Protein AF-A0A1W6UN78-F1 (afdb_monomer)

Mean predicted aligned error: 18.69 Å

Structure (mmCIF, N/CA/C/O backbone):
data_AF-A0A1W6UN78-F1
#
_entry.id   AF-A0A1W6UN78-F1
#
loop_
_atom_site.group_PDB
_atom_site.id
_atom_site.type_symbol
_atom_site.label_atom_id
_atom_site.label_alt_id
_atom_site.label_comp_id
_atom_site.label_asym_id
_atom_site.label_entity_id
_atom_site.label_seq_id
_atom_site.pdbx_PDB_ins_code
_atom_site.Cartn_x
_atom_site.Cartn_y
_atom_site.Cartn_z
_atom_site.occupancy
_atom_site.B_iso_or_equiv
_atom_site.auth_seq_id
_atom_site.auth_comp_id
_atom_site.auth_asym_id
_atom_site.auth_atom_id
_atom_site.pdbx_PDB_model_num
ATOM 1 N N . MET A 1 1 ? -36.616 10.614 -23.963 1.00 73.75 1 MET A N 1
ATOM 2 C CA . MET A 1 1 ? -36.160 10.835 -25.364 1.00 73.75 1 MET A CA 1
ATOM 3 C C . MET A 1 1 ? -35.174 9.747 -25.733 1.00 73.75 1 MET A C 1
ATOM 5 O O . MET A 1 1 ? -34.276 9.473 -24.944 1.00 73.75 1 MET A O 1
ATOM 9 N N . ILE A 1 2 ? -35.309 9.161 -26.917 1.00 83.38 2 ILE A N 1
ATOM 10 C CA . ILE A 1 2 ? -34.447 8.073 -27.398 1.00 83.38 2 ILE A CA 1
ATOM 11 C C . ILE A 1 2 ? -33.915 8.387 -28.797 1.00 83.38 2 ILE A C 1
ATOM 13 O O . ILE A 1 2 ? -34.601 9.017 -29.603 1.00 83.38 2 ILE A O 1
ATOM 17 N N . TYR A 1 3 ? -32.686 7.961 -29.081 1.00 88.06 3 TYR A N 1
ATOM 18 C CA . TYR A 1 3 ? -32.053 8.091 -30.389 1.00 88.06 3 TYR A CA 1
ATOM 19 C C . TYR A 1 3 ? -32.129 6.758 -31.134 1.00 88.06 3 TYR A C 1
ATOM 21 O O . TYR A 1 3 ? -31.564 5.759 -30.699 1.00 88.06 3 TYR A O 1
ATOM 29 N N . VAL A 1 4 ? -32.826 6.745 -32.265 1.00 86.25 4 VAL A N 1
ATOM 30 C CA . VAL A 1 4 ? -33.014 5.567 -33.116 1.00 86.25 4 VAL A CA 1
ATOM 31 C C . VAL A 1 4 ? -32.108 5.681 -34.333 1.00 86.25 4 VAL A C 1
ATOM 33 O O . VAL A 1 4 ? -32.071 6.732 -34.980 1.00 86.25 4 VAL A O 1
ATOM 36 N N . ARG A 1 5 ? -31.403 4.600 -34.677 1.00 88.38 5 ARG A N 1
ATOM 37 C CA . ARG A 1 5 ? -30.484 4.528 -35.817 1.00 88.38 5 ARG A CA 1
ATOM 38 C C . ARG A 1 5 ? -30.663 3.216 -36.575 1.00 88.38 5 ARG A C 1
ATOM 40 O O . ARG A 1 5 ? -30.548 2.154 -35.980 1.00 88.38 5 ARG A O 1
ATOM 47 N N . ILE A 1 6 ? -30.864 3.294 -37.890 1.00 88.12 6 ILE A N 1
ATOM 48 C CA . ILE A 1 6 ? -30.686 2.139 -38.780 1.00 88.12 6 ILE A CA 1
ATOM 49 C C . ILE A 1 6 ? -29.198 2.017 -39.105 1.00 88.12 6 ILE A C 1
ATOM 51 O O . ILE A 1 6 ? -28.568 2.996 -39.526 1.00 88.12 6 ILE A O 1
ATOM 55 N N . VAL A 1 7 ? -28.649 0.823 -38.907 1.00 86.00 7 VAL A N 1
ATOM 56 C CA . VAL A 1 7 ? -27.235 0.520 -39.121 1.00 86.00 7 VAL A CA 1
ATOM 57 C C . VAL A 1 7 ? -26.958 0.321 -40.603 1.00 86.00 7 VAL A C 1
ATOM 59 O O . VAL A 1 7 ? -27.603 -0.478 -41.277 1.00 86.00 7 VAL A O 1
ATOM 62 N N . ASN A 1 8 ? -25.967 1.037 -41.128 1.00 81.50 8 ASN A N 1
ATOM 63 C CA . ASN A 1 8 ? -25.590 0.922 -42.534 1.00 81.50 8 ASN A CA 1
ATOM 64 C C . ASN A 1 8 ? -24.458 -0.099 -42.732 1.00 81.50 8 ASN A C 1
ATOM 66 O O . ASN A 1 8 ? -23.578 -0.258 -41.894 1.00 81.50 8 ASN A O 1
ATOM 70 N N . ALA A 1 9 ? -24.392 -0.748 -43.897 1.00 72.56 9 ALA A N 1
ATOM 71 C CA . ALA A 1 9 ? -23.350 -1.748 -44.174 1.00 72.56 9 ALA A CA 1
ATOM 72 C C . ALA A 1 9 ? -21.904 -1.207 -44.039 1.00 72.56 9 ALA A C 1
ATOM 74 O O . ALA A 1 9 ? -20.990 -1.930 -43.643 1.00 72.56 9 ALA A O 1
ATOM 75 N N . ASN A 1 10 ? -21.687 0.077 -44.338 1.00 71.62 10 ASN A N 1
ATOM 76 C CA . ASN A 1 10 ? -20.381 0.735 -44.230 1.00 71.62 10 ASN A CA 1
ATOM 77 C C . ASN A 1 10 ? -19.957 1.058 -42.786 1.00 71.62 10 ASN A C 1
ATOM 79 O O . ASN A 1 10 ? -18.774 1.300 -42.563 1.00 71.62 10 ASN A O 1
ATOM 83 N N . GLU A 1 11 ? -20.897 1.074 -41.839 1.00 73.75 11 GLU A N 1
ATOM 84 C CA . GLU A 1 11 ? -20.669 1.316 -40.407 1.00 73.75 11 GLU A CA 1
ATOM 85 C C . GLU A 1 11 ? -20.060 0.081 -39.718 1.00 73.75 11 GLU A C 1
ATOM 87 O O . GLU A 1 11 ? -19.229 0.202 -38.829 1.00 73.75 11 GLU A O 1
ATOM 92 N N . ILE A 1 12 ? -20.350 -1.121 -40.213 1.00 69.19 12 ILE A N 1
ATOM 93 C CA . ILE A 1 12 ? -19.853 -2.395 -39.657 1.00 69.19 12 ILE A CA 1
ATOM 94 C C . ILE A 1 12 ? -18.743 -3.038 -40.507 1.00 69.19 12 ILE A C 1
ATOM 96 O O . ILE A 1 12 ? -18.545 -4.253 -40.518 1.00 69.19 12 ILE A O 1
ATOM 100 N N . GLY A 1 13 ? -18.014 -2.219 -41.270 1.00 57.69 13 GLY A N 1
ATOM 101 C CA . GLY A 1 13 ? -16.824 -2.658 -42.001 1.00 57.69 13 GLY A CA 1
ATOM 102 C C . GLY A 1 13 ? -17.086 -3.527 -43.242 1.00 57.69 13 GLY A C 1
ATOM 103 O O . GLY A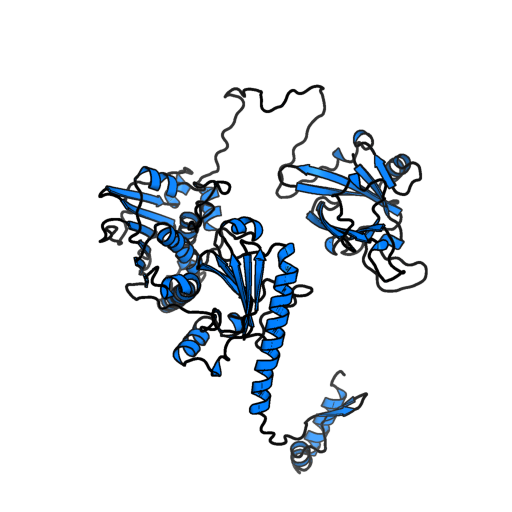 1 13 ? -16.136 -4.101 -43.778 1.00 57.69 13 GLY A O 1
ATOM 104 N N . ILE A 1 14 ? -18.328 -3.609 -43.744 1.00 54.69 14 ILE A N 1
ATOM 105 C CA . ILE A 1 14 ? -18.670 -4.345 -44.973 1.00 54.69 14 ILE A CA 1
ATOM 106 C C . ILE A 1 14 ? -18.517 -3.406 -46.183 1.00 54.69 14 ILE A C 1
ATOM 108 O O . ILE A 1 14 ? -19.369 -2.563 -46.468 1.00 54.69 14 ILE A O 1
ATOM 112 N N . ARG A 1 15 ? -17.409 -3.537 -46.928 1.00 46.06 15 ARG A N 1
ATOM 113 C CA . ARG A 1 15 ? -17.217 -2.836 -48.214 1.00 46.06 15 ARG A CA 1
ATOM 114 C C . ARG A 1 15 ? -17.942 -3.581 -49.341 1.00 46.06 15 ARG A C 1
ATOM 116 O O . ARG A 1 15 ? -17.790 -4.792 -49.479 1.00 46.06 15 ARG A O 1
ATOM 123 N N . LYS A 1 16 ? -18.671 -2.860 -50.205 1.00 39.44 16 LYS A N 1
ATOM 124 C CA . LYS A 1 16 ? -19.180 -3.419 -51.472 1.00 39.44 16 LYS A CA 1
ATOM 125 C C . LYS A 1 16 ? -17.987 -3.868 -52.335 1.00 39.44 16 LYS A C 1
ATOM 127 O O . LYS A 1 16 ? -17.225 -3.016 -52.780 1.00 39.44 16 LYS A O 1
ATOM 132 N N . GLY A 1 17 ? -17.842 -5.177 -52.572 1.00 44.66 17 GLY A N 1
ATOM 133 C CA . GLY A 1 17 ? -16.962 -5.707 -53.625 1.00 44.66 17 GLY A CA 1
ATOM 134 C C . GLY A 1 17 ? -15.699 -6.488 -53.226 1.00 44.66 17 GLY A C 1
ATOM 135 O O . GLY A 1 17 ? -14.752 -6.480 -54.003 1.00 44.66 17 GLY A O 1
ATOM 136 N N . GLY A 1 18 ? -15.647 -7.198 -52.092 1.00 36.44 18 GLY A N 1
ATOM 137 C CA . GLY A 1 18 ? -14.637 -8.260 -51.915 1.00 36.44 18 GLY A CA 1
ATOM 138 C C . GLY A 1 18 ? -14.162 -8.523 -50.486 1.00 36.44 18 GLY A C 1
ATOM 139 O O . GLY A 1 18 ? -14.175 -7.637 -49.633 1.00 36.44 18 GLY A O 1
ATOM 140 N N . LYS A 1 19 ? -13.719 -9.770 -50.254 1.00 41.59 19 LYS A N 1
ATOM 141 C CA . LYS A 1 19 ? -13.179 -10.298 -48.988 1.00 41.59 19 LYS A CA 1
ATOM 142 C C . LYS A 1 19 ? -11.913 -9.528 -48.579 1.00 41.59 19 LYS A C 1
ATOM 144 O O . LYS A 1 19 ? -10.836 -9.784 -49.104 1.00 41.59 19 LYS A O 1
ATOM 149 N N . SER A 1 20 ? -12.030 -8.585 -47.648 1.00 36.22 20 SER A N 1
ATOM 150 C CA . SER A 1 20 ? -10.902 -7.824 -47.101 1.00 36.22 20 SER A CA 1
ATOM 151 C C . SER A 1 20 ? -11.185 -7.417 -45.651 1.00 36.22 20 SER A C 1
ATOM 153 O O . SER A 1 20 ? -12.326 -7.121 -45.303 1.00 36.22 20 SER A O 1
ATOM 155 N N . LYS A 1 21 ? -10.140 -7.467 -44.813 1.00 38.53 21 LYS A N 1
ATOM 156 C CA . LYS A 1 21 ? -10.107 -7.243 -43.354 1.00 38.53 21 LYS A CA 1
ATOM 157 C C . LYS A 1 21 ? -11.053 -6.115 -42.895 1.00 38.53 21 LYS A C 1
ATOM 159 O O . LYS A 1 21 ? -10.931 -4.991 -43.380 1.00 38.53 21 LYS A O 1
ATOM 164 N N . ARG A 1 22 ? -11.938 -6.409 -41.926 1.00 43.06 22 ARG A N 1
ATOM 165 C CA . ARG A 1 22 ? -12.840 -5.430 -41.286 1.00 43.06 22 ARG A CA 1
ATOM 166 C C . ARG A 1 22 ? -12.017 -4.255 -40.734 1.00 43.06 22 ARG A C 1
ATOM 168 O O . ARG A 1 22 ? -11.241 -4.426 -39.795 1.00 43.06 22 ARG A O 1
ATOM 175 N N . ALA A 1 23 ? -12.162 -3.073 -41.332 1.00 46.34 23 ALA A N 1
ATOM 176 C CA . ALA A 1 23 ? -11.845 -1.820 -40.649 1.00 46.34 23 ALA A CA 1
ATOM 177 C C . ALA A 1 23 ? -12.881 -1.632 -39.524 1.00 46.34 23 ALA A C 1
ATOM 179 O O . ALA A 1 23 ? -14.023 -2.042 -39.712 1.00 46.34 23 ALA A O 1
ATOM 180 N N . GLY A 1 24 ? -12.469 -1.097 -38.368 1.00 56.12 24 GLY A N 1
ATOM 181 C CA . GLY A 1 24 ? -13.247 -1.138 -37.119 1.00 56.12 24 GLY A CA 1
ATOM 182 C C . GLY A 1 24 ? -14.715 -0.723 -37.265 1.00 56.12 24 GLY A C 1
ATOM 183 O O . GLY A 1 24 ? -15.010 0.247 -37.960 1.00 56.12 24 GLY A O 1
ATOM 184 N N . SER A 1 25 ? -15.611 -1.471 -36.619 1.00 68.88 25 SER A N 1
ATOM 185 C CA . SER A 1 25 ? -17.058 -1.233 -36.603 1.00 68.88 25 SER A CA 1
ATOM 186 C C . SER A 1 25 ? -17.394 0.021 -35.780 1.00 68.88 25 SER A C 1
ATOM 188 O O . SER A 1 25 ? -16.920 0.173 -34.654 1.00 68.88 25 SER A O 1
ATOM 190 N N . PHE A 1 26 ? -18.212 0.924 -36.320 1.00 79.94 26 PHE A N 1
ATOM 191 C CA . PHE A 1 26 ? -18.674 2.148 -35.658 1.00 79.94 26 PHE A CA 1
ATOM 192 C C . PHE A 1 26 ? -20.116 2.476 -36.045 1.00 79.94 26 PHE A C 1
ATOM 194 O O . PHE A 1 26 ? -20.528 2.181 -37.156 1.00 79.94 26 PHE A O 1
ATOM 201 N N . LEU A 1 27 ? -20.872 3.172 -35.195 1.00 83.25 27 LEU A N 1
ATOM 202 C CA . LEU A 1 27 ? -22.156 3.773 -35.586 1.00 83.25 27 LEU A CA 1
ATOM 203 C C . LEU A 1 27 ? -21.983 5.266 -35.847 1.00 83.25 27 LEU A C 1
ATOM 205 O O . LEU A 1 27 ? -21.357 5.967 -35.053 1.00 83.25 27 LEU A O 1
ATOM 209 N N . MET A 1 28 ? -22.548 5.786 -36.940 1.00 86.00 28 MET A N 1
ATOM 210 C CA . MET A 1 28 ? -22.541 7.233 -37.152 1.00 86.00 28 MET A CA 1
ATOM 211 C C . MET A 1 28 ? -23.570 7.929 -36.264 1.00 86.00 28 MET A C 1
ATOM 213 O O . MET A 1 28 ? -24.738 7.534 -36.173 1.00 86.00 28 MET A O 1
ATOM 217 N N . VAL A 1 29 ? -23.147 9.047 -35.687 1.00 88.19 29 VAL A N 1
ATOM 218 C CA . VAL A 1 29 ? -24.011 9.962 -34.948 1.00 88.19 29 VAL A CA 1
ATOM 219 C C . VAL A 1 29 ? -24.387 11.117 -35.863 1.00 88.19 29 VAL A C 1
ATOM 221 O O . VAL A 1 29 ? -23.537 11.793 -36.447 1.00 88.19 29 VAL A O 1
ATOM 224 N N . SER A 1 30 ? -25.688 11.352 -36.009 1.00 84.25 30 SER A N 1
ATOM 225 C CA . SER A 1 30 ? -26.176 12.474 -36.801 1.00 84.25 30 SER A CA 1
ATOM 226 C C . SER A 1 30 ? -25.893 13.811 -36.124 1.00 84.25 30 SER A C 1
ATOM 228 O O . SER A 1 30 ? -26.128 13.972 -34.928 1.00 84.25 30 SER A O 1
ATOM 230 N N . LYS A 1 31 ? -25.519 14.822 -36.920 1.00 83.31 31 LYS A N 1
ATOM 231 C CA . LYS A 1 31 ? -25.356 16.208 -36.449 1.00 83.31 31 LYS A CA 1
ATOM 232 C C . LYS A 1 31 ? -26.628 16.786 -35.816 1.00 83.31 31 LYS A C 1
ATOM 234 O O . LYS A 1 31 ? -26.550 17.660 -34.964 1.00 83.31 31 LYS A O 1
ATOM 239 N N . LYS A 1 32 ? -27.806 16.286 -36.208 1.00 80.81 32 LYS A N 1
ATOM 240 C CA . LYS A 1 32 ? -29.099 16.695 -35.630 1.00 80.81 32 LYS A CA 1
ATOM 241 C C . LYS A 1 32 ? -29.359 16.095 -34.245 1.00 80.81 32 LYS A C 1
ATOM 243 O O . LYS A 1 32 ? -30.336 16.461 -33.606 1.00 80.81 32 LYS A O 1
ATOM 248 N N . CYS A 1 33 ? -28.512 15.167 -33.810 1.00 77.81 33 CYS A N 1
ATOM 249 C CA . CYS A 1 33 ? -28.680 14.400 -32.583 1.00 77.81 33 CYS A CA 1
ATOM 250 C C . CYS A 1 33 ? -27.502 14.584 -31.617 1.00 77.81 33 CYS A C 1
ATOM 252 O O . CYS A 1 33 ? -27.407 13.848 -30.645 1.00 77.81 33 CYS A O 1
ATOM 254 N N . LEU A 1 34 ? -26.605 15.549 -31.859 1.00 81.94 34 LEU A N 1
ATOM 255 C CA . LEU A 1 34 ? -25.412 15.747 -31.023 1.00 81.94 34 LEU A CA 1
ATOM 256 C C . LEU A 1 34 ? -25.763 16.117 -29.583 1.00 81.94 34 LEU A C 1
ATOM 258 O O . LEU A 1 34 ? -25.079 15.664 -28.677 1.00 81.94 34 LEU A O 1
ATOM 262 N N . SER A 1 35 ? -26.860 16.853 -29.369 1.00 79.94 35 SER A N 1
ATOM 263 C CA . SER A 1 35 ? -27.365 17.202 -28.032 1.00 79.94 35 SER A CA 1
ATOM 264 C C . SER A 1 35 ? -27.744 15.984 -27.183 1.00 79.94 35 SER A C 1
ATOM 266 O O . SER A 1 35 ? -27.855 16.087 -25.962 1.00 79.94 35 SER A O 1
ATOM 268 N N . PHE A 1 36 ? -27.944 14.824 -27.813 1.00 82.56 36 PHE A N 1
ATOM 269 C CA . PHE A 1 36 ? -28.209 13.573 -27.116 1.00 82.56 36 PHE A CA 1
ATOM 270 C C . PHE A 1 36 ? -26.956 13.014 -26.428 1.00 82.56 36 PHE A C 1
ATOM 272 O O . PHE A 1 36 ? -27.075 12.317 -25.424 1.00 82.56 36 PHE A O 1
ATOM 279 N N . LEU A 1 37 ? -25.763 13.326 -26.935 1.00 84.56 37 LEU A N 1
ATOM 280 C CA . LEU A 1 37 ? -24.483 12.852 -26.411 1.00 84.56 37 LEU A CA 1
ATOM 281 C C . LEU A 1 37 ? -23.737 13.977 -25.671 1.00 84.56 37 LEU A C 1
ATOM 283 O O . LEU A 1 37 ? -24.132 15.140 -25.763 1.00 84.56 37 LEU A O 1
ATOM 287 N N . PRO A 1 38 ? -22.684 13.652 -24.898 1.00 84.56 38 PRO A N 1
ATOM 288 C CA . PRO A 1 38 ? -21.824 14.665 -24.291 1.00 84.56 38 PRO A CA 1
ATOM 289 C C . PRO A 1 38 ? -21.240 15.632 -25.329 1.00 84.56 38 PRO A C 1
ATOM 291 O O . PRO A 1 38 ? -20.985 15.256 -26.472 1.00 84.56 38 PRO A O 1
ATOM 294 N N . GLU A 1 39 ? -21.024 16.881 -24.928 1.00 85.62 39 GLU A N 1
ATOM 295 C CA . GLU A 1 39 ? -20.481 17.912 -25.811 1.00 85.62 39 GLU A CA 1
ATOM 296 C C . GLU A 1 39 ? -19.009 17.631 -26.150 1.00 85.62 39 GLU A C 1
ATOM 298 O O . GLU A 1 39 ? -18.216 17.311 -25.270 1.00 85.62 39 GLU A O 1
ATOM 303 N N . GLN A 1 40 ? -18.659 17.732 -27.435 1.00 83.75 40 GLN A N 1
ATOM 304 C CA . GLN A 1 40 ? -17.316 17.461 -27.958 1.00 83.75 40 GLN A CA 1
ATOM 305 C C . GLN A 1 40 ? -16.475 18.734 -28.017 1.00 83.75 40 GLN A C 1
ATOM 307 O O . GLN A 1 40 ? -17.014 19.812 -28.262 1.00 83.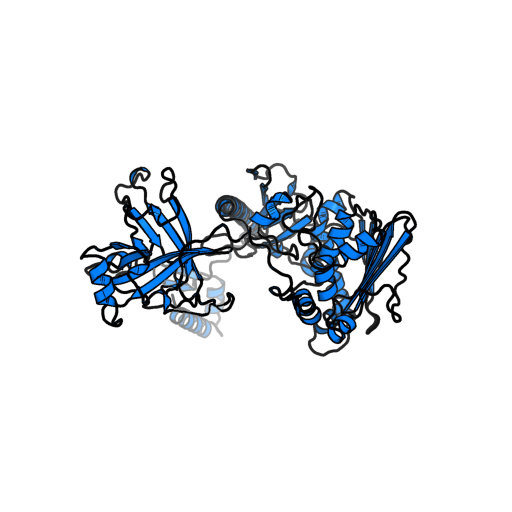75 40 GLN A O 1
ATOM 312 N N . ASN A 1 41 ? -15.152 18.613 -27.881 1.00 81.75 41 ASN A N 1
ATOM 313 C CA . ASN A 1 41 ? -14.265 19.769 -27.993 1.00 81.75 41 ASN A CA 1
ATOM 314 C C . ASN A 1 41 ? -13.924 20.053 -29.475 1.00 81.75 41 ASN A C 1
ATOM 316 O O . ASN A 1 41 ? -13.242 19.235 -30.099 1.00 81.75 41 ASN A O 1
ATOM 320 N N . PRO A 1 42 ? -14.347 21.198 -30.049 1.00 80.94 42 PRO A N 1
ATOM 321 C CA . PRO A 1 42 ? -14.123 21.518 -31.459 1.00 80.94 42 PRO A CA 1
ATOM 322 C C . PRO A 1 42 ? -12.675 21.818 -31.831 1.00 80.94 42 PRO A C 1
ATOM 324 O O . PRO A 1 42 ? -12.359 21.772 -33.018 1.00 80.94 42 PRO A O 1
ATOM 327 N N . GLU A 1 43 ? -11.814 22.113 -30.858 1.00 81.94 43 GLU A N 1
ATOM 328 C CA . GLU A 1 43 ? -10.416 22.500 -31.072 1.00 81.94 43 GLU A CA 1
ATOM 329 C C . GLU A 1 43 ? -9.465 21.297 -31.140 1.00 81.94 43 GLU A C 1
ATOM 331 O O . GLU A 1 43 ? -8.295 21.447 -31.489 1.00 81.94 43 GLU A O 1
ATOM 336 N N . ILE A 1 44 ? -9.958 20.094 -30.829 1.00 77.38 44 ILE A N 1
ATOM 337 C CA . ILE A 1 44 ? -9.156 18.870 -30.805 1.00 77.38 44 ILE A CA 1
ATOM 338 C C . ILE A 1 44 ? -9.459 18.039 -32.063 1.00 77.38 44 ILE A C 1
ATOM 340 O O . ILE A 1 44 ? -10.615 17.648 -32.267 1.00 77.38 44 ILE A O 1
ATOM 344 N N . PRO A 1 45 ? -8.457 17.722 -32.908 1.00 74.44 45 PRO A N 1
ATOM 345 C CA . PRO A 1 45 ? -8.646 16.763 -33.990 1.00 74.44 45 PRO A CA 1
ATOM 346 C C . PRO A 1 45 ? -8.978 15.392 -33.391 1.00 74.44 45 PRO A C 1
ATOM 348 O O . PRO A 1 45 ? -8.282 14.914 -32.500 1.00 74.44 45 PRO A O 1
ATOM 351 N N . ASP A 1 46 ? -10.055 14.770 -33.874 1.00 82.88 46 ASP A N 1
ATOM 352 C CA . ASP A 1 46 ? -10.566 13.489 -33.362 1.00 82.88 46 ASP A CA 1
ATOM 353 C C . ASP A 1 46 ? -10.924 13.520 -31.861 1.00 82.88 46 ASP A C 1
ATOM 355 O O . ASP A 1 46 ? -10.627 12.581 -31.119 1.00 82.88 46 ASP A O 1
ATOM 359 N N . SER A 1 47 ? -11.573 14.603 -31.403 1.00 82.50 47 SER A N 1
ATOM 360 C CA . SER A 1 47 ? -12.058 14.730 -30.020 1.00 82.50 47 SER A CA 1
ATOM 361 C C . SER A 1 47 ? -12.844 13.483 -29.611 1.00 82.50 47 SER A C 1
ATOM 363 O O . SER A 1 47 ? -13.788 13.090 -30.297 1.00 82.50 47 SER A O 1
ATOM 365 N N . THR A 1 48 ? -12.396 12.819 -28.545 1.00 85.19 48 THR A N 1
ATOM 366 C CA . THR A 1 48 ? -12.891 11.506 -28.124 1.00 85.19 48 THR A CA 1
ATOM 367 C C . THR A 1 48 ? -13.373 11.570 -26.680 1.00 85.19 48 THR A C 1
ATOM 369 O O . THR A 1 48 ? -12.642 12.027 -25.802 1.00 85.19 48 THR A O 1
ATOM 372 N N . ILE A 1 49 ? -14.592 11.093 -26.437 1.00 82.75 49 ILE A N 1
ATOM 373 C CA . ILE A 1 49 ? -15.223 10.999 -25.119 1.00 82.75 49 ILE A CA 1
ATOM 374 C C . ILE A 1 49 ? -15.667 9.555 -24.914 1.00 82.75 49 ILE A C 1
ATOM 376 O O . ILE A 1 49 ? -16.448 9.033 -25.709 1.00 82.75 49 ILE A O 1
ATOM 380 N N . GLU A 1 50 ? -15.211 8.916 -23.841 1.00 84.06 50 GLU A N 1
ATOM 381 C CA . GLU A 1 50 ? -15.718 7.600 -23.454 1.00 84.06 50 GLU A CA 1
ATOM 382 C C . GLU A 1 50 ? -17.118 7.737 -22.854 1.00 84.06 50 GLU A C 1
ATOM 384 O O . GLU A 1 50 ? -17.344 8.477 -21.894 1.00 84.06 50 GLU A O 1
ATOM 389 N N . VAL A 1 51 ? -18.071 7.005 -23.423 1.00 82.94 51 VAL A N 1
ATOM 390 C CA . VAL A 1 51 ? -19.445 6.932 -22.932 1.00 82.94 51 VAL A CA 1
ATOM 391 C C . VAL A 1 51 ? -19.687 5.516 -22.424 1.00 82.94 51 VAL A C 1
ATOM 393 O O . VAL A 1 51 ? -19.435 4.538 -23.128 1.00 82.94 51 VAL A O 1
ATOM 396 N N . GLN A 1 52 ? -20.172 5.386 -21.189 1.00 81.62 52 GLN A N 1
ATOM 397 C CA . GLN A 1 52 ? -20.598 4.088 -20.668 1.00 81.62 52 GLN A CA 1
ATOM 398 C C . GLN A 1 52 ? -21.837 3.616 -21.420 1.00 81.62 52 GLN A C 1
ATOM 400 O O . GLN A 1 52 ? -22.726 4.417 -21.714 1.00 81.62 52 GLN A O 1
ATOM 405 N N . TYR A 1 53 ? -21.926 2.322 -21.708 1.00 81.12 53 TYR A N 1
ATOM 406 C CA . TYR A 1 53 ? -23.147 1.740 -22.238 1.00 81.12 53 TYR A CA 1
ATOM 407 C C . TYR A 1 53 ? -23.521 0.429 -21.554 1.00 81.12 53 TYR A C 1
ATOM 409 O O . TYR A 1 53 ? -22.661 -0.319 -21.094 1.00 81.12 53 TYR A O 1
ATOM 417 N N . ILE A 1 54 ? -24.820 0.152 -21.523 1.00 78.25 54 ILE A N 1
ATOM 418 C CA . ILE A 1 54 ? -25.390 -1.152 -21.196 1.00 78.25 54 ILE A CA 1
ATOM 419 C C . ILE A 1 54 ? -25.698 -1.841 -22.525 1.00 78.25 54 ILE A C 1
ATOM 421 O O . ILE A 1 54 ? -26.387 -1.277 -23.383 1.00 78.25 54 ILE A O 1
ATOM 425 N N . SER A 1 55 ? -25.137 -3.033 -22.705 1.00 72.38 55 SER A N 1
ATOM 426 C CA . SER A 1 55 ? -25.322 -3.881 -23.889 1.00 72.38 55 SER A CA 1
ATOM 427 C C . SER A 1 55 ? -26.804 -4.189 -24.168 1.00 72.38 55 SER A C 1
ATOM 429 O O . SER A 1 55 ? -27.614 -4.176 -23.239 1.00 72.38 55 SER A O 1
ATOM 431 N N . PRO A 1 56 ? -27.188 -4.503 -25.423 1.00 71.31 56 PRO A N 1
ATOM 432 C CA . PRO A 1 56 ? -28.590 -4.758 -25.760 1.00 71.31 56 PRO A CA 1
ATOM 433 C C . PRO A 1 56 ? -29.248 -5.934 -25.024 1.00 71.31 56 PRO A C 1
ATOM 435 O O . PRO A 1 56 ? -30.459 -5.917 -24.833 1.00 71.31 56 PRO A O 1
ATOM 438 N N . ASN A 1 57 ? -28.480 -6.937 -24.582 1.00 64.75 57 ASN A N 1
ATOM 439 C CA . ASN A 1 57 ? -28.985 -8.023 -23.728 1.00 64.75 57 ASN A CA 1
ATOM 440 C C . ASN A 1 57 ? -29.044 -7.654 -22.235 1.00 64.75 57 ASN A C 1
ATOM 442 O O . ASN A 1 57 ? -29.472 -8.474 -21.428 1.00 64.75 57 ASN A O 1
ATOM 446 N N . GLY A 1 58 ? -28.585 -6.460 -21.849 1.00 61.69 58 GLY A N 1
ATOM 447 C CA . GLY A 1 58 ? -28.577 -5.988 -20.466 1.00 61.69 58 GLY A CA 1
ATOM 448 C C . GLY A 1 58 ? -27.601 -6.717 -19.539 1.00 61.69 58 GLY A C 1
ATOM 449 O O . GLY A 1 58 ? -27.652 -6.496 -18.332 1.00 61.69 58 GLY A O 1
ATOM 450 N N . GLN A 1 59 ? -26.732 -7.589 -20.061 1.00 55.78 59 GLN A N 1
ATOM 451 C CA . GLN A 1 59 ? -25.860 -8.440 -19.237 1.00 55.78 59 GLN A CA 1
ATOM 452 C C . GLN A 1 59 ? -24.479 -7.831 -18.994 1.00 55.78 59 GLN A C 1
ATOM 454 O O . GLN A 1 59 ? -23.824 -8.162 -18.008 1.00 55.78 59 GLN A O 1
ATOM 459 N N . GLU A 1 60 ? -24.046 -6.930 -19.873 1.00 64.31 60 GLU A N 1
ATOM 460 C CA . GLU A 1 60 ? -22.711 -6.340 -19.837 1.00 64.31 60 GLU A CA 1
ATOM 461 C C . GLU A 1 60 ? -22.774 -4.814 -19.844 1.00 64.31 60 GLU A C 1
ATOM 463 O O . GLU A 1 60 ? -23.548 -4.213 -20.599 1.00 64.31 60 GLU A O 1
ATOM 468 N N . MET A 1 61 ? -21.914 -4.196 -19.035 1.00 69.00 61 MET A N 1
ATOM 469 C CA . MET A 1 61 ? -21.568 -2.783 -19.150 1.00 69.00 61 MET A CA 1
ATOM 470 C C . MET A 1 61 ? -20.235 -2.654 -19.882 1.00 69.00 61 MET A C 1
ATOM 472 O O . MET A 1 61 ? -19.290 -3.389 -19.594 1.00 69.00 61 MET A O 1
ATOM 476 N N . GLY A 1 62 ? -20.154 -1.709 -20.811 1.00 71.19 62 GLY A N 1
ATOM 477 C CA . GLY A 1 62 ? -18.955 -1.447 -21.597 1.00 71.19 62 GLY A CA 1
ATOM 478 C C . GLY A 1 62 ? -18.711 0.041 -21.814 1.00 71.19 62 GLY A C 1
ATOM 479 O O . GLY A 1 62 ? -19.485 0.893 -21.376 1.00 71.19 62 GLY A O 1
ATOM 480 N N . LEU A 1 63 ? -17.619 0.347 -22.512 1.00 76.06 63 LEU A N 1
ATOM 481 C CA . LEU A 1 63 ? -17.269 1.697 -22.947 1.00 76.06 63 LEU A CA 1
ATOM 482 C C . LEU A 1 63 ? -17.325 1.774 -24.474 1.00 76.06 63 LEU A C 1
ATOM 484 O O . LEU A 1 63 ? -16.873 0.858 -25.173 1.00 76.06 63 LEU A O 1
ATOM 488 N N . VAL A 1 64 ? -17.906 2.862 -24.976 1.00 79.88 64 VAL A N 1
ATOM 489 C CA . VAL A 1 64 ? -17.914 3.228 -26.393 1.00 79.88 64 VAL A CA 1
ATOM 490 C C . VAL A 1 64 ? -17.201 4.565 -26.560 1.00 79.88 64 VAL A C 1
ATOM 492 O O . VAL A 1 64 ? -17.486 5.517 -25.830 1.00 79.88 64 VAL A O 1
ATOM 495 N N . ASP A 1 65 ? -16.296 4.650 -27.532 1.00 84.56 65 ASP A N 1
ATOM 496 C CA . ASP A 1 65 ? -15.609 5.903 -27.835 1.00 84.56 65 ASP A CA 1
ATOM 497 C C . ASP A 1 65 ? -16.510 6.749 -28.732 1.00 84.56 65 ASP A C 1
ATOM 499 O O . ASP A 1 65 ? -16.748 6.418 -29.898 1.00 84.56 65 ASP A O 1
ATOM 503 N N . TYR A 1 66 ? -17.021 7.855 -28.199 1.00 90.06 66 TYR A N 1
ATOM 504 C CA . TYR A 1 66 ? -17.680 8.882 -28.987 1.00 90.06 66 TYR A CA 1
ATOM 505 C C . TYR A 1 66 ? -16.621 9.823 -29.558 1.00 90.06 66 TYR A C 1
ATOM 507 O O . TYR A 1 66 ? -16.025 10.607 -28.826 1.00 90.06 66 TYR A O 1
ATOM 515 N N . VAL A 1 67 ? -16.387 9.747 -30.865 1.00 87.56 67 VAL A N 1
ATOM 516 C CA . VAL A 1 67 ? -15.315 10.466 -31.560 1.00 87.56 67 VAL A CA 1
ATOM 517 C C . VAL A 1 67 ? -15.898 11.453 -32.562 1.00 87.56 67 VAL A C 1
ATOM 519 O O . VAL A 1 67 ? -16.732 11.087 -33.396 1.00 87.56 67 VAL A O 1
ATOM 522 N N . TRP A 1 68 ? -15.421 12.694 -32.538 1.00 90.94 68 TRP A N 1
ATOM 523 C CA . TRP A 1 68 ? -15.652 13.667 -33.597 1.00 90.94 68 TRP A CA 1
ATOM 524 C C . TRP A 1 68 ? -14.420 13.811 -34.487 1.00 90.94 68 TRP A C 1
ATOM 526 O O . TRP A 1 68 ? -13.453 14.485 -34.140 1.00 90.94 68 TRP A O 1
ATOM 536 N N . HIS A 1 69 ? -14.495 13.251 -35.692 1.00 86.12 69 HIS A N 1
ATOM 537 C CA . HIS A 1 69 ? -13.491 13.483 -36.721 1.00 86.12 69 HIS A CA 1
ATOM 538 C C . HIS A 1 69 ? -13.666 14.880 -37.310 1.00 86.12 69 HIS A C 1
ATOM 540 O O . HIS A 1 69 ? -14.467 15.085 -38.221 1.00 86.12 69 HIS A O 1
ATOM 546 N N . ASN A 1 70 ? -12.951 15.871 -36.779 1.00 82.50 70 ASN A N 1
ATOM 547 C CA . ASN A 1 70 ? -13.037 17.243 -37.267 1.00 82.50 70 ASN A CA 1
ATOM 548 C C . ASN A 1 70 ? -12.101 17.464 -38.463 1.00 82.50 70 ASN A C 1
ATOM 550 O O . ASN A 1 70 ? -10.934 17.815 -38.303 1.00 82.50 70 ASN A O 1
ATOM 554 N N . LYS A 1 71 ? -12.634 17.311 -39.684 1.00 80.94 71 LYS A N 1
ATOM 555 C CA . LYS A 1 71 ? -11.877 17.524 -40.934 1.00 80.94 71 LYS A CA 1
ATOM 556 C C . LYS A 1 71 ? -11.108 18.852 -40.974 1.00 80.94 71 LYS A C 1
ATOM 558 O O . LYS A 1 71 ? -10.055 18.900 -41.594 1.00 80.94 71 LYS A O 1
ATOM 563 N N . ALA A 1 72 ? -11.630 19.919 -40.368 1.00 76.81 72 ALA A N 1
ATOM 564 C CA . ALA A 1 72 ? -11.014 21.244 -40.452 1.00 76.81 72 ALA A CA 1
ATOM 565 C C . ALA A 1 72 ? -9.645 21.329 -39.752 1.00 76.81 72 ALA A C 1
ATOM 567 O O . ALA A 1 72 ? -8.878 22.237 -40.054 1.00 76.81 72 ALA A O 1
ATOM 568 N N . LEU A 1 73 ? -9.344 20.388 -38.852 1.00 76.50 73 LEU A N 1
ATOM 569 C CA . LEU A 1 73 ? -8.105 20.342 -38.072 1.00 76.50 73 LEU A CA 1
ATOM 570 C C . LEU A 1 73 ? -7.115 19.275 -38.562 1.00 76.50 73 LEU A C 1
ATOM 572 O O . LEU A 1 73 ? -6.064 19.095 -37.955 1.00 76.50 73 LEU A O 1
ATOM 576 N N . HIS A 1 74 ? -7.439 18.564 -39.646 1.00 74.94 74 HIS A N 1
ATOM 577 C CA . HIS A 1 74 ? -6.571 17.543 -40.234 1.00 74.94 74 HIS A CA 1
ATOM 578 C C . HIS A 1 74 ? -5.913 18.056 -41.517 1.00 74.94 74 HIS A C 1
ATOM 580 O O . HIS A 1 74 ? -6.592 18.567 -42.407 1.00 74.94 74 HIS A O 1
ATOM 586 N N . GLU A 1 75 ? -4.595 17.869 -41.639 1.00 64.44 75 GLU A N 1
ATOM 587 C CA . GLU A 1 75 ? -3.838 18.207 -42.858 1.00 64.44 75 GLU A CA 1
ATOM 588 C C . GLU A 1 75 ? -4.201 17.283 -44.040 1.00 64.44 75 GLU A C 1
ATOM 590 O O . GLU A 1 75 ? -4.133 17.685 -45.205 1.00 64.44 75 GLU A O 1
ATOM 595 N N . ASP A 1 76 ? -4.640 16.052 -43.752 1.00 64.88 76 ASP A N 1
ATOM 596 C CA . ASP A 1 76 ? -5.073 15.076 -44.753 1.00 64.88 76 ASP A CA 1
ATOM 597 C C . ASP A 1 76 ? -6.515 15.344 -45.236 1.00 64.88 76 ASP A C 1
ATOM 599 O O . ASP A 1 76 ? -7.486 15.343 -44.474 1.00 64.88 76 ASP A O 1
ATOM 603 N N . LYS A 1 77 ? -6.684 15.509 -46.556 1.00 55.44 77 LYS A N 1
ATOM 604 C CA . LYS A 1 77 ? -7.984 15.747 -47.209 1.00 55.44 77 LYS A CA 1
ATOM 605 C C . LYS A 1 77 ? -8.928 14.537 -47.169 1.00 55.44 77 LYS A C 1
ATOM 607 O O . LYS A 1 77 ? -10.110 14.706 -47.510 1.00 55.44 77 LYS A O 1
ATOM 612 N N . SER A 1 78 ? -8.432 13.356 -46.790 1.00 62.50 78 SER A N 1
ATOM 613 C CA . SER A 1 78 ? -9.189 12.101 -46.731 1.00 62.50 78 SER A CA 1
ATOM 614 C C . SER A 1 78 ? -10.148 12.010 -45.529 1.00 62.50 78 SER A C 1
ATOM 616 O O . SER A 1 78 ? -11.183 11.339 -45.626 1.00 62.50 78 SER A O 1
ATOM 618 N N . THR A 1 79 ? -9.876 12.743 -44.441 1.00 62.56 79 THR A N 1
ATOM 619 C CA . THR A 1 79 ? -10.708 12.754 -43.228 1.00 62.56 79 THR A CA 1
ATOM 620 C C . THR A 1 79 ? -12.039 13.465 -43.483 1.00 62.56 79 THR A C 1
ATOM 622 O O . THR A 1 79 ? -12.107 14.492 -44.164 1.00 62.56 79 THR A O 1
ATOM 625 N N . ARG A 1 80 ? -13.143 12.910 -42.975 1.00 73.62 80 ARG A N 1
ATOM 626 C CA . ARG A 1 80 ? -14.500 13.469 -43.122 1.00 73.62 80 ARG A CA 1
ATOM 627 C C . ARG A 1 80 ? -14.929 14.147 -41.826 1.00 73.62 80 ARG A C 1
ATOM 629 O O . ARG A 1 80 ? -14.520 13.718 -40.760 1.00 73.62 80 ARG A O 1
ATOM 636 N N . ASN A 1 81 ? -15.760 15.189 -41.931 1.00 84.69 81 ASN A N 1
ATOM 637 C CA . ASN A 1 81 ? -16.312 15.882 -40.764 1.00 84.69 81 ASN A CA 1
ATOM 638 C C . ASN A 1 81 ? -17.551 15.150 -40.226 1.00 84.69 81 ASN A C 1
ATOM 640 O O . ASN A 1 81 ? -18.673 15.451 -40.652 1.00 84.69 81 ASN A O 1
ATOM 644 N N . GLU A 1 82 ? -17.348 14.188 -39.331 1.00 89.19 82 GLU A N 1
ATOM 645 C CA . GLU A 1 82 ? -18.404 13.294 -38.853 1.00 89.19 82 GLU A CA 1
ATOM 646 C C . GLU A 1 82 ? -18.188 12.806 -37.419 1.00 89.19 82 GLU A C 1
ATOM 648 O O . GLU A 1 82 ? -17.066 12.740 -36.923 1.00 89.19 82 GLU A O 1
ATOM 653 N N . HIS A 1 83 ? -19.292 12.448 -36.768 1.00 90.12 83 HIS A N 1
ATOM 654 C CA . HIS A 1 83 ? -19.311 11.934 -35.406 1.00 90.12 83 HIS A CA 1
ATOM 655 C C . HIS A 1 83 ? -19.588 10.431 -35.426 1.00 90.12 83 HIS A C 1
ATOM 657 O O . HIS A 1 83 ? -20.475 9.970 -36.152 1.00 90.12 83 HIS A O 1
ATOM 663 N N . ARG A 1 84 ? -18.833 9.662 -34.644 1.00 89.38 84 ARG A N 1
ATOM 664 C CA . ARG A 1 84 ? -18.876 8.198 -34.638 1.00 89.38 84 ARG A CA 1
ATOM 665 C C . ARG A 1 84 ? -18.845 7.656 -33.215 1.00 89.38 84 ARG A C 1
ATOM 667 O O . ARG A 1 84 ? -18.217 8.241 -32.344 1.00 89.38 84 ARG A O 1
ATOM 674 N N . LEU A 1 85 ? -19.514 6.532 -33.004 1.00 86.75 85 LEU A N 1
ATOM 675 C CA . LEU A 1 85 ? -19.443 5.717 -31.796 1.00 86.75 85 LEU A CA 1
ATOM 676 C C . LEU A 1 85 ? -18.689 4.434 -32.137 1.00 86.75 85 LEU A C 1
ATOM 678 O O . LEU A 1 85 ? -19.205 3.616 -32.900 1.00 86.75 85 LEU A O 1
ATOM 682 N N . TYR A 1 86 ? -17.475 4.271 -31.617 1.00 82.62 86 TYR A N 1
ATOM 683 C CA . TYR A 1 86 ? -16.670 3.068 -31.817 1.00 82.62 86 TYR A CA 1
ATOM 684 C C . TYR A 1 86 ? -16.885 2.103 -30.665 1.00 82.62 86 TYR A C 1
ATOM 686 O O . TYR A 1 86 ? -16.495 2.363 -29.526 1.00 82.62 86 TYR A O 1
ATOM 694 N N . PHE A 1 87 ? -17.503 0.969 -30.971 1.00 70.19 87 PHE A N 1
ATOM 695 C CA . PHE A 1 87 ? -17.700 -0.080 -29.987 1.00 70.19 87 PHE A CA 1
ATOM 696 C C . PHE A 1 87 ? -16.415 -0.896 -29.877 1.00 70.19 87 PHE A C 1
ATOM 698 O O . PHE A 1 87 ? -15.893 -1.414 -30.867 1.00 70.19 87 PHE A O 1
ATOM 705 N N . THR A 1 88 ? -15.876 -0.985 -28.664 1.00 56.47 88 THR A N 1
ATOM 706 C CA . THR A 1 88 ? -14.774 -1.899 -28.366 1.00 56.47 88 THR A CA 1
ATOM 707 C C . THR A 1 88 ? -15.248 -3.350 -28.547 1.00 56.47 88 THR A C 1
ATOM 709 O O . THR A 1 88 ? -16.444 -3.638 -28.519 1.00 56.47 88 THR A O 1
ATOM 712 N N . ARG A 1 89 ? -14.311 -4.275 -28.800 1.00 49.97 89 ARG A N 1
ATOM 713 C CA . ARG A 1 89 ? -14.545 -5.643 -29.324 1.00 49.97 89 ARG A CA 1
ATOM 714 C C . ARG A 1 89 ? -15.511 -6.555 -28.530 1.00 49.97 89 ARG A C 1
ATOM 716 O O . ARG A 1 89 ? -15.701 -7.689 -28.950 1.00 49.97 89 ARG A O 1
ATOM 723 N N . SER A 1 90 ? -16.113 -6.117 -27.422 1.00 47.69 90 SER A N 1
ATOM 724 C CA . SER A 1 90 ? -17.081 -6.909 -26.643 1.00 47.69 90 SER A CA 1
ATOM 725 C C . SER A 1 90 ? -18.451 -7.058 -27.320 1.00 47.69 90 SER A C 1
ATOM 727 O O . SER A 1 90 ? -19.062 -8.108 -27.197 1.00 47.69 90 SER A O 1
ATOM 729 N N . LEU A 1 91 ? -18.895 -6.087 -28.128 1.00 50.06 91 LEU A N 1
ATOM 730 C CA . LEU A 1 91 ? -20.069 -6.253 -29.013 1.00 50.06 91 LEU A CA 1
ATOM 731 C C . LEU A 1 91 ? -19.750 -7.041 -30.301 1.00 50.06 91 LEU A C 1
ATOM 733 O O . LEU A 1 91 ? -20.639 -7.304 -31.108 1.00 50.06 91 LEU A O 1
ATOM 737 N N . ASP A 1 92 ? -18.474 -7.375 -30.511 1.00 45.62 92 ASP A N 1
ATOM 738 C CA . ASP A 1 92 ? -17.905 -7.874 -31.769 1.00 45.62 92 ASP A CA 1
ATOM 739 C C . ASP A 1 92 ? -17.469 -9.353 -31.665 1.00 45.62 92 ASP A C 1
ATOM 741 O O . ASP A 1 92 ? -16.806 -9.866 -32.569 1.00 45.62 92 ASP A O 1
ATOM 745 N N . SER A 1 93 ? -17.840 -10.060 -30.585 1.00 44.59 93 SER A N 1
ATOM 746 C CA . SER A 1 93 ? -17.752 -11.524 -30.501 1.00 44.59 93 SER A CA 1
ATOM 747 C C . SER A 1 93 ? -18.824 -12.144 -31.404 1.00 44.59 93 SER A C 1
ATOM 749 O O . SER A 1 93 ? -19.915 -12.504 -30.986 1.00 44.59 93 SER A O 1
ATOM 751 N N . ASP A 1 94 ? -18.508 -12.177 -32.696 1.00 43.25 94 ASP A N 1
ATOM 752 C CA . ASP A 1 94 ? -19.221 -12.860 -33.771 1.00 43.25 94 ASP A CA 1
ATOM 753 C C . ASP A 1 94 ? -20.761 -12.713 -33.762 1.00 43.25 94 ASP A C 1
ATOM 755 O O . ASP A 1 94 ? -21.503 -13.602 -33.351 1.00 43.25 94 ASP A O 1
ATOM 759 N N . SER A 1 95 ? -21.226 -11.649 -34.439 1.00 51.91 95 SER A N 1
ATOM 760 C CA . SER A 1 95 ? -22.564 -11.505 -35.069 1.00 51.91 95 SER A CA 1
ATOM 761 C C . SER A 1 95 ? -23.648 -10.737 -34.298 1.00 51.91 95 SER A C 1
ATOM 763 O O . SER A 1 95 ? -24.834 -11.031 -34.459 1.00 51.91 95 SER A O 1
ATOM 765 N N . TYR A 1 96 ? -23.301 -9.716 -33.505 1.00 63.75 96 TYR A N 1
ATOM 766 C CA . TYR A 1 96 ? -24.338 -8.972 -32.781 1.00 63.75 96 TYR A CA 1
ATOM 767 C C . TYR A 1 96 ? -25.140 -7.996 -33.657 1.00 63.75 96 TYR A C 1
ATOM 769 O O . TYR A 1 96 ? -26.353 -7.992 -33.534 1.00 63.75 96 TYR A O 1
ATOM 777 N N . ILE A 1 97 ? -24.551 -7.238 -34.595 1.00 72.06 97 ILE A N 1
ATOM 778 C CA . ILE A 1 97 ? -25.261 -6.216 -35.408 1.00 72.06 97 ILE A CA 1
ATOM 779 C C . ILE A 1 97 ? -25.017 -6.429 -36.913 1.00 72.06 97 ILE A C 1
ATOM 781 O O . ILE A 1 97 ? -23.877 -6.580 -37.348 1.00 72.06 97 ILE A O 1
ATOM 785 N N . GLU A 1 98 ? -26.087 -6.423 -37.707 1.00 77.25 98 GLU A N 1
ATOM 786 C CA . GLU A 1 98 ? -26.112 -6.629 -39.160 1.00 77.25 98 GLU A CA 1
ATOM 787 C C . GLU A 1 98 ? -26.578 -5.355 -39.897 1.00 77.25 98 GLU A C 1
ATOM 789 O O . GLU A 1 98 ? -27.166 -4.461 -39.278 1.00 77.25 98 GLU A O 1
ATOM 794 N N . PRO A 1 99 ? -2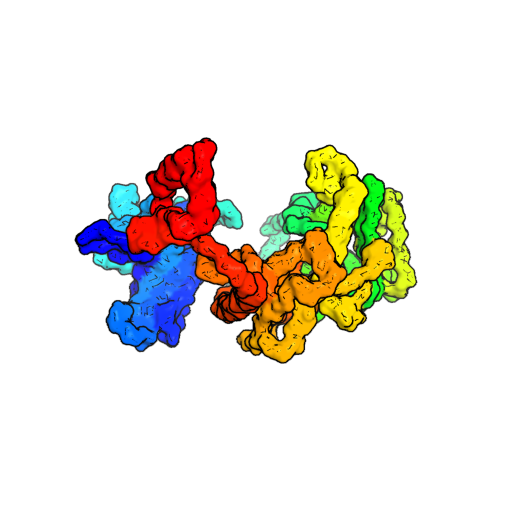6.305 -5.213 -41.214 1.00 82.62 99 PRO A N 1
ATOM 795 C CA . PRO A 1 99 ? -26.871 -4.114 -41.990 1.00 82.62 99 PRO A CA 1
ATOM 796 C C . PRO A 1 99 ? -28.398 -4.113 -41.901 1.00 82.62 99 PRO A C 1
ATOM 798 O O . PRO A 1 99 ? -29.022 -5.167 -41.937 1.00 82.62 99 PRO A O 1
ATOM 801 N N . ASP A 1 100 ? -28.981 -2.920 -41.861 1.00 85.69 100 ASP A N 1
ATOM 802 C CA . ASP A 1 100 ? -30.414 -2.662 -41.712 1.00 85.69 100 ASP A CA 1
ATOM 803 C C . ASP A 1 100 ? -31.008 -2.968 -40.327 1.00 85.69 100 ASP A C 1
ATOM 805 O O . ASP A 1 100 ? -32.188 -2.680 -40.115 1.00 85.69 100 ASP A O 1
ATOM 809 N N . ASP A 1 101 ? -30.236 -3.467 -39.361 1.00 87.31 101 ASP A N 1
ATOM 810 C CA . ASP A 1 101 ? -30.707 -3.549 -37.977 1.00 87.31 101 ASP A CA 1
ATOM 811 C C . ASP A 1 101 ? -31.008 -2.153 -37.414 1.00 87.31 101 ASP A C 1
ATOM 813 O O . ASP A 1 101 ? -30.403 -1.150 -37.810 1.00 87.31 101 ASP A O 1
ATOM 817 N N . ILE A 1 102 ? -31.937 -2.082 -36.462 1.00 86.50 102 ILE A N 1
ATOM 818 C CA . ILE A 1 102 ? -32.234 -0.852 -35.729 1.00 86.50 102 ILE A CA 1
ATOM 819 C C . ILE A 1 102 ? -31.562 -0.912 -34.360 1.00 86.50 102 ILE A C 1
ATOM 821 O O . ILE A 1 102 ? -31.835 -1.801 -33.558 1.00 86.50 102 ILE A O 1
ATOM 825 N N . VAL A 1 103 ? -30.723 0.082 -34.076 1.00 87.00 103 VAL A N 1
ATOM 826 C CA . VAL A 1 103 ? -30.168 0.336 -32.747 1.00 87.00 103 VAL A CA 1
ATOM 827 C C . VAL A 1 103 ? -30.902 1.519 -32.131 1.00 87.00 103 VAL A C 1
ATOM 829 O O . VAL A 1 103 ? -30.910 2.620 -32.689 1.00 87.00 103 VAL A O 1
ATOM 832 N N . ILE A 1 104 ? -31.496 1.300 -30.963 1.00 86.69 104 ILE A N 1
ATOM 833 C CA . ILE A 1 104 ? -32.060 2.360 -30.129 1.00 86.69 104 ILE A CA 1
ATOM 834 C C . ILE A 1 104 ? -31.096 2.635 -28.983 1.00 86.69 104 ILE A C 1
ATOM 836 O O . ILE A 1 104 ? -30.618 1.726 -28.314 1.00 86.69 104 ILE A O 1
ATOM 840 N N . MET A 1 105 ? -30.821 3.909 -28.752 1.00 88.44 105 MET A N 1
ATOM 841 C CA . MET A 1 105 ? -30.021 4.410 -27.647 1.00 88.44 105 MET A CA 1
ATOM 842 C C . MET A 1 105 ? -30.920 5.240 -26.739 1.00 88.44 105 MET A C 1
ATOM 844 O O . MET A 1 105 ? -31.506 6.231 -27.177 1.00 88.44 105 MET A O 1
ATOM 848 N N . LYS A 1 106 ? -31.003 4.866 -25.464 1.00 86.12 106 LYS A N 1
ATOM 849 C CA . LYS A 1 106 ? -31.618 5.671 -24.403 1.00 86.12 106 LYS A CA 1
ATOM 850 C C . LYS A 1 106 ? -30.509 6.237 -23.528 1.00 86.12 106 LYS A C 1
ATOM 852 O O . LYS A 1 106 ? -29.662 5.488 -23.055 1.00 86.12 106 LYS A O 1
ATOM 857 N N . ARG A 1 107 ? -30.495 7.550 -23.309 1.00 84.06 107 ARG A N 1
ATOM 858 C CA . ARG A 1 107 ? -29.560 8.160 -22.363 1.00 84.06 107 ARG A CA 1
ATOM 859 C C . ARG A 1 107 ? -30.112 7.960 -20.959 1.00 84.06 107 ARG A C 1
ATOM 861 O O . ARG A 1 107 ? -31.263 8.303 -20.711 1.00 84.06 107 ARG A O 1
ATOM 868 N N . VAL A 1 108 ? -29.298 7.410 -20.069 1.00 79.00 108 VAL A N 1
ATOM 869 C CA . VAL A 1 108 ? -29.663 7.157 -18.674 1.00 79.00 108 VAL A CA 1
ATOM 870 C C . VAL A 1 108 ? -28.727 7.968 -17.791 1.00 79.00 108 VAL A C 1
ATOM 872 O O . VAL A 1 108 ? -27.508 7.899 -17.955 1.00 79.00 108 VAL A O 1
ATOM 875 N N . ILE A 1 109 ? -29.313 8.767 -16.899 1.00 70.50 109 ILE A N 1
ATOM 876 C CA . ILE A 1 109 ? -28.603 9.580 -15.911 1.00 70.50 109 ILE A CA 1
ATOM 877 C C . ILE A 1 109 ? -29.204 9.245 -14.547 1.00 70.50 109 ILE A C 1
ATOM 879 O O . ILE A 1 109 ? -30.269 9.734 -14.186 1.00 70.50 109 ILE A O 1
ATOM 883 N N . GLU A 1 110 ? -28.512 8.391 -13.808 1.00 69.31 110 GLU A N 1
ATOM 884 C CA . GLU A 1 110 ? -28.840 7.958 -12.452 1.00 69.31 110 GLU A CA 1
ATOM 885 C C . GLU A 1 110 ? -27.658 8.262 -11.524 1.00 69.31 110 GLU A C 1
ATOM 887 O O . GLU A 1 110 ? -26.561 8.591 -11.978 1.00 69.31 110 GLU A O 1
ATOM 892 N N . SER A 1 111 ? -27.849 8.131 -10.208 1.00 51.50 111 SER A N 1
ATOM 893 C CA . SER A 1 111 ? -26.870 8.546 -9.189 1.00 51.50 111 SER A CA 1
ATOM 894 C C . SER A 1 111 ? -25.456 7.972 -9.389 1.00 51.50 111 SER A C 1
ATOM 896 O O . SER A 1 111 ? -24.491 8.597 -8.955 1.00 51.50 111 SER A O 1
ATOM 898 N N . ASN A 1 112 ? -25.335 6.817 -10.060 1.00 55.25 112 ASN A N 1
ATOM 899 C CA . ASN A 1 112 ? -24.073 6.115 -10.320 1.00 55.25 112 ASN A CA 1
ATOM 900 C C . ASN A 1 112 ? -23.842 5.750 -11.804 1.00 55.25 112 ASN A C 1
ATOM 902 O O . ASN A 1 112 ? -22.871 5.056 -12.098 1.00 55.25 112 ASN A O 1
ATOM 906 N N . PHE A 1 113 ? -24.702 6.186 -12.734 1.00 62.78 113 PHE A N 1
ATOM 907 C CA . PHE A 1 113 ? -24.582 5.854 -14.160 1.00 62.78 113 PHE A CA 1
ATOM 908 C C . PHE A 1 113 ? -24.961 7.049 -15.035 1.00 62.78 113 PHE A C 1
ATOM 910 O O . PHE A 1 113 ? -26.054 7.593 -14.916 1.00 62.78 113 PHE A O 1
ATOM 917 N N . ASN A 1 114 ? -24.065 7.449 -15.935 1.00 77.81 114 ASN A N 1
ATOM 918 C CA . ASN A 1 114 ? -24.328 8.473 -16.945 1.00 77.81 114 ASN A CA 1
ATOM 919 C C . ASN A 1 114 ? -23.837 7.944 -18.290 1.00 77.81 114 ASN A C 1
ATOM 921 O O . ASN A 1 114 ? -22.653 8.038 -18.616 1.00 77.81 114 ASN A O 1
ATOM 925 N N . GLY A 1 115 ? -24.745 7.327 -19.036 1.00 83.75 115 GLY A N 1
ATOM 926 C CA . GLY A 1 115 ? -24.387 6.542 -20.208 1.00 83.75 115 GLY A CA 1
ATOM 927 C C . GLY A 1 115 ? -25.573 6.218 -21.106 1.00 83.75 115 GLY A C 1
ATOM 928 O O . GLY A 1 115 ? -26.629 6.852 -21.042 1.00 83.75 115 GLY A O 1
ATOM 929 N N . LEU A 1 116 ? -25.389 5.230 -21.975 1.00 85.38 116 LEU A N 1
ATOM 930 C CA . LEU A 1 116 ? -26.371 4.790 -22.959 1.00 85.38 116 LEU A CA 1
ATOM 931 C C . LEU A 1 116 ? -26.877 3.389 -22.627 1.00 85.38 116 LEU A C 1
ATOM 933 O O . LEU A 1 116 ? -26.099 2.458 -22.483 1.00 85.38 116 LEU A O 1
ATOM 937 N N . LYS A 1 117 ? -28.187 3.191 -22.596 1.00 82.56 117 LYS A N 1
ATOM 938 C CA . LYS A 1 117 ? -28.779 1.859 -22.696 1.00 82.56 117 LYS A CA 1
ATOM 939 C C . LYS A 1 117 ? -29.068 1.577 -24.164 1.00 82.56 117 LYS A C 1
ATOM 941 O O . LYS A 1 117 ? -29.748 2.372 -24.818 1.00 82.56 117 LYS A O 1
ATOM 946 N N . LEU A 1 118 ? -28.503 0.493 -24.684 1.00 83.00 118 LEU A N 1
ATOM 947 C CA . LEU A 1 118 ? -28.695 0.084 -26.070 1.00 83.00 118 LEU A CA 1
ATOM 948 C C . LEU A 1 118 ? -29.838 -0.922 -26.165 1.00 83.00 118 LEU A C 1
ATOM 950 O O . LEU A 1 118 ? -30.013 -1.749 -25.280 1.00 83.00 118 LEU A O 1
ATOM 954 N N . PHE A 1 119 ? -30.566 -0.882 -27.270 1.00 82.62 119 PHE A N 1
ATOM 955 C CA . PHE A 1 119 ? -31.507 -1.915 -27.679 1.00 82.62 119 PHE A CA 1
ATOM 956 C C . PHE A 1 119 ? -31.258 -2.213 -29.148 1.00 82.62 119 PHE A C 1
ATOM 958 O O . PHE A 1 119 ? -30.970 -1.301 -29.927 1.00 82.62 119 PHE A O 1
ATOM 965 N N . LEU A 1 120 ? -31.356 -3.480 -29.523 1.00 84.50 120 LEU A N 1
ATOM 966 C CA . LEU A 1 120 ? -31.105 -3.931 -30.880 1.00 84.50 120 LEU A CA 1
ATOM 967 C C . LEU A 1 120 ? -32.329 -4.675 -31.397 1.00 84.50 120 LEU A C 1
ATOM 969 O O . LEU A 1 120 ? -32.791 -5.603 -30.744 1.00 84.50 120 LEU A O 1
ATOM 973 N N . PHE A 1 121 ? -32.787 -4.288 -32.583 1.00 83.62 121 PHE A N 1
ATOM 974 C CA . PHE A 1 121 ? -33.892 -4.922 -33.286 1.00 83.62 121 PHE A CA 1
ATOM 975 C C . PHE A 1 121 ? -33.423 -5.388 -34.664 1.00 83.62 121 PHE A C 1
ATOM 977 O O . PHE A 1 121 ? -33.045 -4.587 -35.524 1.00 83.62 121 PHE A O 1
ATOM 984 N N . LYS A 1 122 ? -33.459 -6.700 -34.860 1.00 84.31 122 LYS A N 1
ATOM 985 C CA . LYS A 1 122 ? -33.115 -7.426 -36.074 1.00 84.31 122 LYS A CA 1
ATOM 986 C C . LYS A 1 122 ? -34.261 -7.368 -37.075 1.00 84.31 122 LYS A C 1
ATOM 988 O O . LYS A 1 122 ? -35.368 -7.825 -36.785 1.00 84.31 122 LYS A O 1
ATOM 993 N N . LYS A 1 123 ? -33.971 -6.903 -38.292 1.00 83.25 123 LYS A N 1
ATOM 994 C CA . LYS A 1 123 ? -34.962 -6.709 -39.371 1.00 83.25 123 LYS A CA 1
ATOM 995 C C . LYS A 1 123 ? -35.839 -7.926 -39.670 1.00 83.25 123 LYS A C 1
ATOM 997 O O . LYS A 1 123 ? -37.022 -7.772 -39.959 1.00 83.25 123 LYS A O 1
ATOM 1002 N N . GLU A 1 124 ? -35.262 -9.122 -39.610 1.00 78.44 124 GLU A N 1
ATOM 1003 C CA . GLU A 1 124 ? -35.946 -10.370 -39.969 1.00 78.44 124 GLU A CA 1
ATOM 1004 C C . GLU A 1 124 ? -36.345 -11.233 -38.761 1.00 78.44 124 GLU A C 1
ATOM 1006 O O . GLU A 1 124 ? -36.986 -12.265 -38.948 1.00 78.44 124 GLU A O 1
ATOM 1011 N N . LYS A 1 125 ? -35.982 -10.843 -37.527 1.00 77.69 125 LYS A N 1
ATOM 1012 C CA . LYS A 1 125 ? -36.232 -11.662 -36.322 1.00 77.69 125 LYS A CA 1
ATOM 1013 C C . LYS A 1 125 ? -37.196 -11.017 -35.331 1.00 77.69 125 LYS A C 1
ATOM 1015 O O . LYS A 1 125 ? -37.946 -11.747 -34.687 1.00 77.69 125 LYS A O 1
ATOM 1020 N N . ASP A 1 126 ? -37.214 -9.689 -35.239 1.00 77.94 126 ASP A N 1
ATOM 1021 C CA . ASP A 1 126 ? -38.028 -8.983 -34.250 1.00 77.94 126 ASP A CA 1
ATOM 1022 C C . ASP A 1 126 ? -39.344 -8.494 -34.858 1.00 77.94 126 ASP A C 1
ATOM 1024 O O . ASP A 1 126 ? -39.373 -7.798 -35.878 1.00 77.94 126 ASP A O 1
ATOM 1028 N N . LYS A 1 127 ? -40.462 -8.854 -34.219 1.00 79.06 127 LYS A N 1
ATOM 1029 C CA . LYS A 1 127 ? -41.819 -8.545 -34.703 1.00 79.06 127 LYS A CA 1
ATOM 1030 C C . LYS A 1 127 ? -42.104 -7.042 -34.669 1.00 79.06 127 LYS A C 1
ATOM 1032 O O . LYS A 1 127 ? -42.895 -6.533 -35.462 1.00 79.06 127 LYS A O 1
ATOM 1037 N N . GLU A 1 128 ? -41.427 -6.333 -33.776 1.00 80.50 128 GLU A N 1
ATOM 1038 C CA . GLU A 1 128 ? -41.572 -4.911 -33.488 1.00 80.50 128 GLU A CA 1
ATOM 1039 C C . GLU A 1 128 ? -40.769 -4.033 -34.461 1.00 80.50 128 GLU A C 1
ATOM 1041 O O . GLU A 1 128 ? -41.021 -2.829 -34.553 1.00 80.50 128 GLU A O 1
ATOM 1046 N N . TYR A 1 129 ? -39.847 -4.618 -35.240 1.00 85.62 129 TYR A N 1
ATOM 1047 C CA . TYR A 1 129 ? -38.944 -3.883 -36.130 1.00 85.62 129 TYR A CA 1
ATOM 1048 C C . TYR A 1 129 ? -39.686 -2.903 -37.050 1.00 85.62 129 TYR A C 1
ATOM 1050 O O . TYR A 1 129 ? -39.347 -1.721 -37.118 1.00 85.62 129 TYR A O 1
ATOM 1058 N N . TYR A 1 130 ? -40.737 -3.362 -37.739 1.00 81.38 130 TYR A N 1
ATOM 1059 C CA . TYR A 1 130 ? -41.474 -2.528 -38.695 1.00 81.38 130 TYR A CA 1
ATOM 1060 C C . TYR A 1 130 ? -42.269 -1.403 -38.027 1.00 81.38 130 TYR A C 1
ATOM 1062 O O . TYR A 1 130 ? -42.480 -0.357 -38.646 1.00 81.38 130 TYR A O 1
ATOM 1070 N N . SER A 1 131 ? -42.694 -1.588 -36.777 1.00 80.25 131 SER A N 1
ATOM 1071 C CA . SER A 1 131 ? -43.356 -0.541 -35.996 1.00 80.25 131 SER A CA 1
ATOM 1072 C C . SER A 1 131 ? -42.369 0.582 -35.681 1.00 80.25 131 SER A C 1
ATOM 1074 O O . SER A 1 131 ? -42.655 1.743 -35.967 1.00 80.25 131 SER A O 1
ATOM 1076 N N . ILE A 1 132 ? -41.163 0.235 -35.224 1.00 79.62 132 ILE A N 1
ATOM 1077 C CA . ILE A 1 132 ? -40.080 1.195 -34.963 1.00 79.62 132 ILE A CA 1
ATOM 1078 C C . ILE A 1 132 ? -39.631 1.879 -36.263 1.00 79.62 132 ILE A C 1
ATOM 1080 O O . ILE A 1 132 ? -39.449 3.097 -36.310 1.00 79.62 132 ILE A O 1
ATOM 1084 N N . PHE A 1 133 ? -39.505 1.117 -37.351 1.00 82.44 133 PHE A N 1
ATOM 1085 C CA . PHE A 1 133 ? -39.130 1.637 -38.667 1.00 82.44 133 PHE A CA 1
ATOM 1086 C C . PHE A 1 133 ? -40.130 2.682 -39.197 1.00 82.44 133 PHE A C 1
ATOM 1088 O O . PHE A 1 133 ? -39.739 3.653 -39.849 1.00 82.44 133 PHE A O 1
ATOM 1095 N N . LYS A 1 134 ? -41.428 2.538 -38.895 1.00 80.00 134 LYS A N 1
ATOM 1096 C CA . LYS A 1 134 ? -42.440 3.549 -39.245 1.00 80.00 134 LYS A CA 1
ATOM 1097 C C . LYS A 1 134 ? -42.263 4.848 -38.453 1.00 80.00 134 LYS A C 1
ATOM 1099 O O . LYS A 1 134 ? -42.439 5.918 -39.033 1.00 80.00 134 LYS A O 1
ATOM 1104 N N . LEU A 1 135 ? -41.852 4.780 -37.182 1.00 76.25 135 LEU A N 1
ATOM 1105 C CA . LEU A 1 135 ? -41.649 5.964 -36.329 1.00 76.25 135 LEU A CA 1
ATOM 1106 C C . LEU A 1 135 ? -40.549 6.891 -36.863 1.00 76.25 135 LEU A C 1
ATOM 1108 O O . LEU A 1 135 ? -40.659 8.112 -36.774 1.00 76.25 135 LEU A O 1
ATOM 1112 N N . ILE A 1 136 ? -39.516 6.335 -37.499 1.00 77.06 136 ILE A N 1
ATOM 1113 C CA . ILE A 1 136 ? -38.440 7.117 -38.133 1.00 77.06 136 ILE A CA 1
ATOM 1114 C C . ILE A 1 136 ? -38.806 7.649 -39.531 1.00 77.06 136 ILE A C 1
ATOM 1116 O O . ILE A 1 136 ? -38.000 8.349 -40.147 1.00 77.06 136 ILE A O 1
ATOM 1120 N N . SER A 1 137 ? -40.029 7.390 -40.021 1.00 74.88 137 SER A N 1
ATOM 1121 C CA . SER A 1 137 ? -40.612 7.990 -41.236 1.00 74.88 137 SER A CA 1
ATOM 1122 C C . SER A 1 137 ? -39.703 7.912 -42.476 1.00 74.88 137 SER A C 1
ATOM 1124 O O . SER A 1 137 ? -39.543 8.889 -43.209 1.00 74.88 137 SER A O 1
ATOM 1126 N N . GLY A 1 138 ? -39.045 6.767 -42.688 1.00 67.69 138 GLY A N 1
ATOM 1127 C CA . GLY A 1 138 ? -38.142 6.542 -43.826 1.00 67.69 138 GLY A CA 1
ATOM 1128 C C . GLY A 1 138 ? -36.765 7.215 -43.721 1.00 67.69 138 GLY A C 1
ATOM 1129 O O . GLY A 1 138 ? -35.995 7.190 -44.681 1.00 67.69 138 GLY A O 1
ATOM 1130 N N . LYS A 1 139 ? -36.422 7.817 -42.575 1.00 80.12 139 LYS A N 1
ATOM 1131 C CA . LYS A 1 139 ? -35.078 8.350 -42.300 1.00 80.12 139 LYS A CA 1
ATOM 1132 C C . LYS A 1 139 ? -34.181 7.261 -41.718 1.00 80.12 139 LYS A C 1
ATOM 1134 O O . LYS A 1 139 ? -34.647 6.367 -41.029 1.00 80.12 139 LYS A O 1
ATOM 1139 N N . SER A 1 140 ? -32.867 7.398 -41.903 1.00 80.75 140 SER A N 1
ATOM 1140 C CA . SER A 1 140 ? -31.874 6.491 -41.300 1.00 80.75 140 SER A CA 1
ATOM 1141 C C . SER A 1 140 ? -31.697 6.670 -39.789 1.00 80.75 140 SER A C 1
ATOM 1143 O O . SER A 1 140 ? -30.989 5.891 -39.161 1.00 80.75 140 SER A O 1
ATOM 1145 N N . HIS A 1 141 ? -32.268 7.726 -39.206 1.00 85.69 141 HIS A N 1
ATOM 1146 C CA . HIS A 1 141 ? -32.179 8.035 -37.783 1.00 85.69 141 HIS A CA 1
ATOM 1147 C C . HIS A 1 141 ? -33.243 9.054 -37.354 1.00 85.69 141 HIS A C 1
ATOM 1149 O O . HIS A 1 141 ? -33.688 9.863 -38.173 1.00 85.69 141 HIS A O 1
ATOM 1155 N N . SER A 1 142 ? -33.593 9.065 -36.067 1.00 83.06 142 SER A N 1
ATOM 1156 C CA . SER A 1 142 ? -34.441 10.096 -35.455 1.00 83.06 142 SER A CA 1
ATOM 1157 C C . SER A 1 142 ? -34.227 10.170 -33.942 1.00 83.06 142 SER A C 1
ATOM 1159 O O . SER A 1 142 ? -33.781 9.198 -33.337 1.00 83.06 142 SER A O 1
ATOM 1161 N N . ILE A 1 143 ? -34.578 11.302 -33.328 1.00 81.62 143 ILE A N 1
ATOM 1162 C CA . ILE A 1 143 ? -34.864 11.366 -31.889 1.00 81.62 143 ILE A CA 1
ATOM 1163 C C . ILE A 1 143 ? -36.380 11.379 -31.747 1.00 81.62 143 ILE A C 1
ATOM 1165 O O . ILE A 1 143 ? -37.047 12.136 -32.453 1.00 81.62 143 ILE A O 1
ATOM 1169 N N . ILE A 1 144 ? -36.909 10.531 -30.877 1.00 79.50 144 ILE A N 1
ATOM 1170 C CA . ILE A 1 144 ? -38.346 10.427 -30.610 1.00 79.50 144 ILE A CA 1
ATOM 1171 C C . ILE A 1 144 ? -38.604 10.422 -29.103 1.00 79.50 144 ILE A C 1
ATOM 1173 O O . ILE A 1 144 ? -37.722 10.081 -28.302 1.00 79.50 144 ILE A O 1
ATOM 1177 N N . GLU A 1 145 ? -39.807 10.845 -28.724 1.00 73.00 145 GLU A N 1
ATOM 1178 C CA . GLU A 1 145 ? -40.283 10.750 -27.348 1.00 73.00 145 GLU A CA 1
ATOM 1179 C C . GLU A 1 145 ? -40.482 9.288 -26.951 1.00 73.00 145 GLU A C 1
ATOM 1181 O O . GLU A 1 145 ? -40.746 8.417 -27.778 1.00 73.00 145 GLU A O 1
ATOM 1186 N N . GLU A 1 146 ? -40.269 9.019 -25.670 1.00 64.94 146 GLU A N 1
ATOM 1187 C CA . GLU A 1 146 ? -40.206 7.663 -25.126 1.00 64.94 146 GLU A CA 1
ATOM 1188 C C . GLU A 1 146 ? -41.574 6.977 -25.081 1.00 64.94 146 GLU A C 1
ATOM 1190 O O . GLU A 1 146 ? -41.675 5.789 -25.360 1.00 64.94 146 GLU A O 1
ATOM 1195 N N . THR A 1 147 ? -42.631 7.768 -24.898 1.00 60.09 147 THR A N 1
ATOM 1196 C CA . THR A 1 147 ? -44.047 7.371 -24.945 1.00 60.09 147 THR A CA 1
ATOM 1197 C C . THR A 1 147 ? -44.504 6.819 -26.302 1.00 60.09 147 THR A C 1
ATOM 1199 O O . THR A 1 147 ? -45.645 6.397 -26.440 1.00 60.09 147 THR A O 1
ATOM 1202 N N . GLY A 1 148 ? -43.646 6.839 -27.330 1.00 54.81 148 GLY A N 1
ATOM 1203 C CA . GLY A 1 148 ? -43.919 6.239 -28.637 1.00 54.81 148 GLY A CA 1
ATOM 1204 C C . GLY A 1 148 ? -43.501 4.770 -28.768 1.00 54.81 148 GLY A C 1
ATOM 1205 O O . GLY A 1 148 ? -43.691 4.203 -29.847 1.00 54.81 148 GLY A O 1
ATOM 1206 N N . ILE A 1 149 ? -42.883 4.170 -27.736 1.00 60.75 149 ILE A N 1
ATOM 1207 C CA . ILE A 1 149 ? -42.321 2.810 -27.772 1.00 60.75 149 ILE A CA 1
ATOM 1208 C C . ILE A 1 149 ? -42.617 2.027 -26.475 1.00 60.75 149 ILE A C 1
ATOM 1210 O O . ILE A 1 149 ? -41.731 1.796 -25.654 1.00 60.75 149 ILE A O 1
ATOM 1214 N N . ASP A 1 150 ? -43.848 1.526 -26.341 1.00 54.22 150 ASP A N 1
ATOM 1215 C CA . ASP A 1 150 ? -44.344 0.809 -25.144 1.00 54.22 150 ASP A CA 1
ATOM 1216 C C . ASP A 1 150 ? -43.563 -0.475 -24.776 1.00 54.22 150 ASP A C 1
ATOM 1218 O O . ASP A 1 150 ? -43.676 -1.010 -23.676 1.00 54.22 150 ASP A O 1
ATOM 1222 N N . TYR A 1 151 ? -42.766 -1.019 -25.697 1.00 59.81 151 TYR A N 1
ATOM 1223 C CA . TYR A 1 151 ? -42.008 -2.260 -25.500 1.00 59.81 151 TYR A CA 1
ATOM 1224 C C . TYR A 1 151 ? -40.610 -2.044 -24.905 1.00 59.81 151 TYR A C 1
ATOM 1226 O O . TYR A 1 151 ? -40.012 -3.012 -24.446 1.00 59.81 151 TYR A O 1
ATOM 1234 N N . ILE A 1 152 ? -40.084 -0.812 -24.850 1.00 57.84 152 ILE A N 1
ATOM 1235 C CA . ILE A 1 152 ? -38.775 -0.534 -24.224 1.00 57.84 152 ILE A CA 1
ATOM 1236 C C . ILE A 1 152 ? -38.823 -0.702 -22.695 1.00 57.84 152 ILE A C 1
ATOM 1238 O O . ILE A 1 152 ? -37.828 -1.133 -22.105 1.00 57.84 152 ILE A O 1
ATOM 1242 N N . ASP A 1 153 ? -39.977 -0.451 -22.073 1.00 48.97 153 ASP A N 1
ATOM 1243 C CA . ASP A 1 153 ? -40.155 -0.562 -20.619 1.00 48.97 153 ASP A CA 1
ATOM 1244 C C . ASP A 1 153 ? -40.448 -1.999 -20.147 1.00 48.97 153 ASP A C 1
ATOM 1246 O O . ASP A 1 153 ? -40.136 -2.355 -19.010 1.00 48.97 153 ASP A O 1
ATOM 1250 N N . ASN A 1 154 ? -40.933 -2.873 -21.040 1.00 42.91 154 ASN A N 1
ATOM 1251 C CA . ASN A 1 154 ? -41.199 -4.290 -20.745 1.00 42.91 154 ASN A CA 1
ATOM 1252 C C . ASN A 1 154 ? -39.954 -5.199 -20.824 1.00 42.91 154 ASN A C 1
ATOM 1254 O O . ASN A 1 154 ? -39.989 -6.334 -20.348 1.00 42.91 154 ASN A O 1
ATOM 1258 N N . TYR A 1 155 ? -38.828 -4.719 -21.368 1.00 43.91 155 TYR A N 1
ATOM 1259 C CA . TYR A 1 155 ? -37.534 -5.413 -21.294 1.00 43.91 155 TYR A CA 1
ATOM 1260 C C . TYR A 1 155 ? -36.823 -5.085 -19.973 1.00 43.91 155 TYR A C 1
ATOM 1262 O O . TYR A 1 155 ? -35.786 -4.409 -19.924 1.00 43.91 155 TYR A O 1
ATOM 1270 N N . GLN A 1 156 ? -37.398 -5.569 -18.872 1.00 37.91 156 GLN A N 1
ATOM 1271 C CA . GLN A 1 156 ? -36.716 -5.594 -17.586 1.00 37.91 156 GLN A CA 1
ATOM 1272 C C . GLN A 1 156 ? -35.686 -6.722 -17.550 1.00 37.91 156 GLN A C 1
ATOM 1274 O O . GLN A 1 156 ? -36.030 -7.901 -17.591 1.00 37.91 156 GLN A O 1
ATOM 1279 N N . PHE A 1 157 ? -34.415 -6.357 -17.405 1.00 37.06 157 PHE A N 1
ATOM 1280 C CA . PHE A 1 157 ? -33.359 -7.293 -17.042 1.00 37.06 157 PHE A CA 1
ATOM 1281 C C . PHE A 1 157 ? -32.726 -6.863 -15.726 1.00 37.06 157 PHE A C 1
ATOM 1283 O O . PHE A 1 157 ? -32.324 -5.712 -15.563 1.00 37.06 157 PHE A O 1
ATOM 1290 N N . SER A 1 158 ? -32.609 -7.827 -14.813 1.00 31.92 158 SER A N 1
ATOM 1291 C CA . SER A 1 158 ? -31.805 -7.712 -13.606 1.00 31.92 158 SER A CA 1
ATOM 1292 C C . SER A 1 158 ? -30.325 -7.717 -13.985 1.00 31.92 158 SER A C 1
ATOM 1294 O O . SER A 1 158 ? -29.768 -8.761 -14.338 1.00 31.92 158 SER A O 1
ATOM 1296 N N . VAL A 1 159 ? -29.666 -6.570 -13.871 1.00 34.06 159 VAL A N 1
ATOM 1297 C CA . VAL A 1 159 ? -28.204 -6.534 -13.790 1.00 34.06 159 VAL A CA 1
ATOM 1298 C C . VAL A 1 159 ? -27.835 -7.131 -12.431 1.00 34.06 159 VAL A C 1
ATOM 1300 O O . VAL A 1 159 ? -28.314 -6.653 -11.402 1.00 34.06 159 VAL A O 1
ATOM 1303 N N . LYS A 1 160 ? -26.998 -8.177 -12.378 1.00 34.47 160 LYS A N 1
ATOM 1304 C CA . LYS A 1 160 ? -26.406 -8.625 -11.102 1.00 34.47 160 LYS A CA 1
ATOM 1305 C C . LYS A 1 160 ? -25.630 -7.441 -10.506 1.00 34.47 160 LYS A C 1
ATOM 1307 O O . LYS A 1 160 ? -24.520 -7.164 -10.944 1.00 34.47 160 LYS A O 1
ATOM 1312 N N . GLY A 1 161 ? -26.229 -6.739 -9.543 1.00 36.19 161 GLY A N 1
ATOM 1313 C CA . GLY A 1 161 ? -25.614 -5.597 -8.857 1.00 36.19 161 GLY A CA 1
ATOM 1314 C C . GLY A 1 161 ? -26.429 -4.300 -8.809 1.00 36.19 161 GLY A C 1
ATOM 1315 O O . GLY A 1 161 ? -25.986 -3.376 -8.135 1.00 36.19 161 GLY A O 1
ATOM 1316 N N . LEU A 1 162 ? -27.606 -4.213 -9.440 1.00 30.23 162 LEU A N 1
ATOM 1317 C CA . LEU A 1 162 ? -28.546 -3.102 -9.219 1.00 30.23 162 LEU A CA 1
ATOM 1318 C C . LEU A 1 162 ? -29.963 -3.657 -8.973 1.00 30.23 162 LEU A C 1
ATOM 1320 O O . LEU A 1 162 ? -30.368 -4.578 -9.685 1.00 30.23 162 LEU A O 1
ATOM 1324 N N . PRO A 1 163 ? -30.712 -3.171 -7.961 1.00 27.42 163 PRO A N 1
ATOM 1325 C CA . PRO A 1 163 ? -32.053 -3.675 -7.683 1.00 27.42 163 PRO A CA 1
ATOM 1326 C C . PRO A 1 163 ? -33.030 -3.278 -8.797 1.00 27.42 163 PRO A C 1
ATOM 1328 O O . PRO A 1 163 ? -33.072 -2.120 -9.206 1.00 27.42 163 PRO A O 1
ATOM 1331 N N . ASN A 1 164 ? -33.844 -4.235 -9.250 1.00 30.06 164 ASN A N 1
ATOM 1332 C CA . ASN A 1 164 ? -35.004 -3.967 -10.100 1.00 30.06 164 ASN A CA 1
ATOM 1333 C C . ASN A 1 164 ? -36.029 -3.142 -9.314 1.00 30.06 164 ASN A C 1
ATOM 1335 O O . ASN A 1 164 ? -36.436 -3.562 -8.231 1.00 30.06 164 ASN A O 1
ATOM 1339 N N . VAL A 1 165 ? -36.509 -2.034 -9.877 1.00 29.50 165 VAL A N 1
ATOM 1340 C CA . VAL A 1 165 ? -37.701 -1.343 -9.372 1.00 29.50 165 VAL A CA 1
ATOM 1341 C C . VAL A 1 165 ? -38.623 -1.033 -10.551 1.00 29.50 165 VAL A C 1
ATOM 1343 O O . VAL A 1 165 ? -38.245 -0.315 -11.472 1.00 29.50 165 VAL A O 1
ATOM 1346 N N . TYR A 1 166 ? -39.822 -1.621 -10.517 1.00 29.02 166 TYR A N 1
ATOM 1347 C CA . TYR A 1 166 ? -40.979 -1.219 -11.320 1.00 29.02 166 TYR A CA 1
ATOM 1348 C C . TYR A 1 166 ? -41.536 0.103 -10.783 1.00 29.02 166 TYR A C 1
ATOM 1350 O O . TYR A 1 166 ? -41.629 0.267 -9.567 1.00 29.02 166 TYR A O 1
ATOM 1358 N N . ILE A 1 167 ? -41.998 0.984 -11.669 1.00 29.02 167 ILE A N 1
ATOM 1359 C CA . ILE A 1 167 ? -42.969 2.023 -11.317 1.00 29.02 167 ILE A CA 1
ATOM 1360 C C . ILE A 1 167 ? -44.149 1.885 -12.276 1.00 29.02 167 ILE A C 1
ATOM 1362 O O . ILE A 1 167 ? -43.969 1.881 -13.490 1.00 29.02 167 ILE A O 1
ATOM 1366 N N . ASP A 1 168 ? -45.327 1.711 -11.683 1.00 27.09 168 ASP A N 1
ATOM 1367 C CA . ASP A 1 168 ? -46.631 1.794 -12.328 1.00 27.09 168 ASP A CA 1
ATOM 1368 C C . ASP A 1 168 ? -47.012 3.279 -12.416 1.00 27.09 168 ASP A C 1
ATOM 1370 O O . ASP A 1 168 ? -46.948 4.011 -11.422 1.00 27.09 168 ASP A O 1
ATOM 1374 N N . ASP A 1 169 ? -47.332 3.733 -13.623 1.00 32.50 169 ASP A N 1
ATOM 1375 C CA . ASP A 1 169 ? -47.550 5.135 -13.957 1.00 32.50 169 ASP A CA 1
ATOM 1376 C C . ASP A 1 169 ? -49.025 5.478 -13.747 1.00 32.50 169 ASP A C 1
ATOM 1378 O O . ASP A 1 169 ? -49.886 5.098 -14.536 1.00 32.50 169 ASP A O 1
ATOM 1382 N N . ASN A 1 170 ? -49.324 6.218 -12.679 1.00 32.81 170 ASN A N 1
ATOM 1383 C CA . ASN A 1 170 ? -50.479 7.110 -12.629 1.00 32.81 170 ASN A CA 1
ATOM 1384 C C . ASN A 1 170 ? -50.346 8.088 -11.458 1.00 32.81 170 ASN A C 1
ATOM 1386 O O . ASN A 1 170 ? -50.724 7.802 -10.325 1.00 32.81 170 ASN A O 1
ATOM 1390 N N . SER A 1 171 ? -49.860 9.293 -11.738 1.00 32.47 171 SER A N 1
ATOM 1391 C CA . SER A 1 171 ? -50.645 10.524 -11.579 1.00 32.47 171 SER A CA 1
ATOM 1392 C C . SER A 1 171 ? -49.751 11.759 -11.493 1.00 32.47 171 SER A C 1
ATOM 1394 O O . SER A 1 171 ? -48.670 11.799 -10.916 1.00 32.47 171 SER A O 1
ATOM 1396 N N . THR A 1 172 ? -50.264 12.789 -12.141 1.00 38.78 172 THR A N 1
ATOM 1397 C CA . THR A 1 172 ? -49.758 14.143 -12.282 1.00 38.78 172 THR A CA 1
ATOM 1398 C C . THR A 1 172 ? -49.476 14.874 -10.966 1.00 38.78 172 THR A C 1
ATOM 1400 O O . THR A 1 172 ? -50.259 14.822 -10.020 1.00 38.78 172 THR A O 1
ATOM 1403 N N . SER A 1 173 ? -48.450 15.728 -11.042 1.00 43.66 173 SER A N 1
ATOM 1404 C CA . SER A 1 173 ? -48.036 16.790 -10.112 1.00 43.66 173 SER A CA 1
ATOM 1405 C C . SER A 1 173 ? -47.214 16.333 -8.902 1.00 43.66 173 SER A C 1
ATOM 1407 O O . SER A 1 173 ? -47.725 15.715 -7.976 1.00 43.66 173 SER A O 1
ATOM 1409 N N . SER A 1 174 ? -45.932 16.704 -8.858 1.00 36.44 174 SER A N 1
ATOM 1410 C CA . SER A 1 174 ? -45.138 16.571 -7.637 1.00 36.44 174 SER A CA 1
ATOM 1411 C C . SER A 1 174 ? -44.340 17.836 -7.340 1.00 36.44 174 SER A C 1
ATOM 1413 O O . SER A 1 174 ? -43.521 18.327 -8.114 1.00 36.44 174 SER A O 1
ATOM 1415 N N . LYS A 1 175 ? -44.641 18.374 -6.157 1.00 35.56 175 LYS A N 1
ATOM 1416 C CA . LYS A 1 175 ? -43.749 19.203 -5.349 1.00 35.56 175 LYS A CA 1
ATOM 1417 C C . LYS A 1 175 ? -42.440 18.430 -5.114 1.00 35.56 175 LYS A C 1
ATOM 1419 O O . LYS A 1 175 ? -42.461 17.201 -5.086 1.00 35.56 175 LYS A O 1
ATOM 1424 N N . ASN A 1 176 ? -41.325 19.140 -4.925 1.00 36.84 176 ASN A N 1
ATOM 1425 C CA . ASN A 1 176 ? -40.023 18.540 -4.611 1.00 36.84 176 ASN A CA 1
ATOM 1426 C C . ASN A 1 176 ? -40.148 17.493 -3.486 1.00 36.84 176 ASN A C 1
ATOM 1428 O O . ASN A 1 176 ? -40.564 17.807 -2.374 1.00 36.84 176 ASN A O 1
ATOM 1432 N N . ILE A 1 177 ? -39.762 16.249 -3.784 1.00 44.28 177 ILE A N 1
ATOM 1433 C CA . ILE A 1 177 ? -39.897 15.064 -2.912 1.00 44.28 177 ILE A CA 1
ATOM 1434 C C . ILE A 1 177 ? -39.112 15.204 -1.590 1.00 44.28 177 ILE A C 1
ATOM 1436 O O . ILE A 1 177 ? -39.385 14.501 -0.623 1.00 44.28 177 ILE A O 1
ATOM 1440 N N . HIS A 1 178 ? -38.165 16.141 -1.510 1.00 48.41 178 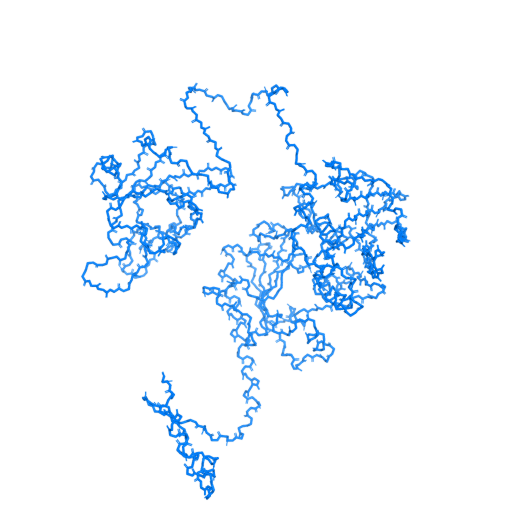HIS A N 1
ATOM 1441 C CA . HIS A 1 178 ? -37.349 16.367 -0.315 1.00 48.41 178 HIS A CA 1
ATOM 1442 C C . HIS A 1 178 ? -38.051 17.139 0.817 1.00 48.41 178 HIS A C 1
ATOM 1444 O O . HIS A 1 178 ? -37.513 17.167 1.921 1.00 48.41 178 HIS A O 1
ATOM 1450 N N . ASP A 1 179 ? -39.240 17.708 0.581 1.00 45.81 179 ASP A N 1
ATOM 1451 C CA . ASP A 1 179 ? -39.948 18.560 1.554 1.00 45.81 179 ASP A CA 1
ATOM 1452 C C . ASP A 1 179 ? -41.131 17.868 2.262 1.00 45.81 179 ASP A C 1
ATOM 1454 O O . ASP A 1 179 ? -41.888 18.521 2.980 1.00 45.81 179 ASP A O 1
ATOM 1458 N N . ILE A 1 180 ? -41.322 16.556 2.078 1.00 50.31 180 ILE A N 1
ATOM 1459 C CA . ILE A 1 180 ? -42.377 15.797 2.769 1.00 50.31 180 ILE A CA 1
ATOM 1460 C C . ILE A 1 180 ? -41.791 15.206 4.063 1.00 50.31 180 ILE A C 1
ATOM 1462 O O . ILE A 1 180 ? -40.899 14.355 3.989 1.00 50.31 180 ILE A O 1
ATOM 1466 N N . PRO A 1 181 ? -42.259 15.616 5.259 1.00 46.16 181 PRO A N 1
ATOM 1467 C CA . PRO A 1 181 ? -41.871 14.970 6.505 1.00 46.16 181 PRO A CA 1
ATOM 1468 C C . PRO A 1 181 ? -42.378 13.525 6.485 1.00 46.16 181 PRO A C 1
ATOM 1470 O O . PRO A 1 181 ? -43.579 13.288 6.447 1.00 46.16 181 PRO A O 1
ATOM 1473 N N . LEU A 1 182 ? -41.460 12.562 6.470 1.00 52.06 182 LEU A N 1
ATOM 1474 C CA . LEU A 1 182 ? -41.802 11.145 6.590 1.00 52.06 182 LEU A CA 1
ATOM 1475 C C . LEU A 1 182 ? -42.160 10.832 8.047 1.00 52.06 182 LEU A C 1
ATOM 1477 O O . LEU A 1 182 ? -41.320 11.052 8.932 1.00 52.06 182 LEU A O 1
ATOM 1481 N N . GLU A 1 183 ? -43.354 10.285 8.276 1.00 53.28 183 GLU A N 1
ATOM 1482 C CA . GLU A 1 183 ? -43.785 9.804 9.589 1.00 53.28 183 GLU A CA 1
ATOM 1483 C C . GLU A 1 183 ? -42.899 8.620 10.042 1.00 53.28 183 GLU A C 1
ATOM 1485 O O . GLU A 1 183 ? -42.391 7.863 9.207 1.00 53.28 183 GLU A O 1
ATOM 1490 N N . PRO A 1 184 ? -42.657 8.419 11.354 1.00 55.44 184 PRO A N 1
ATOM 1491 C CA . PRO A 1 184 ? -41.789 7.346 11.855 1.00 55.44 184 PRO A CA 1
ATOM 1492 C C . PRO A 1 184 ? -42.227 5.929 11.453 1.00 55.44 184 PRO A C 1
ATOM 1494 O O . PRO A 1 184 ? -41.391 5.029 11.435 1.00 55.44 184 PRO A O 1
ATOM 1497 N N . SER A 1 185 ? -43.511 5.730 11.136 1.00 60.72 185 SER A N 1
ATOM 1498 C CA . SER A 1 185 ? -44.075 4.456 10.668 1.00 60.72 185 SER A CA 1
ATOM 1499 C C . SER A 1 185 ? -43.726 4.109 9.219 1.00 60.72 185 SER A C 1
ATOM 1501 O O . SER A 1 185 ? -43.931 2.968 8.819 1.00 60.72 185 SER A O 1
ATOM 1503 N N . ASP A 1 186 ? -43.187 5.058 8.449 1.00 61.97 186 ASP A N 1
ATOM 1504 C CA . ASP A 1 186 ? -42.888 4.893 7.019 1.00 61.97 186 ASP A CA 1
ATOM 1505 C C . ASP A 1 186 ? -41.413 4.530 6.768 1.00 61.97 186 ASP A C 1
ATOM 1507 O O . ASP A 1 186 ? -40.897 4.684 5.658 1.00 61.97 186 ASP A O 1
ATOM 1511 N N . LYS A 1 187 ? -40.686 4.115 7.815 1.00 58.12 187 LYS A N 1
ATOM 1512 C CA . LYS A 1 187 ? -39.241 3.869 7.758 1.00 58.12 187 LYS A CA 1
ATOM 1513 C C . LYS A 1 187 ? -38.857 2.573 8.451 1.00 58.12 187 LYS A C 1
ATOM 1515 O O . LYS A 1 187 ? -38.937 2.463 9.670 1.00 58.12 187 LYS A O 1
ATOM 1520 N N . ASP A 1 188 ? -38.271 1.672 7.676 1.00 74.56 188 ASP A N 1
ATOM 1521 C CA . ASP A 1 188 ? -37.483 0.570 8.211 1.00 74.56 188 ASP A CA 1
ATOM 1522 C C . ASP A 1 188 ? -36.017 0.998 8.376 1.00 74.56 188 ASP A C 1
ATOM 1524 O O . ASP A 1 188 ? -35.383 1.511 7.449 1.00 74.56 188 ASP A O 1
ATOM 1528 N N . ILE A 1 189 ? -35.442 0.768 9.562 1.00 75.50 189 ILE A N 1
ATOM 1529 C CA . ILE A 1 189 ? -33.999 0.926 9.787 1.00 75.50 189 ILE A CA 1
ATOM 1530 C C . ILE A 1 189 ? -33.311 -0.382 9.391 1.00 75.50 189 ILE A C 1
ATOM 1532 O O . ILE A 1 189 ? -33.194 -1.311 10.188 1.00 75.50 189 ILE A O 1
ATOM 1536 N N . ILE A 1 190 ? -32.820 -0.444 8.155 1.00 79.25 190 ILE A N 1
ATOM 1537 C CA . ILE A 1 190 ? -32.085 -1.602 7.630 1.00 79.25 190 ILE A CA 1
ATOM 1538 C C . ILE A 1 190 ? -30.592 -1.442 7.951 1.00 79.25 190 ILE A C 1
ATOM 1540 O O . ILE A 1 190 ? -29.769 -1.135 7.087 1.00 79.25 190 ILE A O 1
ATOM 1544 N N . ALA A 1 191 ? -30.233 -1.592 9.228 1.00 81.81 191 ALA A N 1
ATOM 1545 C CA . ALA A 1 191 ? -28.829 -1.599 9.631 1.00 81.81 191 ALA A CA 1
ATOM 1546 C C . ALA A 1 191 ? -28.110 -2.836 9.052 1.00 81.81 191 ALA A C 1
ATOM 1548 O O . ALA A 1 191 ? -28.686 -3.928 9.040 1.00 81.81 191 ALA A O 1
ATOM 1549 N N . PRO A 1 192 ? -26.853 -2.711 8.584 1.00 83.75 192 PRO A N 1
ATOM 1550 C CA . PRO A 1 192 ? -26.115 -3.863 8.085 1.00 83.75 192 PRO A CA 1
ATOM 1551 C C . PRO A 1 192 ? -25.877 -4.875 9.211 1.00 83.75 192 PRO A C 1
ATOM 1553 O O . PRO A 1 192 ? -25.501 -4.492 10.325 1.00 83.75 192 PRO A O 1
ATOM 1556 N N . SER A 1 193 ? -26.034 -6.165 8.896 1.00 88.94 193 SER A N 1
ATOM 1557 C CA . SER A 1 193 ? -25.625 -7.264 9.779 1.00 88.94 193 SER A CA 1
ATOM 1558 C C . SER A 1 193 ? -24.152 -7.100 10.147 1.00 88.94 193 SER A C 1
ATOM 1560 O O . SER A 1 193 ? -23.294 -7.019 9.262 1.00 88.94 193 SER A O 1
ATOM 1562 N N . ALA A 1 194 ? -23.866 -7.063 11.451 1.00 89.19 194 ALA A N 1
ATOM 1563 C CA . ALA A 1 194 ? -22.507 -6.911 11.951 1.00 89.19 194 ALA A CA 1
ATOM 1564 C C . ALA A 1 194 ? -21.632 -8.094 11.529 1.00 89.19 194 ALA A C 1
ATOM 1566 O O . ALA A 1 194 ? -20.550 -7.884 10.984 1.00 89.19 194 ALA A O 1
ATOM 1567 N N . ALA A 1 195 ? -22.147 -9.319 11.677 1.00 88.19 195 ALA A N 1
ATOM 1568 C CA . ALA A 1 195 ? -21.452 -10.540 11.280 1.00 88.19 195 ALA A CA 1
ATOM 1569 C C . ALA A 1 195 ? -21.080 -10.525 9.785 1.00 88.19 195 ALA A C 1
ATOM 1571 O O . ALA A 1 195 ? -19.909 -10.638 9.422 1.00 88.19 195 ALA A O 1
ATOM 1572 N N . SER A 1 196 ? -22.065 -10.280 8.912 1.00 87.75 196 SER A N 1
ATOM 1573 C CA . SER A 1 196 ? -21.856 -10.293 7.456 1.00 87.75 196 SER A CA 1
ATOM 1574 C C . SER A 1 196 ? -20.897 -9.193 6.999 1.00 87.75 196 SER A C 1
ATOM 1576 O O . SER A 1 196 ? -20.036 -9.406 6.146 1.00 87.75 196 SER A O 1
ATOM 1578 N N . MET A 1 197 ? -21.032 -7.992 7.564 1.00 88.75 197 MET A N 1
ATOM 1579 C CA . MET A 1 197 ? -20.189 -6.861 7.192 1.00 88.75 197 MET A CA 1
ATOM 1580 C C . MET A 1 197 ? -18.744 -7.045 7.672 1.00 88.75 197 MET A C 1
ATOM 1582 O O . MET A 1 197 ? -17.818 -6.699 6.942 1.00 88.75 197 MET A O 1
ATOM 1586 N N . ILE A 1 198 ? -18.527 -7.616 8.859 1.00 88.75 198 ILE A N 1
ATOM 1587 C CA . ILE A 1 198 ? -17.179 -7.928 9.344 1.00 88.75 198 ILE A CA 1
ATOM 1588 C C . ILE A 1 198 ? -16.504 -8.987 8.469 1.00 88.75 198 ILE A C 1
ATOM 1590 O O . ILE A 1 198 ? -15.346 -8.790 8.107 1.00 88.75 198 ILE A O 1
ATOM 1594 N N . GLU A 1 199 ? -17.198 -10.051 8.058 1.00 86.94 199 GLU A N 1
ATOM 1595 C CA . GLU A 1 199 ? -16.620 -11.051 7.142 1.00 86.94 199 GLU A CA 1
ATOM 1596 C C . GLU A 1 199 ? -16.226 -10.456 5.780 1.00 86.94 199 GLU A C 1
ATOM 1598 O O . GLU A 1 199 ? -15.172 -10.790 5.224 1.00 86.94 199 GLU A O 1
ATOM 1603 N N . ASN A 1 200 ? -17.006 -9.493 5.280 1.00 85.94 200 ASN A N 1
ATOM 1604 C CA . ASN A 1 200 ? -16.632 -8.724 4.093 1.00 85.94 200 ASN A CA 1
ATOM 1605 C C . ASN A 1 200 ? -15.369 -7.880 4.335 1.00 85.94 200 ASN A C 1
ATOM 1607 O O . ASN A 1 200 ? -14.462 -7.883 3.502 1.00 85.94 200 ASN A O 1
ATOM 1611 N N . LEU A 1 201 ? -15.262 -7.199 5.483 1.00 86.56 201 LEU A N 1
ATOM 1612 C CA . LEU A 1 201 ? -14.073 -6.413 5.842 1.00 86.56 201 LEU A CA 1
ATOM 1613 C C . LEU A 1 201 ? -12.822 -7.290 6.022 1.00 86.56 201 LEU A C 1
ATOM 1615 O O . LEU A 1 201 ? -11.737 -6.890 5.599 1.00 86.56 201 LEU A O 1
ATOM 1619 N N . ARG A 1 202 ? -12.970 -8.495 6.591 1.00 87.25 202 ARG A N 1
ATOM 1620 C CA . ARG A 1 202 ? -11.901 -9.509 6.725 1.00 87.25 202 ARG A CA 1
ATOM 1621 C C . ARG A 1 202 ? -11.357 -9.973 5.373 1.00 87.25 202 ARG A C 1
ATOM 1623 O O . ARG A 1 202 ? -10.210 -10.404 5.282 1.00 87.25 202 ARG A O 1
ATOM 1630 N N . SER A 1 203 ? -12.176 -9.903 4.326 1.00 83.44 203 SER A N 1
ATOM 1631 C CA . SER A 1 203 ? -11.905 -10.504 3.015 1.00 83.44 203 SER A CA 1
ATOM 1632 C C . SER A 1 203 ? -11.441 -9.497 1.956 1.00 83.44 203 SER A C 1
ATOM 1634 O O . SER A 1 203 ? -11.418 -9.814 0.771 1.00 83.44 203 SER A O 1
ATOM 1636 N N . LEU A 1 204 ? -10.997 -8.302 2.369 1.00 79.44 204 LEU A N 1
ATOM 1637 C CA . LEU A 1 204 ? -10.482 -7.253 1.472 1.00 79.44 204 LEU A CA 1
ATOM 1638 C C . LEU A 1 204 ? -9.122 -7.584 0.814 1.00 79.44 204 LEU A C 1
ATOM 1640 O O . LEU A 1 204 ? -8.642 -6.835 -0.039 1.00 79.44 204 LEU A O 1
ATOM 1644 N N . GLY A 1 205 ? -8.512 -8.718 1.171 1.00 81.44 205 GLY A N 1
ATOM 1645 C CA . GLY A 1 205 ? -7.320 -9.248 0.504 1.00 81.44 205 GLY A CA 1
ATOM 1646 C C . GLY A 1 205 ? -6.044 -8.470 0.818 1.00 81.44 205 GLY A C 1
ATOM 1647 O O . GLY A 1 205 ? -5.289 -8.148 -0.099 1.00 81.44 205 GLY A O 1
ATOM 1648 N N . TYR A 1 206 ? -5.833 -8.124 2.087 1.00 86.75 206 TYR A N 1
ATOM 1649 C CA . TYR A 1 206 ? -4.539 -7.647 2.573 1.00 86.75 206 TYR A CA 1
ATOM 1650 C C . TYR A 1 206 ? -3.537 -8.805 2.631 1.00 86.75 206 TYR A C 1
ATOM 1652 O O . TYR A 1 206 ? -3.866 -9.893 3.108 1.00 86.75 206 TYR A O 1
ATOM 1660 N N . SER A 1 207 ? -2.304 -8.557 2.202 1.00 90.31 207 SER A N 1
ATOM 1661 C CA . SER A 1 207 ? -1.149 -9.313 2.693 1.00 90.31 207 SER A CA 1
ATOM 1662 C C . SER A 1 207 ? -0.762 -8.851 4.105 1.00 90.31 207 SER A C 1
ATOM 1664 O O . SER A 1 207 ? -1.151 -7.766 4.552 1.00 90.31 207 SER A O 1
ATOM 1666 N N . THR A 1 208 ? 0.024 -9.656 4.825 1.00 91.62 208 THR A N 1
ATOM 1667 C CA . THR A 1 208 ? 0.446 -9.326 6.195 1.00 91.62 208 THR A CA 1
ATOM 1668 C C . THR A 1 208 ? 1.233 -8.023 6.262 1.00 91.62 208 THR A C 1
ATOM 1670 O O . THR A 1 208 ? 1.003 -7.190 7.138 1.00 91.62 208 THR A O 1
ATOM 1673 N N . GLU A 1 209 ? 2.156 -7.827 5.327 1.00 93.56 209 GLU A N 1
ATOM 1674 C CA . GLU A 1 209 ? 2.979 -6.632 5.231 1.00 93.56 209 GLU A CA 1
ATOM 1675 C C . GLU A 1 209 ? 2.168 -5.365 4.923 1.00 93.56 209 GLU A C 1
ATOM 1677 O O . GLU A 1 209 ? 2.439 -4.324 5.523 1.00 93.56 209 GLU A O 1
ATOM 1682 N N . GLU A 1 210 ? 1.143 -5.457 4.070 1.00 92.94 210 GLU A N 1
ATOM 1683 C CA . GLU A 1 210 ? 0.234 -4.344 3.766 1.00 92.94 210 GLU A CA 1
ATOM 1684 C C . GLU A 1 210 ? -0.637 -3.993 4.973 1.00 92.94 210 GLU A C 1
ATOM 1686 O O . GLU A 1 210 ? -0.806 -2.815 5.282 1.00 92.94 210 GLU A O 1
ATOM 1691 N N . ALA A 1 211 ? -1.164 -4.998 5.681 1.00 94.06 211 ALA A N 1
ATOM 1692 C CA . ALA A 1 211 ? -1.985 -4.784 6.870 1.00 94.06 211 ALA A CA 1
ATOM 1693 C C . ALA A 1 211 ? -1.191 -4.075 7.978 1.00 94.06 211 ALA A C 1
ATOM 1695 O O . ALA A 1 211 ? -1.662 -3.094 8.555 1.00 94.06 211 ALA A O 1
ATOM 1696 N N . ILE A 1 212 ? 0.043 -4.518 8.237 1.00 96.12 212 ILE A N 1
ATOM 1697 C CA . ILE A 1 212 ? 0.927 -3.862 9.208 1.00 96.12 212 ILE A CA 1
ATOM 1698 C C . ILE A 1 212 ? 1.266 -2.435 8.747 1.00 96.12 212 ILE A C 1
ATOM 1700 O O . ILE A 1 212 ? 1.198 -1.507 9.553 1.00 96.12 212 ILE A O 1
ATOM 1704 N N . ALA A 1 213 ? 1.584 -2.226 7.463 1.00 95.44 213 ALA A N 1
ATOM 1705 C CA . ALA A 1 213 ? 1.875 -0.893 6.933 1.00 95.44 213 ALA A CA 1
ATOM 1706 C C . ALA A 1 213 ? 0.680 0.071 7.059 1.00 95.44 213 ALA A C 1
ATOM 1708 O O . ALA A 1 213 ? 0.864 1.240 7.392 1.00 95.44 213 ALA A O 1
ATOM 1709 N N . ASP A 1 214 ? -0.544 -0.407 6.839 1.00 92.69 214 ASP A N 1
ATOM 1710 C CA . ASP A 1 214 ? -1.766 0.394 6.969 1.00 92.69 214 ASP A CA 1
ATOM 1711 C C . ASP A 1 214 ? -2.053 0.797 8.431 1.00 92.69 214 ASP A C 1
ATOM 1713 O O . ASP A 1 214 ? -2.584 1.878 8.697 1.00 92.69 214 ASP A O 1
ATOM 1717 N N . ILE A 1 215 ? -1.650 -0.030 9.403 1.00 95.38 215 ILE A N 1
ATOM 1718 C CA . ILE A 1 215 ? -1.712 0.326 10.829 1.00 95.38 215 ILE A CA 1
ATOM 1719 C C . ILE A 1 215 ? -0.654 1.388 11.165 1.00 95.38 215 ILE A C 1
ATOM 1721 O O . ILE A 1 215 ? -0.993 2.384 11.803 1.00 95.38 215 ILE A O 1
ATOM 1725 N N . ILE A 1 216 ? 0.581 1.228 10.674 1.00 96.31 216 ILE A N 1
ATOM 1726 C CA . ILE A 1 216 ? 1.686 2.187 10.865 1.00 96.31 216 ILE A CA 1
ATOM 1727 C C . ILE A 1 216 ? 1.343 3.574 10.310 1.00 96.31 216 ILE A C 1
ATOM 1729 O O . ILE A 1 216 ? 1.705 4.578 10.922 1.00 96.31 216 ILE A O 1
ATOM 1733 N N . ASP A 1 217 ? 0.603 3.661 9.200 1.00 92.62 217 ASP A N 1
ATOM 1734 C CA . ASP A 1 217 ? 0.129 4.947 8.668 1.00 92.62 217 ASP A CA 1
ATOM 1735 C C . ASP A 1 217 ? -0.659 5.756 9.716 1.00 92.62 217 ASP A C 1
ATOM 1737 O O . ASP A 1 217 ? -0.590 6.990 9.724 1.00 92.62 217 ASP A O 1
ATOM 1741 N N . ASN A 1 218 ? -1.397 5.088 10.613 1.00 93.12 218 ASN A N 1
ATOM 1742 C CA . ASN A 1 218 ? -2.125 5.762 11.691 1.00 93.12 218 ASN A CA 1
ATOM 1743 C C . ASN A 1 218 ? -1.172 6.275 12.772 1.00 93.12 218 ASN A C 1
ATOM 1745 O O . ASN A 1 218 ? -1.362 7.393 13.239 1.00 93.12 218 ASN A O 1
ATOM 1749 N N . SER A 1 219 ? -0.125 5.519 13.112 1.00 94.75 219 SER A N 1
ATOM 1750 C CA . SER A 1 219 ? 0.921 5.974 14.035 1.00 94.75 219 SER A CA 1
ATOM 1751 C C . SER A 1 219 ? 1.649 7.208 13.483 1.00 94.75 219 SER A C 1
ATOM 1753 O O . SER A 1 219 ? 1.833 8.187 14.202 1.00 94.75 219 SER A O 1
ATOM 1755 N N . ILE A 1 220 ? 1.972 7.227 12.183 1.00 93.94 220 ILE A N 1
ATOM 1756 C CA . ILE A 1 220 ? 2.553 8.407 11.512 1.00 93.94 220 ILE A CA 1
ATOM 1757 C C . ILE A 1 220 ? 1.579 9.589 11.548 1.00 93.94 220 ILE A C 1
ATOM 1759 O O . ILE A 1 220 ? 1.973 10.703 11.883 1.00 93.94 220 ILE A O 1
ATOM 1763 N N . SER A 1 221 ? 0.298 9.349 11.249 1.00 90.62 221 SER A N 1
ATOM 1764 C CA . SER A 1 221 ? -0.741 10.390 11.309 1.00 90.62 221 SER A CA 1
ATOM 1765 C C . SER A 1 221 ? -0.933 10.933 12.734 1.00 90.62 221 SER A C 1
ATOM 1767 O O . SER A 1 221 ? -1.301 12.092 12.902 1.00 90.62 221 SER A O 1
ATOM 1769 N N . ALA A 1 222 ? -0.647 10.116 13.753 1.00 91.69 222 ALA A N 1
ATOM 1770 C CA . ALA A 1 222 ? -0.652 10.495 15.163 1.00 91.69 222 ALA A CA 1
ATOM 1771 C C . ALA A 1 222 ? 0.649 11.182 15.628 1.00 91.69 222 ALA A C 1
ATOM 1773 O O . ALA A 1 222 ? 0.814 11.435 16.825 1.00 91.69 222 ALA A O 1
ATOM 1774 N N . ASN A 1 223 ? 1.551 11.506 14.693 1.00 93.62 223 ASN A N 1
ATOM 1775 C CA . ASN A 1 223 ? 2.867 12.108 14.920 1.00 93.62 223 ASN A CA 1
ATOM 1776 C C . ASN A 1 223 ? 3.803 11.262 15.801 1.00 93.62 223 ASN A C 1
ATOM 1778 O O . ASN A 1 223 ? 4.627 11.816 16.528 1.00 93.62 223 ASN A O 1
ATOM 1782 N N . ALA A 1 224 ? 3.687 9.933 15.739 1.00 95.25 224 ALA A N 1
ATOM 1783 C CA . ALA A 1 224 ? 4.626 9.042 16.407 1.00 95.25 224 ALA A CA 1
ATOM 1784 C C . ALA A 1 224 ? 6.027 9.144 15.788 1.00 95.25 224 ALA A C 1
ATOM 1786 O O . ALA A 1 224 ? 6.186 9.171 14.564 1.00 95.25 224 ALA A O 1
ATOM 1787 N N . ILE A 1 225 ? 7.043 9.143 16.645 1.00 95.94 225 ILE A N 1
ATOM 1788 C CA . ILE A 1 225 ? 8.459 9.118 16.269 1.00 95.94 225 ILE A CA 1
ATOM 1789 C C . ILE A 1 225 ? 8.993 7.692 16.386 1.00 95.94 225 ILE A C 1
ATOM 1791 O O . ILE A 1 225 ? 9.801 7.267 15.559 1.00 95.94 225 ILE A O 1
ATOM 1795 N N . ASN A 1 226 ? 8.549 6.937 17.389 1.00 96.62 226 ASN A N 1
ATOM 1796 C CA . ASN A 1 226 ? 8.981 5.571 17.645 1.00 96.62 226 ASN A CA 1
ATOM 1797 C C . ASN A 1 226 ? 7.803 4.616 17.477 1.00 96.62 226 ASN A C 1
ATOM 1799 O O . ASN A 1 226 ? 6.774 4.755 18.132 1.00 96.62 226 ASN A O 1
ATOM 1803 N N . ILE A 1 227 ? 7.981 3.629 16.600 1.00 97.44 227 ILE A N 1
ATOM 1804 C CA . ILE A 1 227 ? 6.979 2.606 16.311 1.00 97.44 227 ILE A CA 1
ATOM 1805 C C . ILE A 1 227 ? 7.644 1.242 16.484 1.00 97.44 227 ILE A C 1
ATOM 1807 O O . ILE A 1 227 ? 8.535 0.874 15.715 1.00 97.44 227 ILE A O 1
ATOM 1811 N N . ASP A 1 228 ? 7.220 0.494 17.497 1.00 96.56 228 ASP A N 1
ATOM 1812 C CA . ASP A 1 228 ? 7.718 -0.847 17.783 1.00 96.56 228 ASP A CA 1
ATOM 1813 C C . ASP A 1 228 ? 6.675 -1.898 17.429 1.00 96.56 228 ASP A C 1
ATOM 1815 O O . ASP A 1 228 ? 5.530 -1.847 17.871 1.00 96.56 228 ASP A O 1
ATOM 1819 N N . ILE A 1 229 ? 7.091 -2.857 16.614 1.00 97.00 229 ILE A N 1
ATOM 1820 C CA . ILE A 1 229 ? 6.264 -3.967 16.173 1.00 97.00 229 ILE A CA 1
ATOM 1821 C C . ILE A 1 229 ? 6.764 -5.212 16.891 1.00 97.00 229 ILE A C 1
ATOM 1823 O O . ILE A 1 229 ? 7.910 -5.626 16.712 1.00 97.00 229 ILE A O 1
ATOM 1827 N N . GLU A 1 230 ? 5.904 -5.845 17.671 1.00 94.25 230 GLU A N 1
ATOM 1828 C CA . GLU A 1 230 ? 6.193 -7.125 18.295 1.00 94.25 230 GLU A CA 1
ATOM 1829 C C . GLU A 1 230 ? 5.404 -8.222 17.588 1.00 94.25 230 GLU A C 1
ATOM 1831 O O . GLU A 1 230 ? 4.177 -8.225 17.584 1.00 94.25 230 GLU A O 1
ATOM 1836 N N . MET A 1 231 ? 6.120 -9.155 16.966 1.00 92.56 231 MET A N 1
ATOM 1837 C CA . MET A 1 231 ? 5.547 -10.339 16.336 1.00 92.56 231 MET A CA 1
ATOM 1838 C C . MET A 1 231 ? 6.006 -11.561 17.118 1.00 92.56 231 MET A C 1
ATOM 1840 O O . MET A 1 231 ? 7.197 -11.901 17.098 1.00 92.56 231 MET A O 1
ATOM 1844 N N . LYS A 1 232 ? 5.062 -12.230 17.781 1.00 88.69 232 LYS A N 1
ATOM 1845 C CA . LYS A 1 232 ? 5.325 -13.446 18.550 1.00 88.69 232 LYS A CA 1
ATOM 1846 C C . LYS A 1 232 ? 4.585 -14.624 17.943 1.00 88.69 232 LYS A C 1
ATOM 1848 O O . LYS A 1 232 ? 3.379 -14.557 17.724 1.00 88.69 232 LYS A O 1
ATOM 1853 N N . TRP A 1 233 ? 5.322 -15.706 17.713 1.00 83.94 233 TRP A N 1
ATOM 1854 C CA . TRP A 1 233 ? 4.784 -16.966 17.222 1.00 83.94 233 TRP A CA 1
ATOM 1855 C C . TRP A 1 233 ? 4.845 -18.020 18.325 1.00 83.94 233 TRP A C 1
ATOM 1857 O O . TRP A 1 233 ? 5.929 -18.395 18.767 1.00 83.94 233 TRP A O 1
ATOM 1867 N N . HIS A 1 234 ? 3.686 -18.441 18.829 1.00 79.50 234 HIS A N 1
ATOM 1868 C CA . HIS A 1 234 ? 3.581 -19.435 19.899 1.00 79.50 234 HIS A CA 1
ATOM 1869 C C . HIS A 1 234 ? 2.213 -20.141 19.867 1.00 79.50 234 HIS A C 1
ATOM 1871 O O . HIS A 1 234 ? 1.433 -20.098 20.821 1.00 79.50 234 HIS A O 1
ATOM 1877 N N . GLY A 1 235 ? 1.877 -20.752 18.726 1.00 72.88 235 GLY A N 1
ATOM 1878 C CA . GLY A 1 235 ? 0.608 -21.465 18.539 1.00 72.88 235 GLY A CA 1
ATOM 1879 C C . GLY A 1 235 ? -0.599 -20.558 18.783 1.00 72.88 235 GLY A C 1
ATOM 1880 O O . GLY A 1 235 ? -0.646 -19.445 18.261 1.00 72.88 235 GLY A O 1
ATOM 1881 N N . GLY A 1 236 ? -1.542 -21.001 19.618 1.00 68.38 236 GLY A N 1
ATOM 1882 C CA . GLY A 1 236 ? -2.723 -20.211 19.998 1.00 68.38 236 GLY A CA 1
ATOM 1883 C C . GLY A 1 236 ? -2.424 -18.909 20.757 1.00 68.38 236 GLY A C 1
ATOM 1884 O O . GLY A 1 236 ? -3.324 -18.107 20.946 1.00 68.38 236 GLY A O 1
ATOM 1885 N N . GLN A 1 237 ? -1.173 -18.673 21.169 1.00 78.25 237 GLN A N 1
ATOM 1886 C CA . GLN A 1 237 ? -0.733 -17.445 21.850 1.00 78.25 237 GLN A CA 1
ATOM 1887 C C . GLN A 1 237 ? 0.057 -16.506 20.924 1.00 78.25 237 GLN A C 1
ATOM 1889 O O . GLN A 1 237 ? 0.805 -15.647 21.395 1.00 78.25 237 GLN A O 1
ATOM 1894 N N . SER A 1 238 ? -0.046 -16.703 19.608 1.00 86.56 238 SER A N 1
ATOM 1895 C CA . SER A 1 238 ? 0.603 -15.837 18.625 1.00 86.56 238 SER A CA 1
ATOM 1896 C C . SER A 1 238 ? -0.116 -14.493 18.526 1.00 86.56 238 SER A C 1
ATOM 1898 O O . SER A 1 238 ? -1.346 -14.446 18.516 1.00 86.56 238 SER A O 1
ATOM 1900 N N . TYR A 1 239 ? 0.650 -13.410 18.412 1.00 91.94 239 TYR A N 1
ATOM 1901 C CA . TYR A 1 239 ? 0.106 -12.061 18.281 1.00 91.94 239 TYR A CA 1
ATOM 1902 C C . TYR A 1 239 ? 1.008 -11.147 17.459 1.00 91.94 239 TYR A C 1
ATOM 1904 O O . TYR A 1 239 ? 2.208 -11.392 17.286 1.00 91.94 239 TYR A O 1
ATOM 1912 N N . ILE A 1 240 ? 0.403 -10.057 16.995 1.00 94.88 240 ILE A N 1
ATOM 1913 C CA . ILE A 1 240 ? 1.094 -8.904 16.424 1.00 94.88 240 ILE A CA 1
ATOM 1914 C C . ILE A 1 240 ? 0.673 -7.678 17.230 1.00 94.88 240 ILE A C 1
ATOM 1916 O O . ILE A 1 240 ? -0.512 -7.359 17.290 1.00 94.88 240 ILE A O 1
ATOM 1920 N N . ALA A 1 241 ? 1.634 -6.989 17.835 1.00 96.00 241 ALA A N 1
ATOM 1921 C CA . ALA A 1 241 ? 1.419 -5.716 18.510 1.00 96.00 241 ALA A CA 1
ATOM 1922 C C . ALA A 1 241 ? 2.153 -4.603 17.759 1.00 96.00 241 ALA A C 1
ATOM 1924 O O . ALA A 1 241 ? 3.317 -4.768 17.400 1.00 96.00 241 ALA A O 1
ATOM 1925 N N . ILE A 1 242 ? 1.483 -3.477 17.526 1.00 97.31 242 ILE A N 1
ATOM 1926 C CA . ILE A 1 242 ? 2.081 -2.248 17.006 1.00 97.31 242 ILE A CA 1
ATOM 1927 C C . ILE A 1 242 ? 1.927 -1.185 18.088 1.00 97.31 242 ILE A C 1
ATOM 1929 O O . ILE A 1 242 ? 0.807 -0.810 18.431 1.00 97.31 242 ILE A O 1
ATOM 1933 N N . CYS A 1 243 ? 3.051 -0.735 18.631 1.00 96.38 243 CYS A N 1
ATOM 1934 C CA . CYS A 1 243 ? 3.133 0.223 19.724 1.00 96.38 243 CYS A CA 1
ATOM 1935 C C . CYS A 1 243 ? 3.746 1.523 19.210 1.00 96.38 243 CYS A C 1
ATOM 1937 O O . CYS A 1 243 ? 4.848 1.499 18.664 1.00 96.38 243 CYS A O 1
ATOM 1939 N N . ASP A 1 244 ? 3.071 2.646 19.422 1.00 95.88 244 ASP A N 1
ATOM 1940 C CA . ASP A 1 244 ? 3.566 3.966 19.042 1.00 95.88 244 ASP A CA 1
ATOM 1941 C C . ASP A 1 244 ? 3.547 4.967 20.200 1.00 95.88 244 ASP A C 1
ATOM 1943 O O . ASP A 1 244 ? 2.811 4.805 21.175 1.00 95.88 244 ASP A O 1
ATOM 1947 N N . ASP A 1 245 ? 4.376 6.002 20.079 1.00 95.88 245 ASP A N 1
ATOM 1948 C CA . ASP A 1 245 ? 4.474 7.135 21.004 1.00 95.88 245 ASP A CA 1
ATOM 1949 C C . ASP A 1 245 ? 3.736 8.388 20.497 1.00 95.88 245 ASP A C 1
ATOM 1951 O O . ASP A 1 245 ? 4.098 9.515 20.839 1.00 95.88 245 ASP A O 1
ATOM 1955 N N . GLY A 1 246 ? 2.699 8.205 19.673 1.00 94.81 246 GLY A N 1
ATOM 1956 C CA . GLY A 1 246 ? 1.891 9.302 19.149 1.00 94.81 246 GLY A CA 1
ATOM 1957 C C . GLY A 1 246 ? 1.040 9.999 20.217 1.00 94.81 246 GLY A C 1
ATOM 1958 O O . GLY A 1 246 ? 1.102 9.724 21.419 1.00 94.81 246 GLY A O 1
ATOM 1959 N N . HIS A 1 247 ? 0.166 10.906 19.777 1.00 94.06 247 HIS A N 1
ATOM 1960 C CA . HIS A 1 247 ? -0.666 11.709 20.687 1.00 94.06 247 HIS A CA 1
ATOM 1961 C C . HIS A 1 247 ? -1.763 10.922 21.444 1.00 94.06 247 HIS A C 1
ATOM 1963 O O . HIS A 1 247 ? -2.417 11.482 22.326 1.00 94.06 247 HIS A O 1
ATOM 1969 N N . GLY A 1 248 ? -1.992 9.649 21.100 1.00 93.94 248 GLY A N 1
ATOM 1970 C CA . GLY A 1 248 ? -3.026 8.798 21.701 1.00 93.94 248 GLY A CA 1
ATOM 1971 C C . GLY A 1 248 ? -4.461 9.288 21.468 1.00 93.94 248 GLY A C 1
ATOM 1972 O O . GLY A 1 248 ? -4.706 10.235 20.719 1.00 93.94 248 GLY A O 1
ATOM 1973 N N . MET A 1 249 ? -5.430 8.643 22.111 1.00 94.31 249 MET A N 1
ATOM 1974 C CA . MET A 1 249 ? -6.854 8.981 22.024 1.00 94.31 249 MET A CA 1
ATOM 1975 C C . MET A 1 249 ? -7.500 8.990 23.414 1.00 94.31 249 MET A C 1
ATOM 1977 O O . MET A 1 249 ? -7.104 8.235 24.301 1.00 94.31 249 MET A O 1
ATOM 1981 N N . ASP A 1 250 ? -8.508 9.834 23.611 1.00 93.50 250 ASP A N 1
ATOM 1982 C CA . ASP A 1 250 ? -9.434 9.702 24.737 1.00 93.50 250 ASP A CA 1
ATOM 1983 C C . ASP A 1 250 ? -10.515 8.631 24.468 1.00 93.50 250 ASP A C 1
ATOM 1985 O O . ASP A 1 250 ? -10.535 7.976 23.422 1.00 93.50 250 ASP A O 1
ATOM 1989 N N . GLU A 1 251 ? -11.419 8.406 25.428 1.00 93.69 251 GLU A N 1
ATOM 1990 C CA . GLU A 1 251 ? -12.451 7.366 25.313 1.00 93.69 251 GLU A CA 1
ATOM 1991 C C . GLU A 1 251 ? -13.416 7.614 24.139 1.00 93.69 251 GLU A C 1
ATOM 1993 O O . GLU A 1 251 ? -13.838 6.662 23.473 1.00 93.69 251 GLU A O 1
ATOM 1998 N N . ALA A 1 252 ? -13.769 8.874 23.874 1.00 91.81 252 ALA A N 1
ATOM 1999 C CA . ALA A 1 252 ? -14.709 9.234 22.820 1.00 91.81 252 ALA A CA 1
ATOM 2000 C C . ALA A 1 252 ? -14.052 9.099 21.440 1.00 91.81 252 ALA A C 1
ATOM 2002 O O . ALA A 1 252 ? -14.634 8.486 20.540 1.00 91.81 252 ALA A O 1
ATOM 2003 N N . GLU A 1 253 ? -12.823 9.597 21.302 1.00 92.12 253 GLU A N 1
ATOM 2004 C CA . GLU A 1 253 ? -11.979 9.423 20.120 1.00 92.12 253 GLU A CA 1
ATOM 2005 C C . GLU A 1 253 ? -11.770 7.937 19.815 1.00 92.12 253 GLU A C 1
ATOM 2007 O O . GLU A 1 253 ? -11.971 7.517 18.676 1.00 92.12 253 GLU A O 1
ATOM 2012 N N . LEU A 1 254 ? -11.471 7.115 20.828 1.00 93.94 254 LEU A N 1
ATOM 2013 C CA . LEU A 1 254 ? -11.294 5.673 20.659 1.00 93.94 254 LEU A CA 1
ATOM 2014 C C . LEU A 1 254 ? -12.584 4.984 20.196 1.00 93.94 254 LEU A C 1
ATOM 2016 O O . LEU A 1 254 ? -12.542 4.155 19.288 1.00 93.94 254 LEU A O 1
ATOM 2020 N N . ILE A 1 255 ? -13.747 5.322 20.766 1.00 92.19 255 ILE A N 1
ATOM 2021 C CA . ILE A 1 255 ? -15.031 4.773 20.296 1.00 92.19 255 ILE A CA 1
ATOM 2022 C C . ILE A 1 255 ? -15.255 5.114 18.815 1.00 92.19 255 ILE A C 1
ATOM 2024 O O . ILE A 1 255 ? -15.655 4.241 18.039 1.00 92.19 255 ILE A O 1
ATOM 2028 N N . GLN A 1 256 ? -14.974 6.354 18.400 1.00 89.88 256 GLN A N 1
ATOM 2029 C CA . GLN A 1 256 ? -15.079 6.740 16.990 1.00 89.88 256 GLN A CA 1
ATOM 2030 C C . GLN A 1 256 ? -14.036 6.026 16.124 1.00 89.88 256 GLN A C 1
ATOM 2032 O O . GLN A 1 256 ? -14.362 5.557 15.034 1.00 89.88 256 GLN A O 1
ATOM 2037 N N . ALA A 1 257 ? -12.802 5.867 16.599 1.00 89.75 257 ALA A N 1
ATOM 2038 C CA . ALA A 1 257 ? -11.757 5.136 15.890 1.00 89.75 257 ALA A CA 1
ATOM 2039 C C . ALA A 1 257 ? -12.136 3.664 15.673 1.00 89.75 257 ALA A C 1
ATOM 2041 O O . ALA A 1 257 ? -11.866 3.116 14.603 1.00 89.75 257 ALA A O 1
ATOM 2042 N N . MET A 1 258 ? -12.829 3.042 16.631 1.00 90.94 258 MET A N 1
ATOM 2043 C CA . MET A 1 258 ? -13.285 1.651 16.544 1.00 90.94 258 MET A CA 1
ATOM 2044 C C . MET A 1 258 ? -14.505 1.455 15.640 1.00 90.94 258 MET A C 1
ATOM 2046 O O . MET A 1 258 ? -14.693 0.358 15.112 1.00 90.94 258 MET A O 1
ATOM 2050 N N . ARG A 1 259 ? -15.308 2.500 15.407 1.00 89.44 259 ARG A N 1
ATOM 2051 C CA . ARG A 1 259 ? -16.498 2.445 14.548 1.00 89.44 259 ARG A CA 1
ATOM 2052 C C . ARG A 1 259 ? -16.109 2.242 13.071 1.00 89.44 259 ARG A C 1
ATOM 2054 O O . ARG A 1 259 ? -15.301 3.012 12.537 1.00 89.44 259 ARG A O 1
ATOM 2061 N N . PRO A 1 260 ? -16.655 1.231 12.376 1.00 85.06 260 PRO A N 1
ATOM 2062 C CA . PRO A 1 260 ? -16.470 1.082 10.936 1.00 85.06 260 PRO A CA 1
ATOM 2063 C C . PRO A 1 260 ? -16.976 2.300 10.154 1.00 85.06 260 PRO A C 1
ATOM 2065 O O . PRO A 1 260 ? -18.043 2.822 10.461 1.00 85.06 260 PRO A O 1
ATOM 2068 N N . GLY A 1 261 ? -16.205 2.775 9.170 1.00 75.62 261 GLY A N 1
ATOM 2069 C CA . GLY A 1 261 ? -16.586 3.929 8.344 1.00 75.62 261 GLY A CA 1
ATOM 2070 C C . GLY A 1 261 ? -16.683 5.255 9.108 1.00 75.62 261 GLY A C 1
ATOM 2071 O O . GLY A 1 261 ? -17.468 6.121 8.737 1.00 75.62 261 GLY A O 1
ATOM 2072 N N . SER A 1 262 ? -15.917 5.426 10.191 1.00 70.12 262 SER A N 1
ATOM 2073 C CA . SER A 1 262 ? -16.031 6.593 11.079 1.00 70.12 262 SER A CA 1
ATOM 2074 C C . SER A 1 262 ? -15.584 7.924 10.477 1.00 70.12 262 SER A C 1
ATOM 2076 O O . SER A 1 262 ? -15.955 8.977 10.993 1.00 70.12 262 SER A O 1
ATOM 2078 N N . LYS A 1 263 ? -14.818 7.901 9.381 1.00 66.12 263 LYS A N 1
ATOM 2079 C CA . LYS A 1 263 ? -14.458 9.104 8.625 1.00 66.12 263 LYS A CA 1
ATOM 2080 C C . LYS A 1 263 ? -15.305 9.184 7.360 1.00 66.12 263 LYS A C 1
ATOM 2082 O O . LYS A 1 263 ? -15.335 8.239 6.575 1.00 66.12 263 LYS A O 1
ATOM 2087 N N . ASN A 1 264 ? -15.936 10.336 7.133 1.00 57.78 264 ASN A N 1
ATOM 2088 C CA . ASN A 1 264 ? -16.601 10.619 5.866 1.00 57.78 264 ASN A CA 1
ATOM 2089 C C . ASN A 1 264 ? -15.537 10.783 4.757 1.00 57.78 264 ASN A C 1
ATOM 2091 O O . ASN A 1 264 ? -14.755 11.732 4.825 1.00 57.78 264 ASN A O 1
ATOM 2095 N N . PRO A 1 265 ? -15.528 9.945 3.700 1.00 56.41 265 PRO A N 1
ATOM 2096 C CA . PRO A 1 265 ? -14.543 10.036 2.616 1.00 56.41 265 PRO A CA 1
ATOM 2097 C C . PRO A 1 265 ? -14.620 11.323 1.775 1.00 56.41 265 PRO A C 1
ATOM 2099 O O . PRO A 1 265 ? -13.799 11.498 0.869 1.00 56.41 265 PRO A O 1
ATOM 2102 N N . ARG A 1 266 ? -15.640 12.163 2.009 1.00 53.44 266 ARG A N 1
ATOM 2103 C CA . ARG A 1 266 ? -15.873 13.467 1.368 1.00 53.44 266 ARG A CA 1
ATOM 2104 C C . ARG A 1 266 ? -15.522 14.665 2.263 1.00 53.44 266 ARG A C 1
ATOM 2106 O O . ARG A 1 266 ? -15.663 15.791 1.802 1.00 53.44 266 ARG A O 1
ATOM 2113 N N . ALA A 1 267 ? -15.120 14.452 3.519 1.00 56.72 267 ALA A N 1
ATOM 2114 C CA . ALA A 1 267 ? -14.697 15.545 4.396 1.00 56.72 267 ALA A CA 1
ATOM 2115 C C . ALA A 1 267 ? -13.334 16.116 3.960 1.00 56.72 267 ALA A C 1
ATOM 2117 O O . ALA A 1 267 ? -12.495 15.376 3.443 1.00 56.72 267 ALA A O 1
ATOM 2118 N N . THR A 1 268 ? -13.115 17.418 4.176 1.00 54.31 268 THR A N 1
ATOM 2119 C CA . THR A 1 268 ? -11.819 18.084 3.956 1.00 54.31 268 THR A CA 1
ATOM 2120 C C . THR A 1 268 ? -10.762 17.481 4.882 1.00 54.31 268 THR A C 1
ATOM 2122 O O . THR A 1 268 ? -11.045 17.228 6.053 1.00 54.31 268 THR A O 1
ATOM 2125 N N . ARG A 1 269 ? -9.562 17.212 4.355 1.00 63.25 269 ARG A N 1
ATOM 2126 C CA . ARG A 1 269 ? -8.486 16.500 5.064 1.00 63.25 269 ARG A CA 1
ATOM 2127 C C . ARG A 1 269 ? -7.267 17.394 5.231 1.00 63.25 269 ARG A C 1
ATOM 2129 O O . ARG A 1 269 ? -6.973 18.198 4.350 1.00 63.25 269 ARG A O 1
ATOM 2136 N N . GLU A 1 270 ? -6.543 17.183 6.323 1.00 60.41 270 GLU A N 1
ATOM 2137 C CA . GLU A 1 270 ? -5.212 17.755 6.510 1.00 60.41 270 GLU A CA 1
ATOM 2138 C C . GLU A 1 270 ? -4.221 17.154 5.502 1.00 60.41 270 GLU A C 1
ATOM 2140 O O . GLU A 1 270 ? -4.314 15.979 5.121 1.00 60.41 270 GLU A O 1
ATOM 2145 N N . SER A 1 271 ? -3.237 17.951 5.087 1.00 57.84 271 SER A N 1
ATOM 2146 C CA . SER A 1 271 ? -2.209 17.541 4.118 1.00 57.84 271 SER A CA 1
ATOM 2147 C C . SER A 1 271 ? -1.298 16.416 4.628 1.00 57.84 271 SER A C 1
ATOM 2149 O O . SER A 1 271 ? -0.638 15.753 3.832 1.00 57.84 271 SER A O 1
ATOM 2151 N N . SER A 1 272 ? -1.292 16.147 5.936 1.00 55.38 272 SER A N 1
ATOM 2152 C CA . SER A 1 272 ? -0.540 15.061 6.572 1.00 55.38 272 SER A CA 1
ATOM 2153 C C . SER A 1 272 ? -1.346 13.771 6.800 1.00 55.38 272 SER A C 1
ATOM 2155 O O . SER A 1 272 ? -0.755 12.758 7.167 1.00 55.38 272 SER A O 1
ATOM 2157 N N . ASP A 1 273 ? -2.669 13.758 6.575 1.00 60.12 273 ASP A N 1
ATOM 2158 C CA . ASP A 1 273 ? -3.514 12.587 6.864 1.00 60.12 273 ASP A CA 1
ATOM 2159 C C . ASP A 1 273 ? -3.349 11.480 5.804 1.00 60.12 273 ASP A C 1
ATOM 2161 O O . ASP A 1 273 ? -3.783 11.607 4.655 1.00 60.12 273 ASP A O 1
ATOM 2165 N N . LEU A 1 274 ? -2.806 10.330 6.210 1.00 59.41 274 LEU A N 1
ATOM 2166 C CA . LEU A 1 274 ? -2.583 9.179 5.330 1.00 59.41 274 LEU A CA 1
ATOM 2167 C C . LEU A 1 274 ? -3.823 8.267 5.172 1.00 59.41 274 LEU A C 1
ATOM 2169 O O . LEU A 1 274 ? -3.832 7.399 4.293 1.00 59.41 274 LEU A O 1
ATOM 2173 N N . GLY A 1 275 ? -4.885 8.425 5.979 1.00 59.47 275 GLY A N 1
ATOM 2174 C CA . GLY A 1 275 ? -6.059 7.528 6.016 1.00 59.47 275 GLY A CA 1
ATOM 2175 C C . GLY A 1 275 ? -7.407 8.160 5.617 1.00 59.47 275 GLY A C 1
ATOM 2176 O O . GLY A 1 275 ? -7.918 9.042 6.305 1.00 59.47 275 GLY A O 1
ATOM 2177 N N . ARG A 1 276 ? -8.039 7.663 4.538 1.00 63.22 276 ARG A N 1
ATOM 2178 C CA . ARG A 1 276 ? -9.253 8.261 3.930 1.00 63.22 276 ARG A CA 1
ATOM 2179 C C . ARG A 1 276 ? -10.592 7.729 4.449 1.00 63.22 276 ARG A C 1
ATOM 2181 O O . ARG A 1 276 ? -11.525 8.493 4.661 1.00 63.22 276 ARG A O 1
ATOM 2188 N N . PHE A 1 277 ? -10.710 6.412 4.585 1.00 61.03 277 PHE A N 1
ATOM 2189 C CA . PHE A 1 277 ? -12.012 5.739 4.719 1.00 61.03 277 PHE A CA 1
ATOM 2190 C C . PHE A 1 277 ? -12.435 5.492 6.170 1.00 61.03 277 PHE A C 1
ATOM 2192 O O . PHE A 1 277 ? -13.528 4.997 6.424 1.00 61.03 277 PHE A O 1
ATOM 2199 N N . GLY A 1 278 ? -11.541 5.751 7.130 1.00 68.88 278 GLY A N 1
ATOM 2200 C CA . GLY A 1 278 ? -11.756 5.348 8.519 1.00 68.88 278 GLY A CA 1
ATOM 2201 C C . GLY A 1 278 ? -11.927 3.832 8.662 1.00 68.88 278 GLY A C 1
ATOM 2202 O O . GLY A 1 278 ? -12.600 3.387 9.584 1.00 68.88 278 GLY A O 1
ATOM 2203 N N . MET A 1 279 ? -11.362 3.036 7.744 1.00 78.50 279 MET A N 1
ATOM 2204 C CA . MET A 1 279 ? -11.491 1.574 7.741 1.00 78.50 279 MET A CA 1
ATOM 2205 C C . MET A 1 279 ? -10.174 0.820 7.903 1.00 78.50 279 MET A C 1
ATOM 2207 O O . MET A 1 279 ? -10.201 -0.223 8.549 1.00 78.50 279 MET A O 1
ATOM 2211 N N . GLY A 1 280 ? -9.057 1.406 7.450 1.00 83.25 280 GLY A N 1
ATOM 2212 C CA . GLY A 1 280 ? -7.746 0.755 7.337 1.00 83.25 280 GLY A CA 1
ATOM 2213 C C . GLY A 1 280 ? -7.351 -0.096 8.540 1.00 83.25 280 GLY A C 1
ATOM 2214 O O . GLY A 1 280 ? -7.261 -1.306 8.404 1.00 83.25 280 GLY A O 1
ATOM 2215 N N . MET A 1 281 ? -7.249 0.493 9.742 1.00 91.44 281 MET A N 1
ATOM 2216 C CA . MET A 1 281 ? -6.878 -0.252 10.960 1.00 91.44 281 MET A CA 1
ATOM 2217 C C . MET A 1 281 ? -7.754 -1.492 11.193 1.00 91.44 281 MET A C 1
ATOM 2219 O O . MET A 1 281 ? -7.235 -2.565 11.456 1.00 91.44 281 MET A O 1
ATOM 2223 N N . LYS A 1 282 ? -9.081 -1.368 11.076 1.00 92.25 282 LYS A N 1
ATOM 2224 C CA . LYS A 1 282 ? -9.999 -2.469 11.393 1.00 92.25 282 LYS A CA 1
ATOM 2225 C C . LYS A 1 282 ? -9.935 -3.551 10.328 1.00 92.25 282 LYS A C 1
ATOM 2227 O O . LYS A 1 282 ? -9.757 -4.711 10.667 1.00 92.25 282 LYS A O 1
ATOM 2232 N N . SER A 1 283 ? -10.026 -3.180 9.051 1.00 90.62 283 SER A N 1
ATOM 2233 C CA . SER A 1 283 ? -9.917 -4.145 7.953 1.00 90.62 283 SER A CA 1
ATOM 2234 C C . SER A 1 283 ? -8.558 -4.843 7.924 1.00 90.62 283 SER A C 1
ATOM 2236 O O . SER A 1 283 ? -8.510 -6.057 7.747 1.00 90.62 283 SER A O 1
ATOM 2238 N N . ALA A 1 284 ? -7.472 -4.103 8.164 1.00 92.12 284 ALA A N 1
ATOM 2239 C CA . ALA A 1 284 ? -6.128 -4.652 8.277 1.00 92.12 284 ALA A CA 1
ATOM 2240 C C . ALA A 1 284 ? -6.040 -5.648 9.441 1.00 92.12 284 ALA A C 1
ATOM 2242 O O . ALA A 1 284 ? -5.668 -6.797 9.226 1.00 92.12 284 ALA A O 1
ATOM 2243 N N . SER A 1 285 ? -6.458 -5.269 10.651 1.00 94.75 285 SER A N 1
ATOM 2244 C CA . SER A 1 285 ? -6.413 -6.169 11.809 1.00 94.75 285 SER A CA 1
ATOM 2245 C C . SER A 1 285 ? -7.296 -7.404 11.640 1.00 94.75 285 SER A C 1
ATOM 2247 O O . SER A 1 285 ? -6.849 -8.517 11.903 1.00 94.75 285 SER A O 1
ATOM 2249 N N . PHE A 1 286 ? -8.521 -7.232 11.140 1.00 93.56 286 PHE A N 1
ATOM 2250 C CA . PHE A 1 286 ? -9.441 -8.340 10.898 1.00 93.56 286 PHE A CA 1
ATOM 2251 C C . PHE A 1 286 ? -8.933 -9.279 9.794 1.00 93.56 286 PHE A C 1
ATOM 2253 O O . PHE A 1 286 ? -9.213 -10.469 9.826 1.00 93.56 286 PHE A O 1
ATOM 2260 N N . SER A 1 287 ? -8.153 -8.795 8.826 1.00 92.06 287 SER A N 1
ATOM 2261 C CA . SER A 1 287 ? -7.536 -9.685 7.833 1.00 92.06 287 SER A CA 1
ATOM 2262 C C . SER A 1 287 ? -6.484 -10.631 8.434 1.00 92.06 287 SER A C 1
ATOM 2264 O O . SER A 1 287 ? -6.202 -11.673 7.844 1.00 92.06 287 SER A O 1
ATOM 2266 N N . LEU A 1 288 ? -5.933 -10.292 9.608 1.00 92.06 288 LEU A N 1
ATOM 2267 C CA . LEU A 1 288 ? -4.853 -11.027 10.268 1.00 92.06 288 LEU A CA 1
ATOM 2268 C C . LEU A 1 288 ? -5.349 -11.961 11.375 1.00 92.06 288 LEU A C 1
ATOM 2270 O O . LEU A 1 288 ? -4.867 -13.091 11.464 1.00 92.06 288 LEU A O 1
ATOM 2274 N N . GLY A 1 289 ? -6.292 -11.504 12.203 1.00 92.06 289 GLY A N 1
ATOM 2275 C CA . GLY A 1 289 ? -6.802 -12.267 13.342 1.00 92.06 289 GLY A CA 1
ATOM 2276 C C . GLY A 1 289 ? -8.234 -11.915 13.734 1.00 92.06 289 GLY A C 1
ATOM 2277 O O . GLY A 1 289 ? -8.861 -11.028 13.148 1.00 92.06 289 GLY A O 1
ATOM 2278 N N . LYS A 1 290 ? -8.781 -12.655 14.700 1.00 92.81 290 LYS A N 1
ATOM 2279 C CA . LYS A 1 290 ? -10.167 -12.507 15.185 1.00 92.81 290 LYS A CA 1
ATOM 2280 C C . LYS A 1 290 ? -10.327 -11.567 16.373 1.00 92.81 290 LYS A C 1
ATOM 2282 O O . LYS A 1 290 ? -11.451 -11.199 16.704 1.00 92.81 290 LYS A O 1
ATOM 2287 N N . GLU A 1 291 ? -9.234 -11.171 17.008 1.00 94.25 291 GLU A N 1
ATOM 2288 C CA . GLU A 1 291 ? -9.274 -10.226 18.116 1.00 94.25 291 GLU A CA 1
ATOM 2289 C C . GLU A 1 291 ? -8.430 -9.003 17.780 1.00 94.25 291 GLU A C 1
ATOM 2291 O O . GLU A 1 291 ? -7.261 -9.120 17.418 1.00 94.25 291 GLU A O 1
ATOM 2296 N N . LEU A 1 292 ? -9.034 -7.822 17.897 1.00 96.06 292 LEU A N 1
ATOM 2297 C CA . LEU A 1 292 ? -8.357 -6.534 17.790 1.00 96.06 292 LEU A CA 1
ATOM 2298 C C . LEU A 1 292 ? -8.565 -5.785 19.100 1.00 96.06 292 LEU A C 1
ATOM 2300 O O . LEU A 1 292 ? -9.677 -5.343 19.385 1.00 96.06 292 LEU A O 1
ATOM 2304 N N . THR A 1 293 ? -7.495 -5.577 19.855 1.00 96.44 293 THR A N 1
ATOM 2305 C CA . THR A 1 293 ? -7.499 -4.723 21.042 1.00 96.44 293 THR A CA 1
ATOM 2306 C C . THR A 1 293 ? -6.732 -3.442 20.753 1.00 96.44 293 THR A C 1
ATOM 2308 O O . THR A 1 293 ? -5.574 -3.476 20.349 1.00 96.44 293 THR A O 1
ATOM 2311 N N . VAL A 1 294 ? -7.364 -2.298 20.996 1.00 96.50 294 VAL A N 1
ATOM 2312 C CA . VAL A 1 294 ? -6.706 -0.993 20.963 1.00 96.50 294 VAL A CA 1
ATOM 2313 C C . VAL A 1 294 ? -6.640 -0.466 22.384 1.00 96.50 294 VAL A C 1
ATOM 2315 O O . VAL A 1 294 ? -7.675 -0.190 22.996 1.00 96.50 294 VAL A O 1
ATOM 2318 N N . PHE A 1 295 ? -5.424 -0.333 22.899 1.00 95.50 295 PHE A N 1
ATOM 2319 C CA . PHE A 1 295 ? -5.132 0.381 24.134 1.00 95.50 295 PHE A CA 1
ATOM 2320 C C . PHE A 1 295 ? -4.484 1.714 23.778 1.00 95.50 295 PHE A C 1
ATOM 2322 O O . PHE A 1 295 ? -3.640 1.781 22.893 1.00 95.50 295 PHE A O 1
ATOM 2329 N N . THR A 1 296 ? -4.857 2.792 24.449 1.00 95.31 296 THR A N 1
ATOM 2330 C CA . THR A 1 296 ? -4.336 4.121 24.133 1.00 95.31 296 THR A CA 1
ATOM 2331 C C . THR A 1 296 ? -4.267 4.988 25.378 1.00 95.31 296 THR A C 1
ATOM 2333 O O . THR A 1 296 ? -5.069 4.837 26.306 1.00 95.31 296 THR A O 1
ATOM 2336 N N . LYS A 1 297 ? -3.276 5.877 25.405 1.00 94.81 297 LYS A N 1
ATOM 2337 C CA . LYS A 1 297 ? -2.991 6.774 26.519 1.00 94.81 297 LYS A CA 1
ATOM 2338 C C . LYS A 1 297 ? -2.892 8.205 26.013 1.00 94.81 297 LYS A C 1
ATOM 2340 O O . LYS A 1 297 ? -2.074 8.497 25.142 1.00 94.81 297 LYS A O 1
ATOM 2345 N N . LYS A 1 298 ? -3.684 9.102 26.600 1.00 93.12 298 LYS A N 1
ATOM 2346 C CA . LYS A 1 298 ? -3.691 10.540 26.294 1.00 93.12 298 LYS A CA 1
ATOM 2347 C C . LYS A 1 298 ? -3.910 11.331 27.576 1.00 93.12 298 LYS A C 1
ATOM 2349 O O . LYS A 1 298 ? -4.818 11.030 28.346 1.00 93.12 298 LYS A O 1
ATOM 2354 N N . ASN A 1 299 ? -3.061 12.329 27.827 1.00 89.44 299 ASN A N 1
ATOM 2355 C CA . ASN A 1 299 ? -3.157 13.219 28.994 1.00 89.44 299 ASN A CA 1
ATOM 2356 C C . ASN A 1 299 ? -3.311 12.470 30.339 1.00 89.44 299 ASN A C 1
ATOM 2358 O O . ASN A 1 299 ? -4.124 12.840 31.182 1.00 89.44 299 ASN A O 1
ATOM 2362 N N . GLY A 1 300 ? -2.563 11.374 30.524 1.00 86.38 300 GLY A N 1
ATOM 2363 C CA . GLY A 1 300 ? -2.599 10.554 31.744 1.00 86.38 300 GLY A CA 1
ATOM 2364 C C . GLY A 1 300 ? -3.805 9.615 31.878 1.00 86.38 300 GLY A C 1
ATOM 2365 O O . GLY A 1 300 ? -3.838 8.822 32.816 1.00 86.38 300 GLY A O 1
ATOM 2366 N N . SER A 1 301 ? -4.761 9.657 30.946 1.00 90.81 301 SER A N 1
ATOM 2367 C CA . SER A 1 301 ? -5.913 8.752 30.910 1.00 90.81 301 SER A CA 1
ATOM 2368 C C . SER A 1 301 ? -5.655 7.578 29.973 1.00 90.81 301 SER A C 1
ATOM 2370 O O . SER A 1 301 ? -5.148 7.765 28.867 1.00 90.81 301 SER A O 1
ATOM 2372 N N . ASN A 1 302 ? -6.041 6.379 30.408 1.00 92.69 302 ASN A N 1
ATOM 2373 C CA . ASN A 1 302 ? -5.945 5.154 29.620 1.00 92.69 302 ASN A CA 1
ATOM 2374 C C . ASN A 1 302 ? -7.336 4.746 29.129 1.00 92.69 302 ASN A C 1
ATOM 2376 O O . ASN A 1 302 ? -8.289 4.738 29.907 1.00 92.69 302 ASN A O 1
ATOM 2380 N N . SER A 1 303 ? -7.442 4.360 27.862 1.00 93.94 303 SER A N 1
ATOM 2381 C CA . SER A 1 303 ? -8.664 3.816 27.268 1.00 93.94 303 SER A CA 1
ATOM 2382 C C . SER A 1 303 ? -8.366 2.514 26.533 1.00 93.94 303 SER A C 1
ATOM 2384 O O . SER A 1 303 ? -7.308 2.364 25.927 1.00 93.94 303 SER A O 1
ATOM 2386 N N . LEU A 1 304 ? -9.309 1.571 26.577 1.00 95.06 304 LEU A N 1
ATOM 2387 C CA . LEU A 1 304 ? -9.204 0.296 25.872 1.00 95.06 304 LEU A CA 1
ATOM 2388 C C . LEU A 1 304 ? -10.523 -0.074 25.206 1.00 95.06 304 LEU A C 1
ATOM 2390 O O . LEU A 1 304 ? -11.593 0.059 25.810 1.00 95.06 304 LEU A O 1
ATOM 2394 N N . ARG A 1 305 ? -10.445 -0.570 23.972 1.00 96.12 305 ARG A N 1
ATOM 2395 C CA . ARG A 1 305 ? -11.556 -1.229 23.287 1.00 96.12 305 ARG A CA 1
ATOM 2396 C C . ARG A 1 305 ? -11.075 -2.480 22.579 1.00 96.12 305 ARG A C 1
ATOM 2398 O O . ARG A 1 305 ? -10.016 -2.461 21.960 1.00 96.12 305 ARG A O 1
ATOM 2405 N N . ARG A 1 306 ? -11.884 -3.533 22.632 1.00 95.81 306 ARG A N 1
ATOM 2406 C CA . ARG A 1 306 ? -11.612 -4.807 21.970 1.00 95.81 306 ARG A CA 1
ATOM 2407 C C . ARG A 1 306 ? -12.755 -5.188 21.037 1.00 95.81 306 ARG A C 1
ATOM 2409 O O . ARG A 1 306 ? -13.913 -5.206 21.451 1.00 95.81 306 ARG A O 1
ATOM 2416 N N . TRP A 1 307 ? -12.420 -5.478 19.787 1.00 95.38 307 TRP A N 1
ATOM 2417 C CA . TRP A 1 307 ? -13.250 -6.250 18.873 1.00 95.38 307 TRP A CA 1
ATOM 2418 C C . TRP A 1 307 ? -12.919 -7.726 19.069 1.00 95.38 307 TRP A C 1
ATOM 2420 O O . TRP A 1 307 ? -11.759 -8.113 18.968 1.00 95.38 307 TRP A O 1
ATOM 2430 N N . ASP A 1 308 ? -13.948 -8.517 19.333 1.00 94.94 308 ASP A N 1
ATOM 2431 C CA . ASP A 1 308 ? -13.899 -9.973 19.397 1.00 94.94 308 ASP A CA 1
ATOM 2432 C C . ASP A 1 308 ? -14.904 -10.473 18.361 1.00 94.94 308 ASP A C 1
ATOM 2434 O O . ASP A 1 308 ? -16.111 -10.254 18.497 1.00 94.94 308 ASP A O 1
ATOM 2438 N N . LEU A 1 309 ? -14.397 -10.990 17.246 1.00 93.62 309 LEU A N 1
ATOM 2439 C CA . LEU A 1 309 ? -15.239 -11.226 16.079 1.00 93.62 309 LEU A CA 1
ATOM 2440 C C . LEU A 1 309 ? -16.159 -12.432 16.235 1.00 93.62 309 LEU A C 1
ATOM 2442 O O . LEU A 1 309 ? -17.223 -12.437 15.620 1.00 93.62 309 LEU A O 1
ATOM 2446 N N . ASP A 1 310 ? -15.798 -13.392 17.085 1.00 91.56 310 ASP A N 1
ATOM 2447 C CA . ASP A 1 310 ? -16.681 -14.507 17.416 1.00 91.56 310 ASP A CA 1
ATOM 2448 C C . ASP A 1 310 ? -17.873 -13.978 18.242 1.00 91.56 310 ASP A C 1
ATOM 2450 O O . ASP A 1 310 ? -19.022 -14.225 17.885 1.00 91.56 310 ASP A O 1
ATOM 2454 N N . VAL A 1 311 ? -17.635 -13.088 19.220 1.00 91.75 311 VAL A N 1
ATOM 2455 C CA . VAL A 1 311 ? -18.716 -12.408 19.970 1.00 91.75 311 VAL A CA 1
ATOM 2456 C C . VAL A 1 311 ? -19.631 -11.586 19.057 1.00 91.75 311 VAL A C 1
ATOM 2458 O O . VAL A 1 311 ? -20.853 -11.595 19.222 1.00 91.75 311 VAL A O 1
ATOM 2461 N N . VAL A 1 312 ? -19.067 -10.851 18.095 1.00 91.69 312 VAL A N 1
ATOM 2462 C CA . VAL A 1 312 ? -19.874 -10.075 17.140 1.00 91.69 312 VAL A CA 1
ATOM 2463 C C . VAL A 1 312 ? -20.675 -10.982 16.221 1.00 91.69 312 VAL A C 1
ATOM 2465 O O . VAL A 1 312 ? -21.816 -10.654 15.908 1.00 91.69 312 VAL A O 1
ATOM 2468 N N . SER A 1 313 ? -20.093 -12.095 15.780 1.00 89.62 313 SER A N 1
ATOM 2469 C CA . SER A 1 313 ? -20.782 -13.067 14.938 1.00 89.62 313 SER A CA 1
ATOM 2470 C C . SER A 1 313 ? -21.959 -13.700 15.679 1.00 89.62 313 SER A C 1
ATOM 2472 O O . SER A 1 313 ? -23.070 -13.715 15.152 1.00 89.62 313 SER A O 1
ATOM 2474 N N . ASP A 1 314 ? -21.738 -14.144 16.917 1.00 90.56 314 ASP A N 1
ATOM 2475 C CA . ASP A 1 314 ? -22.744 -14.824 17.737 1.00 90.56 314 ASP A CA 1
ATOM 2476 C C . ASP A 1 314 ? -23.916 -13.907 18.108 1.00 90.56 314 ASP A C 1
ATOM 2478 O O . ASP A 1 314 ? -25.074 -14.324 18.091 1.00 90.56 314 ASP A O 1
ATOM 2482 N N . LEU A 1 315 ? -23.629 -12.640 18.427 1.00 90.56 315 LEU A N 1
ATOM 2483 C CA . LEU A 1 315 ? -24.653 -11.654 18.789 1.00 90.56 315 LEU A CA 1
ATOM 2484 C C . LEU A 1 315 ? -25.238 -10.919 17.574 1.00 90.56 315 LEU A C 1
ATOM 2486 O O . LEU A 1 315 ? -26.303 -10.319 17.681 1.00 90.56 315 LEU A O 1
ATOM 2490 N N . ASN A 1 316 ? -24.539 -10.931 16.435 1.00 88.56 316 ASN A N 1
ATOM 2491 C CA . ASN A 1 316 ? -24.806 -10.120 15.243 1.00 88.56 316 ASN A CA 1
ATOM 2492 C C . ASN A 1 316 ? -24.983 -8.615 15.542 1.00 88.56 316 ASN A C 1
ATOM 2494 O O . ASN A 1 316 ? -25.781 -7.919 14.911 1.00 88.56 316 ASN A O 1
ATOM 2498 N N . GLU A 1 317 ? -24.206 -8.092 16.491 1.00 89.69 317 GLU A N 1
ATOM 2499 C CA . GLU A 1 317 ? -24.295 -6.710 16.965 1.00 89.69 317 GLU A CA 1
ATOM 2500 C C . GLU A 1 317 ? -22.956 -5.973 16.870 1.00 89.69 317 GLU A C 1
ATOM 2502 O O . GLU A 1 317 ? -21.886 -6.523 17.125 1.00 89.69 317 GLU A O 1
ATOM 2507 N N . TRP A 1 318 ? -23.012 -4.671 16.582 1.00 88.94 318 TRP A N 1
ATOM 2508 C CA . TRP A 1 318 ? -21.845 -3.786 16.528 1.00 88.94 318 TRP A CA 1
ATOM 2509 C C . TRP A 1 318 ? -21.335 -3.415 17.932 1.00 88.94 318 TRP A C 1
ATOM 2511 O O . TRP A 1 318 ? -21.391 -2.254 18.343 1.00 88.94 318 TRP A O 1
ATOM 2521 N N . LYS A 1 319 ? -20.852 -4.407 18.687 1.00 89.00 319 LYS A N 1
ATOM 2522 C CA . LYS A 1 319 ? -20.365 -4.248 20.062 1.00 89.00 319 LYS A CA 1
ATOM 2523 C C . LYS A 1 319 ? -18.843 -4.301 20.140 1.00 89.00 319 LYS A C 1
ATOM 2525 O O . LYS A 1 319 ? -18.210 -5.236 19.669 1.00 89.00 319 LYS A O 1
ATOM 2530 N N . VAL A 1 320 ? -18.278 -3.308 20.826 1.00 93.12 320 VAL A N 1
ATOM 2531 C CA . VAL A 1 320 ? -16.878 -3.299 21.265 1.00 93.12 320 VAL A CA 1
ATOM 2532 C C . VAL A 1 320 ? -16.815 -3.465 22.773 1.00 93.12 320 VAL A C 1
ATOM 2534 O O . VAL A 1 320 ? -17.565 -2.834 23.519 1.00 93.12 320 VAL A O 1
ATOM 2537 N N . LEU A 1 321 ? -15.903 -4.310 23.225 1.00 94.19 321 LEU A N 1
ATOM 2538 C CA . LEU A 1 321 ? -15.720 -4.635 24.629 1.00 94.19 321 LEU A CA 1
ATOM 2539 C C . LEU A 1 321 ? -14.757 -3.643 25.291 1.00 94.19 321 LEU A C 1
ATOM 2541 O O . LEU A 1 321 ? -13.913 -3.048 24.621 1.00 94.19 321 LEU A O 1
ATOM 2545 N N . LYS A 1 322 ? -14.886 -3.441 26.608 1.00 94.25 322 LYS A N 1
ATOM 2546 C CA . LYS A 1 322 ? -14.018 -2.537 27.394 1.00 94.25 322 LYS A CA 1
ATOM 2547 C C . LYS A 1 322 ? -12.912 -3.267 28.170 1.00 94.25 322 LYS A C 1
ATOM 2549 O O . LYS A 1 322 ? -12.096 -2.614 28.813 1.00 94.25 322 LYS A O 1
ATOM 2554 N N . ASN A 1 323 ? -12.903 -4.596 28.147 1.00 89.44 323 ASN A N 1
ATOM 2555 C CA . ASN A 1 323 ? -11.937 -5.445 28.838 1.00 89.44 323 ASN A CA 1
ATOM 2556 C C . ASN A 1 323 ? -10.849 -5.967 27.889 1.00 89.44 323 ASN A C 1
ATOM 2558 O O . ASN A 1 323 ? -11.056 -6.079 26.681 1.00 89.44 323 ASN A O 1
ATOM 2562 N N . GLN A 1 324 ? -9.699 -6.304 28.473 1.00 85.94 324 GLN A N 1
ATOM 2563 C CA . GLN A 1 324 ? -8.641 -7.061 27.805 1.00 85.94 324 GLN A CA 1
ATOM 2564 C C . GLN A 1 324 ? -9.107 -8.492 27.519 1.00 85.94 324 GLN A C 1
ATOM 2566 O O . GLN A 1 324 ? -10.015 -8.997 28.191 1.00 85.94 324 GLN A O 1
ATOM 2571 N N . SER A 1 325 ? -8.461 -9.145 26.551 1.00 84.06 325 SER A N 1
ATOM 2572 C CA . SER A 1 325 ? -8.644 -10.581 26.353 1.00 84.06 325 SER A CA 1
ATOM 2573 C C . SER A 1 325 ? -8.092 -11.335 27.575 1.00 84.06 325 SER A C 1
ATOM 2575 O O . SER A 1 325 ? -6.943 -11.086 27.955 1.00 84.06 325 SER A O 1
ATOM 2577 N N . PRO A 1 326 ? -8.875 -12.219 28.228 1.00 79.56 326 PRO A N 1
ATOM 2578 C CA . PRO A 1 326 ? -8.423 -12.968 29.406 1.00 79.56 326 PRO A CA 1
ATOM 2579 C C . PRO A 1 326 ? -7.177 -13.822 29.144 1.00 79.56 326 PRO A C 1
ATOM 2581 O O . PRO A 1 326 ? -6.363 -14.033 30.044 1.00 79.56 326 PRO A O 1
ATOM 2584 N N . ASP A 1 327 ? -7.018 -14.280 27.903 1.00 81.94 327 ASP A N 1
ATOM 2585 C CA . ASP A 1 327 ? -5.922 -15.149 27.483 1.00 81.94 327 ASP A CA 1
ATOM 2586 C C . ASP A 1 327 ? -4.692 -14.378 26.992 1.00 81.94 327 ASP A C 1
ATOM 2588 O O . ASP A 1 327 ? -3.638 -14.980 26.743 1.00 81.94 327 ASP A O 1
ATOM 2592 N N . SER A 1 328 ? -4.793 -13.045 26.911 1.00 83.38 328 SER A N 1
ATOM 2593 C CA . SER A 1 328 ? -3.730 -12.205 26.381 1.00 83.38 328 SER A CA 1
ATOM 2594 C C . SER A 1 328 ? -2.451 -12.340 27.193 1.00 83.38 328 SER A C 1
ATOM 2596 O O . SER A 1 328 ? -2.438 -12.287 28.427 1.00 83.38 328 SER A O 1
ATOM 2598 N N . LYS A 1 329 ? -1.338 -12.506 26.479 1.00 81.25 329 LYS A N 1
ATOM 2599 C CA . LYS A 1 329 ? 0.014 -12.527 27.058 1.00 81.25 329 LYS A CA 1
ATOM 2600 C C . LYS A 1 329 ? 0.780 -11.235 26.811 1.00 81.25 329 LYS A C 1
ATOM 2602 O O . LYS A 1 329 ? 1.929 -11.131 27.238 1.00 81.25 329 LYS A O 1
ATOM 2607 N N . PHE A 1 330 ? 0.168 -10.275 26.125 1.00 86.25 330 PHE A N 1
ATOM 2608 C CA . PHE A 1 330 ? 0.781 -8.991 25.841 1.00 86.25 330 PHE A CA 1
ATOM 2609 C C . PHE A 1 330 ? 0.610 -8.031 27.023 1.00 86.25 330 PHE A C 1
ATOM 2611 O O . PHE A 1 330 ? -0.465 -7.933 27.615 1.00 86.25 330 PHE A O 1
ATOM 2618 N N . ASN A 1 331 ? 1.670 -7.294 27.365 1.00 84.88 331 ASN A N 1
ATOM 2619 C CA . ASN A 1 331 ? 1.581 -6.236 28.364 1.00 84.88 331 ASN A CA 1
ATOM 2620 C C . ASN A 1 331 ? 1.153 -4.925 27.696 1.00 84.88 331 ASN A C 1
ATOM 2622 O O . ASN A 1 331 ? 1.952 -4.255 27.052 1.00 84.88 331 ASN A O 1
ATOM 2626 N N . TYR A 1 332 ? -0.105 -4.545 27.900 1.00 78.38 332 TYR A N 1
ATOM 2627 C CA . TYR A 1 332 ? -0.722 -3.365 27.296 1.00 78.38 332 TYR A CA 1
ATOM 2628 C C . TYR A 1 332 ? -0.181 -2.018 27.782 1.00 78.38 332 TYR A C 1
ATOM 2630 O O . TYR A 1 332 ? -0.667 -1.003 27.304 1.00 78.38 332 TYR A O 1
ATOM 2638 N N . ALA A 1 333 ? 0.745 -1.965 28.742 1.00 70.50 333 ALA A N 1
ATOM 2639 C CA . ALA A 1 333 ? 1.245 -0.708 29.294 1.00 70.50 333 ALA A CA 1
ATOM 2640 C C . ALA A 1 333 ? 2.403 -0.144 28.445 1.00 70.50 333 ALA A C 1
ATOM 2642 O O . ALA A 1 333 ? 3.540 -0.588 28.618 1.00 70.50 333 ALA A O 1
ATOM 2643 N N . PRO A 1 334 ? 2.168 0.842 27.553 1.00 64.81 334 PRO A N 1
ATOM 2644 C CA . PRO A 1 334 ? 3.257 1.502 26.857 1.00 64.81 334 PRO A CA 1
ATOM 2645 C C . PRO A 1 334 ? 4.060 2.349 27.857 1.00 64.81 334 PRO A C 1
ATOM 2647 O O . PRO A 1 334 ? 3.497 3.030 28.718 1.00 64.81 334 PRO A O 1
ATOM 2650 N N . GLU A 1 335 ? 5.387 2.320 27.744 1.00 70.44 335 GLU A N 1
ATOM 2651 C CA . GLU A 1 335 ? 6.309 3.018 28.660 1.00 70.44 335 GLU A CA 1
ATOM 2652 C C . GLU A 1 335 ? 6.304 4.556 28.491 1.00 70.44 335 GLU A C 1
ATOM 2654 O O . GLU A 1 335 ? 6.993 5.272 29.215 1.00 70.44 335 GLU A O 1
ATOM 2659 N N . CYS A 1 336 ? 5.517 5.091 27.5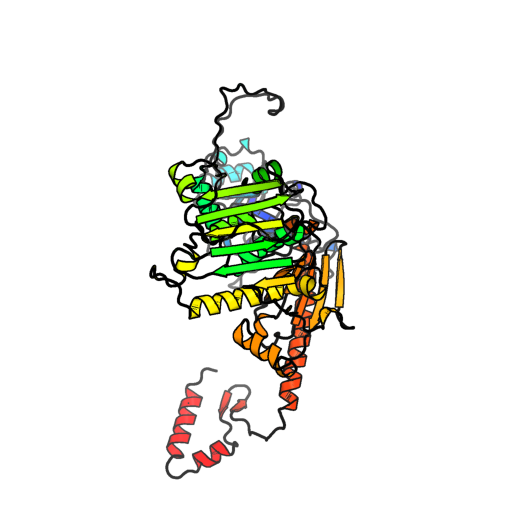54 1.00 75.00 336 CYS A N 1
ATOM 2660 C CA . CYS A 1 336 ? 5.457 6.509 27.200 1.00 75.00 336 CYS A CA 1
ATOM 2661 C C . CYS A 1 336 ? 4.359 7.304 27.942 1.00 75.00 336 CYS A C 1
ATOM 2663 O O . CYS A 1 336 ? 3.449 6.768 28.590 1.00 75.00 336 CYS A O 1
ATOM 2665 N N . SER A 1 337 ? 4.442 8.638 27.865 1.00 83.25 337 SER A N 1
ATOM 2666 C CA . SER A 1 337 ? 3.436 9.565 28.410 1.00 83.25 337 SER A CA 1
ATOM 2667 C C . SER A 1 337 ? 2.131 9.573 27.602 1.00 83.25 337 SER A C 1
ATOM 2669 O O . SER A 1 337 ? 1.064 9.746 28.197 1.00 83.25 337 SER A O 1
ATOM 2671 N N . SER A 1 338 ? 2.210 9.335 26.292 1.00 92.06 338 SER A N 1
ATOM 2672 C CA . SER A 1 338 ? 1.094 9.169 25.355 1.00 92.06 338 SER A CA 1
ATOM 2673 C C . SER A 1 338 ? 1.453 8.161 24.270 1.00 92.06 338 SER A C 1
ATOM 2675 O O . SER A 1 338 ? 2.629 8.001 23.950 1.00 92.06 338 SER A O 1
ATOM 2677 N N . GLY A 1 339 ? 0.453 7.491 23.706 1.00 94.31 339 GLY A N 1
ATOM 2678 C CA . GLY A 1 339 ? 0.685 6.518 22.646 1.00 94.31 339 GLY A CA 1
ATOM 2679 C C . GLY A 1 339 ? -0.474 5.560 22.450 1.00 94.31 339 GLY A C 1
ATOM 2680 O O . GLY A 1 339 ? -1.474 5.610 23.176 1.00 94.31 339 GLY A O 1
ATOM 2681 N N . THR A 1 340 ? -0.334 4.676 21.471 1.00 95.75 340 THR A N 1
ATOM 2682 C CA . THR A 1 340 ? -1.336 3.656 21.154 1.00 95.75 340 THR A CA 1
ATOM 2683 C C . THR A 1 340 ? -0.678 2.296 20.960 1.00 95.75 340 THR A C 1
ATOM 2685 O O . THR A 1 340 ? 0.398 2.180 20.385 1.00 95.75 340 THR A O 1
ATOM 2688 N N . VAL A 1 341 ? -1.342 1.257 21.455 1.00 96.56 341 VAL A N 1
ATOM 2689 C CA . VAL A 1 341 ? -1.048 -0.145 21.178 1.00 96.56 341 VAL A CA 1
ATOM 2690 C C . VAL A 1 341 ? -2.215 -0.704 20.380 1.00 96.56 341 VAL A C 1
ATOM 2692 O O . VAL A 1 341 ? -3.348 -0.739 20.866 1.00 96.56 341 VAL A O 1
ATOM 2695 N N . VAL A 1 342 ? -1.928 -1.173 19.172 1.00 97.06 342 VAL A N 1
ATOM 2696 C CA . VAL A 1 342 ? -2.836 -1.990 18.368 1.00 97.06 342 VAL A CA 1
ATOM 2697 C C . VAL A 1 342 ? -2.367 -3.433 18.476 1.00 97.06 342 VAL A C 1
ATOM 2699 O O . VAL A 1 342 ? -1.320 -3.788 17.940 1.00 97.06 342 VAL A O 1
ATOM 2702 N N . LEU A 1 343 ? -3.131 -4.255 19.186 1.00 96.38 343 LEU A N 1
ATOM 2703 C CA . LEU A 1 343 ? -2.850 -5.667 19.401 1.00 96.38 343 LEU A CA 1
ATOM 2704 C C . LEU A 1 343 ? -3.823 -6.524 18.595 1.00 96.38 343 LEU A C 1
ATOM 2706 O O . LEU A 1 343 ? -5.037 -6.325 18.660 1.00 96.38 343 LEU A O 1
ATOM 2710 N N . ILE A 1 344 ? -3.274 -7.488 17.864 1.00 95.56 344 ILE A N 1
ATOM 2711 C CA . ILE A 1 344 ? -4.019 -8.457 17.070 1.00 95.56 344 ILE A CA 1
ATOM 2712 C C . ILE A 1 344 ? -3.692 -9.854 17.588 1.00 95.56 344 ILE A C 1
ATOM 2714 O O . ILE A 1 344 ? -2.531 -10.270 17.575 1.00 95.56 344 ILE A O 1
ATOM 2718 N N . GLU A 1 345 ? -4.723 -10.572 18.016 1.00 92.94 345 GLU A N 1
ATOM 2719 C CA . GLU A 1 345 ? -4.643 -11.923 18.573 1.00 92.94 345 GLU A CA 1
ATOM 2720 C C . GLU A 1 345 ? -5.541 -12.876 17.770 1.00 92.94 345 GLU A C 1
ATOM 2722 O O . GLU A 1 345 ? -6.297 -12.457 16.883 1.00 92.94 345 GLU A O 1
ATOM 2727 N N . SER A 1 346 ? -5.433 -14.179 18.048 1.00 89.88 346 SER A N 1
ATOM 2728 C CA . SER A 1 346 ? -6.175 -15.222 17.327 1.00 89.88 346 SER A CA 1
ATOM 2729 C C . SER A 1 346 ? -5.935 -15.141 15.812 1.00 89.88 346 SER A C 1
ATOM 2731 O O . SER A 1 346 ? -6.871 -14.944 15.036 1.00 89.88 346 SER A O 1
ATOM 2733 N N . LEU A 1 347 ? -4.658 -15.251 15.406 1.00 88.38 347 LEU A N 1
ATOM 2734 C CA . LEU A 1 347 ? -4.151 -15.092 14.029 1.00 88.38 347 LEU A CA 1
ATOM 2735 C C . LEU A 1 347 ? -4.556 -16.246 13.083 1.00 88.38 347 LEU A C 1
ATOM 2737 O O . LEU A 1 347 ? -3.719 -16.940 12.503 1.00 88.38 347 LEU A O 1
ATOM 2741 N N . ASP A 1 348 ? -5.857 -16.468 12.935 1.00 80.75 348 ASP A N 1
ATOM 2742 C CA . ASP A 1 348 ? -6.477 -17.598 12.240 1.00 80.75 348 ASP A CA 1
ATOM 2743 C C . ASP A 1 348 ? -6.199 -17.640 10.729 1.00 80.75 348 ASP A C 1
ATOM 2745 O O . ASP A 1 348 ? -6.087 -18.720 10.148 1.00 80.75 348 ASP A O 1
ATOM 2749 N N . ARG A 1 349 ? -6.027 -16.482 10.082 1.00 75.31 349 ARG A N 1
ATOM 2750 C CA . ARG A 1 349 ? -5.774 -16.405 8.631 1.00 75.31 349 ARG A CA 1
ATOM 2751 C C . ARG A 1 349 ? -4.299 -16.495 8.257 1.00 75.31 349 ARG A C 1
ATOM 2753 O O . ARG A 1 349 ? -3.974 -16.961 7.168 1.00 75.31 349 ARG A O 1
ATOM 2760 N N . MET A 1 350 ? -3.398 -16.142 9.171 1.00 65.06 350 MET A N 1
ATOM 2761 C CA . MET A 1 350 ? -1.959 -16.339 8.966 1.00 65.06 350 MET A CA 1
ATOM 2762 C C . MET A 1 350 ? -1.567 -17.819 9.090 1.00 65.06 350 MET A C 1
ATOM 2764 O O . MET A 1 350 ? -0.669 -18.281 8.390 1.00 65.06 350 MET A O 1
ATOM 2768 N N . MET A 1 351 ? -2.298 -18.578 9.913 1.00 54.53 351 MET A N 1
ATOM 2769 C CA . MET A 1 351 ? -2.130 -20.025 10.117 1.00 54.53 351 MET A CA 1
ATOM 2770 C C . MET A 1 351 ? -2.482 -20.872 8.878 1.00 54.53 351 MET A C 1
ATOM 2772 O O . MET A 1 351 ? -2.085 -22.031 8.787 1.00 54.53 351 MET A O 1
ATOM 2776 N N . SER A 1 352 ? -3.216 -20.317 7.904 1.00 46.75 352 SER A N 1
ATOM 2777 C CA . SER A 1 352 ? -3.750 -21.065 6.755 1.00 46.75 352 SER A CA 1
ATOM 2778 C C . SER A 1 352 ? -2.846 -21.074 5.512 1.00 46.75 352 SER A C 1
ATOM 2780 O O . SER A 1 352 ? -3.240 -21.646 4.492 1.00 46.75 352 SER A O 1
ATOM 2782 N N . LEU A 1 353 ? -1.637 -20.498 5.566 1.00 47.22 353 LEU A N 1
ATOM 2783 C CA . LEU A 1 353 ? -0.718 -20.454 4.414 1.00 47.22 353 LEU A CA 1
ATOM 2784 C C . LEU A 1 353 ? -0.362 -21.848 3.855 1.00 47.22 353 LEU A C 1
ATOM 2786 O O . LEU A 1 353 ? -0.025 -21.956 2.679 1.00 47.22 353 LEU A O 1
ATOM 2790 N N . ASN A 1 354 ? -0.534 -22.911 4.651 1.00 39.41 354 ASN A N 1
ATOM 2791 C CA . ASN A 1 354 ? -0.222 -24.290 4.263 1.00 39.41 354 ASN A CA 1
ATOM 2792 C C . ASN A 1 354 ? -1.458 -25.201 4.104 1.00 39.41 354 ASN A C 1
ATOM 2794 O O . ASN A 1 354 ? -1.297 -26.419 4.040 1.00 39.41 354 ASN A O 1
ATOM 2798 N N . GLY A 1 355 ? -2.686 -24.656 4.095 1.00 40.59 355 GLY A N 1
ATOM 2799 C CA . GLY A 1 355 ? -3.932 -25.401 3.815 1.00 40.59 355 GLY A CA 1
ATOM 2800 C C . GLY A 1 355 ? -4.252 -26.595 4.735 1.00 40.59 355 GLY A C 1
ATOM 2801 O O . GLY A 1 355 ? -5.212 -27.315 4.482 1.00 40.59 355 GLY A O 1
ATOM 2802 N N . SER A 1 356 ? -3.462 -26.824 5.787 1.00 44.00 356 SER A N 1
ATOM 2803 C CA . SER A 1 356 ? -3.463 -28.058 6.587 1.00 44.00 356 SER A CA 1
ATOM 2804 C C . SER A 1 356 ? -3.877 -27.856 8.047 1.00 44.00 356 SER A C 1
ATOM 2806 O O . SER A 1 356 ? -3.865 -28.815 8.810 1.00 44.00 356 SER A O 1
ATOM 2808 N N . GLY A 1 357 ? -4.234 -26.634 8.460 1.00 48.22 357 GLY A N 1
ATOM 2809 C CA . GLY A 1 357 ? -4.595 -26.337 9.856 1.00 48.22 357 GLY A CA 1
ATOM 2810 C C . GLY A 1 357 ? -3.446 -26.514 10.863 1.00 48.22 357 GLY A C 1
ATOM 2811 O O . GLY A 1 357 ? -3.673 -26.408 12.065 1.00 48.22 357 GLY A O 1
ATOM 2812 N N . ASN A 1 358 ? -2.222 -26.773 10.392 1.00 49.03 358 ASN A N 1
ATOM 2813 C CA . ASN A 1 358 ? -1.033 -26.922 11.226 1.00 49.03 358 ASN A CA 1
ATOM 2814 C C . ASN A 1 358 ? -0.422 -25.556 11.572 1.00 49.03 358 ASN A C 1
ATOM 2816 O O . ASN A 1 358 ? -0.509 -24.609 10.792 1.00 49.03 358 ASN A O 1
ATOM 2820 N N . MET A 1 359 ? 0.238 -25.470 12.733 1.00 58.41 359 MET A N 1
ATOM 2821 C CA . MET A 1 359 ? 1.030 -24.297 13.122 1.00 58.41 359 MET A CA 1
ATOM 2822 C C . MET A 1 359 ? 2.060 -23.953 12.033 1.00 58.41 359 MET A C 1
ATOM 2824 O O . MET A 1 359 ? 2.729 -24.846 11.513 1.00 58.41 359 MET A O 1
ATOM 2828 N N . ILE A 1 360 ? 2.200 -22.659 11.713 1.00 66.00 360 ILE A N 1
ATOM 2829 C CA . ILE A 1 360 ? 3.278 -22.135 10.857 1.00 66.00 360 ILE A CA 1
ATOM 2830 C C . ILE A 1 360 ? 4.618 -22.627 11.421 1.00 66.00 360 ILE A C 1
ATOM 2832 O O . ILE A 1 360 ? 4.848 -22.541 12.632 1.00 66.00 360 ILE A O 1
ATOM 2836 N N . SER A 1 361 ? 5.478 -23.159 10.552 1.00 74.81 361 SER A N 1
ATOM 2837 C CA . SER A 1 361 ? 6.831 -23.562 10.934 1.00 74.81 361 SER A CA 1
ATOM 2838 C C . SER A 1 361 ? 7.677 -22.340 11.312 1.00 74.81 361 SER A C 1
ATOM 2840 O O . SER A 1 361 ? 7.417 -21.227 10.851 1.00 74.81 361 SER A O 1
ATOM 2842 N N . ASP A 1 362 ? 8.730 -22.527 12.110 1.00 77.75 362 ASP A N 1
ATOM 2843 C CA . ASP A 1 362 ? 9.662 -21.429 12.407 1.00 77.75 362 ASP A CA 1
ATOM 2844 C C . ASP A 1 362 ? 10.242 -20.823 11.114 1.00 77.75 362 ASP A C 1
ATOM 2846 O O . ASP A 1 362 ? 10.392 -19.606 11.004 1.00 77.75 362 ASP A O 1
ATOM 2850 N N . GLU A 1 363 ? 10.507 -21.650 10.097 1.00 81.50 363 GLU A N 1
ATOM 2851 C CA . GLU A 1 363 ? 11.007 -21.212 8.789 1.00 81.50 363 GLU A CA 1
ATOM 2852 C C . GLU A 1 363 ? 10.012 -20.311 8.047 1.00 81.50 363 GLU A C 1
ATOM 2854 O O . GLU A 1 363 ? 10.390 -19.235 7.570 1.00 81.50 363 GLU A O 1
ATOM 2859 N N . ASP A 1 364 ? 8.740 -20.707 7.992 1.00 82.19 364 ASP A N 1
ATOM 2860 C CA . ASP A 1 364 ? 7.676 -19.918 7.367 1.00 82.19 364 ASP A CA 1
ATOM 2861 C C . ASP A 1 364 ? 7.477 -18.583 8.101 1.00 82.19 364 ASP A C 1
ATOM 2863 O O . ASP A 1 364 ? 7.335 -17.532 7.466 1.00 82.19 364 ASP A O 1
ATOM 2867 N N . PHE A 1 365 ? 7.545 -18.593 9.437 1.00 83.62 365 PHE A N 1
ATOM 2868 C CA . PHE A 1 365 ? 7.487 -17.375 10.244 1.00 83.62 365 PHE A CA 1
ATOM 2869 C C . PHE A 1 365 ? 8.674 -16.445 9.956 1.00 83.62 365 PHE A C 1
ATOM 2871 O O . PHE A 1 365 ? 8.483 -15.246 9.743 1.00 83.62 365 PHE A O 1
ATOM 2878 N N . TYR A 1 366 ? 9.902 -16.968 9.887 1.00 85.56 366 TYR A N 1
ATOM 2879 C CA . TYR A 1 366 ? 11.077 -16.162 9.543 1.00 85.56 366 TYR A CA 1
ATOM 2880 C C . TYR A 1 366 ? 11.036 -15.632 8.104 1.00 85.56 366 TYR A C 1
ATOM 2882 O O . TYR A 1 366 ? 11.494 -14.512 7.855 1.00 85.56 366 TYR A O 1
ATOM 2890 N N . SER A 1 367 ? 10.484 -16.403 7.165 1.00 87.31 367 SER A N 1
ATOM 2891 C CA . SER A 1 367 ? 10.246 -15.973 5.783 1.00 87.31 367 SER A CA 1
ATOM 2892 C C . SER A 1 367 ? 9.265 -14.801 5.737 1.00 87.31 367 SER A C 1
ATOM 2894 O O . SER A 1 367 ? 9.563 -13.754 5.158 1.00 87.31 367 SER A O 1
ATOM 2896 N N . LEU A 1 368 ? 8.138 -14.925 6.439 1.00 88.38 368 LEU A N 1
ATOM 2897 C CA . LEU A 1 368 ? 7.154 -13.860 6.579 1.00 88.38 368 LEU A CA 1
ATOM 2898 C C . LEU A 1 368 ? 7.744 -12.608 7.244 1.00 88.38 368 LEU A C 1
ATOM 2900 O O . LEU A 1 368 ? 7.569 -11.501 6.740 1.00 88.38 368 LEU A O 1
ATOM 2904 N N . LEU A 1 369 ? 8.486 -12.771 8.342 1.00 91.25 369 LEU A N 1
ATOM 2905 C CA . LEU A 1 369 ? 9.170 -11.672 9.025 1.00 91.25 369 LEU A CA 1
ATOM 2906 C C . LEU A 1 369 ? 10.144 -10.946 8.081 1.00 91.25 369 LEU A C 1
ATOM 2908 O O . LEU A 1 369 ? 10.265 -9.720 8.132 1.00 91.25 369 LEU A O 1
ATOM 2912 N N . GLY A 1 370 ? 10.823 -11.695 7.204 1.00 91.94 370 GLY A N 1
ATOM 2913 C CA . GLY A 1 370 ? 11.659 -11.160 6.129 1.00 91.94 370 GLY A CA 1
ATOM 2914 C C . GLY A 1 370 ? 10.874 -10.268 5.167 1.00 91.94 370 GLY A C 1
ATOM 2915 O O . GLY A 1 370 ? 11.263 -9.114 4.967 1.00 91.94 370 GLY A O 1
ATOM 2916 N N . LYS A 1 371 ? 9.731 -10.759 4.670 1.00 93.06 371 LYS A N 1
ATOM 2917 C CA . LYS A 1 371 ? 8.827 -10.018 3.773 1.00 93.06 371 LYS A CA 1
ATOM 2918 C C . LYS A 1 371 ? 8.298 -8.737 4.412 1.00 93.06 371 LYS A C 1
ATOM 2920 O O . LYS A 1 371 ? 8.455 -7.665 3.829 1.00 93.06 371 LYS A O 1
ATOM 2925 N N . VAL A 1 372 ? 7.775 -8.820 5.640 1.00 95.56 372 VAL A N 1
ATOM 2926 C CA . VAL A 1 372 ? 7.293 -7.655 6.404 1.00 95.56 372 VAL A CA 1
ATOM 2927 C C . VAL A 1 372 ? 8.413 -6.632 6.570 1.00 95.56 372 VAL A C 1
ATOM 2929 O O . VAL A 1 372 ? 8.253 -5.463 6.221 1.00 95.56 372 VAL A O 1
ATOM 2932 N N . LYS A 1 373 ? 9.596 -7.063 7.027 1.00 96.50 373 LYS A N 1
ATOM 2933 C CA . LYS A 1 373 ? 10.744 -6.167 7.200 1.00 96.50 373 LYS A CA 1
ATOM 2934 C C . LYS A 1 373 ? 11.165 -5.508 5.885 1.00 96.50 373 LYS A C 1
ATOM 2936 O O . LYS A 1 373 ? 11.508 -4.324 5.884 1.00 96.50 373 LYS A O 1
ATOM 2941 N N . PHE A 1 374 ? 11.195 -6.261 4.786 1.00 96.25 374 PHE A N 1
ATOM 2942 C CA . PHE A 1 374 ? 11.548 -5.730 3.474 1.00 96.25 374 PHE A CA 1
ATOM 2943 C C . PHE A 1 374 ? 10.531 -4.683 3.015 1.00 96.25 374 PHE A C 1
ATOM 2945 O O . PHE A 1 374 ? 10.932 -3.559 2.707 1.00 96.25 374 PHE A O 1
ATOM 2952 N N . HIS A 1 375 ? 9.242 -5.020 3.048 1.00 96.88 375 HIS A N 1
ATOM 2953 C CA . HIS A 1 375 ? 8.159 -4.136 2.640 1.00 96.88 375 HIS A CA 1
ATOM 2954 C C . HIS A 1 375 ? 8.169 -2.827 3.435 1.00 96.88 375 HIS A C 1
ATOM 2956 O O . HIS A 1 375 ? 8.252 -1.758 2.837 1.00 96.88 375 HIS A O 1
ATOM 2962 N N . LEU A 1 376 ? 8.216 -2.891 4.772 1.00 97.94 376 LEU A N 1
ATOM 2963 C CA . LEU A 1 376 ? 8.281 -1.696 5.621 1.00 97.94 376 LEU A CA 1
ATOM 2964 C C . LEU A 1 376 ? 9.536 -0.856 5.354 1.00 97.94 376 LEU A C 1
ATOM 2966 O O . LEU A 1 376 ? 9.461 0.371 5.319 1.00 97.94 376 LEU A O 1
ATOM 2970 N N . SER A 1 377 ? 10.685 -1.503 5.107 1.00 97.69 377 SER A N 1
ATOM 2971 C CA . SER A 1 377 ? 11.915 -0.784 4.749 1.00 97.69 377 SER A CA 1
ATOM 2972 C C . SER A 1 377 ? 11.810 -0.025 3.431 1.00 97.69 377 SER A C 1
ATOM 2974 O O . SER A 1 377 ? 12.507 0.973 3.265 1.00 97.69 377 SER A O 1
ATOM 2976 N N . LEU A 1 378 ? 10.973 -0.509 2.513 1.00 97.38 378 LEU A N 1
ATOM 2977 C CA . LEU A 1 378 ? 10.752 0.062 1.194 1.00 97.38 378 LEU A CA 1
ATOM 2978 C C . LEU A 1 378 ? 9.681 1.155 1.243 1.00 97.38 378 LEU A C 1
ATOM 2980 O O . LEU A 1 378 ? 9.950 2.274 0.828 1.00 97.38 378 LEU A O 1
ATOM 2984 N N . VAL A 1 379 ? 8.480 0.879 1.758 1.00 97.12 379 VAL A N 1
ATOM 2985 C CA . VAL A 1 379 ? 7.356 1.826 1.638 1.00 97.12 379 VAL A CA 1
ATOM 2986 C C . VAL A 1 379 ? 7.497 3.063 2.522 1.00 97.12 379 VAL A C 1
ATOM 2988 O O . VAL A 1 379 ? 7.044 4.137 2.131 1.00 97.12 379 VAL A O 1
ATOM 2991 N N . PHE A 1 380 ? 8.200 2.937 3.653 1.00 97.69 380 PHE A N 1
ATOM 2992 C CA . PHE A 1 380 ? 8.504 4.039 4.573 1.00 97.69 380 PHE A CA 1
ATOM 2993 C C . PHE A 1 380 ? 9.949 4.542 4.453 1.00 97.69 380 PHE A C 1
ATOM 2995 O O . PHE A 1 380 ? 10.437 5.249 5.337 1.00 97.69 380 PHE A O 1
ATOM 3002 N N . HIS A 1 381 ? 10.667 4.193 3.376 1.00 97.44 381 HIS A N 1
ATOM 3003 C CA . HIS A 1 381 ? 12.108 4.458 3.280 1.00 97.44 381 HIS A CA 1
ATOM 3004 C C . HIS A 1 381 ? 12.466 5.941 3.451 1.00 97.44 381 HIS A C 1
ATOM 3006 O O . HIS A 1 381 ? 13.451 6.249 4.126 1.00 97.44 381 HIS A O 1
ATOM 3012 N N . ARG A 1 382 ? 11.646 6.863 2.922 1.00 95.81 382 ARG A N 1
ATOM 3013 C CA . ARG A 1 382 ? 11.864 8.313 3.051 1.00 95.81 382 ARG A CA 1
ATOM 3014 C C . ARG A 1 382 ? 11.656 8.802 4.478 1.00 95.81 382 ARG A C 1
ATOM 3016 O O . ARG A 1 382 ? 12.516 9.513 4.987 1.00 95.81 382 ARG A O 1
ATOM 3023 N N . TYR A 1 383 ? 10.591 8.364 5.149 1.00 96.88 383 TYR A N 1
ATOM 3024 C CA . TYR A 1 383 ? 10.342 8.700 6.553 1.00 96.88 383 TYR A CA 1
ATOM 3025 C C . TYR A 1 383 ? 11.489 8.253 7.466 1.00 96.88 383 TYR A C 1
ATOM 3027 O O . TYR A 1 383 ? 11.949 9.027 8.306 1.00 96.88 383 TYR A O 1
ATOM 3035 N N . ILE A 1 384 ? 11.990 7.030 7.265 1.00 97.62 384 ILE A N 1
ATOM 3036 C CA . ILE A 1 384 ? 13.105 6.486 8.051 1.00 97.62 384 ILE A CA 1
ATOM 3037 C C . ILE A 1 384 ? 14.410 7.233 7.726 1.00 97.62 384 ILE A C 1
ATOM 3039 O O . ILE A 1 384 ? 15.155 7.592 8.632 1.00 97.62 384 ILE A O 1
ATOM 3043 N N . THR A 1 385 ? 14.690 7.500 6.445 1.00 96.12 385 THR A N 1
ATOM 3044 C CA . THR A 1 385 ? 15.912 8.209 6.009 1.00 96.12 385 THR A CA 1
ATOM 3045 C C . THR A 1 385 ? 15.960 9.644 6.534 1.00 96.12 385 THR A C 1
ATOM 3047 O O . THR A 1 385 ? 17.018 10.122 6.934 1.00 96.12 385 THR A O 1
ATOM 3050 N N . GLN A 1 386 ? 14.813 10.323 6.573 1.00 94.75 386 GLN A N 1
ATOM 3051 C CA . GLN A 1 386 ? 14.677 11.685 7.092 1.00 94.75 386 GLN A CA 1
ATOM 3052 C C . GLN A 1 386 ? 14.614 11.739 8.631 1.00 94.75 386 GLN A C 1
ATOM 3054 O O . GLN A 1 386 ? 14.427 12.816 9.188 1.00 94.75 386 GLN A O 1
ATOM 3059 N N . ASN A 1 387 ? 14.751 10.600 9.326 1.00 95.19 387 ASN A N 1
ATOM 3060 C CA . ASN A 1 387 ? 14.580 10.472 10.778 1.00 95.19 387 ASN A CA 1
ATOM 3061 C C . ASN A 1 387 ? 13.229 11.002 11.298 1.00 95.19 387 ASN A C 1
ATOM 3063 O O . ASN A 1 387 ? 13.126 11.376 12.463 1.00 95.19 387 ASN A O 1
ATOM 3067 N N . LYS A 1 388 ? 12.188 11.017 10.452 1.00 95.94 388 LYS A N 1
ATOM 3068 C CA . LYS A 1 388 ? 10.820 11.356 10.871 1.00 95.94 388 LYS A CA 1
ATOM 3069 C C . LYS A 1 388 ? 10.233 10.259 11.758 1.00 95.94 388 LYS A C 1
ATOM 3071 O O . LYS A 1 388 ? 9.474 10.562 12.666 1.00 95.94 388 LYS A O 1
ATOM 3076 N N . VAL A 1 389 ? 10.604 9.002 11.495 1.00 96.94 389 VAL A N 1
ATOM 3077 C CA . VAL A 1 389 ? 10.173 7.832 12.274 1.00 96.94 389 VAL A CA 1
ATOM 3078 C C . VAL A 1 389 ? 11.302 6.817 12.438 1.00 96.94 389 VAL A C 1
ATOM 3080 O O . VAL A 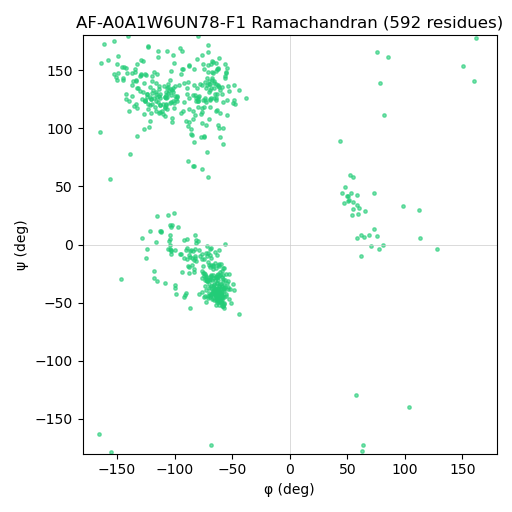1 389 ? 12.128 6.618 11.543 1.00 96.94 389 VAL A O 1
ATOM 3083 N N . THR A 1 390 ? 11.303 6.115 13.565 1.00 98.00 390 THR A N 1
ATOM 3084 C CA . THR A 1 390 ? 12.088 4.907 13.811 1.00 98.00 390 THR A CA 1
ATOM 3085 C C . THR A 1 390 ? 11.136 3.729 13.952 1.00 98.00 390 THR A C 1
ATOM 3087 O O . THR A 1 390 ? 10.303 3.708 14.851 1.00 98.00 390 THR A O 1
ATOM 3090 N N . ILE A 1 391 ? 11.292 2.737 13.073 1.00 98.38 391 ILE A N 1
ATOM 3091 C CA . ILE A 1 391 ? 10.506 1.500 13.101 1.00 98.38 391 ILE A CA 1
ATOM 3092 C C . ILE A 1 391 ? 11.396 0.350 13.576 1.00 98.38 391 ILE A C 1
ATOM 3094 O O . ILE A 1 391 ? 12.486 0.126 13.030 1.00 98.38 391 ILE A O 1
ATOM 3098 N N . THR A 1 392 ? 10.930 -0.401 14.568 1.00 98.00 392 THR A N 1
ATOM 3099 C CA . THR A 1 392 ? 11.569 -1.623 15.070 1.00 98.00 392 THR A CA 1
ATOM 3100 C C . THR A 1 392 ? 10.634 -2.817 14.909 1.00 98.00 392 THR A C 1
ATOM 3102 O O . THR A 1 392 ? 9.425 -2.682 15.037 1.00 98.00 392 THR A O 1
ATOM 3105 N N . ILE A 1 393 ? 11.187 -3.999 14.616 1.00 96.44 393 ILE A N 1
ATOM 3106 C CA . ILE A 1 393 ? 10.456 -5.270 14.740 1.00 96.44 393 ILE A CA 1
ATOM 3107 C C . ILE A 1 393 ? 11.202 -6.152 15.730 1.00 96.44 393 ILE A C 1
ATOM 3109 O O . ILE A 1 393 ? 12.402 -6.389 15.551 1.00 96.44 393 ILE A O 1
ATOM 3113 N N . ASN A 1 394 ? 10.516 -6.632 16.766 1.00 93.75 394 ASN A N 1
ATOM 3114 C CA . ASN A 1 394 ? 11.097 -7.401 17.866 1.00 93.75 394 ASN A CA 1
ATOM 3115 C C . ASN A 1 394 ? 12.358 -6.706 18.410 1.00 93.75 394 ASN A C 1
ATOM 3117 O O . ASN A 1 394 ? 13.435 -7.303 18.491 1.00 93.75 394 ASN A O 1
ATOM 3121 N N . LYS A 1 395 ? 12.230 -5.397 18.685 1.00 93.12 395 LYS A N 1
ATOM 3122 C CA . LYS A 1 395 ? 13.294 -4.488 19.155 1.00 93.12 395 LYS A CA 1
ATOM 3123 C C . LYS A 1 395 ? 14.489 -4.300 18.207 1.00 93.12 395 LYS A C 1
ATOM 3125 O O . LYS A 1 395 ? 15.480 -3.670 18.571 1.00 93.12 395 LYS A O 1
ATOM 3130 N N . ARG A 1 396 ? 14.434 -4.806 16.969 1.00 95.75 396 ARG A N 1
ATOM 3131 C CA . ARG A 1 396 ? 15.485 -4.604 15.956 1.00 95.75 396 ARG A CA 1
ATOM 3132 C C . ARG A 1 396 ? 15.079 -3.513 14.976 1.00 95.75 396 ARG A C 1
ATOM 3134 O O . ARG A 1 396 ? 14.080 -3.652 14.275 1.00 95.75 396 ARG A O 1
ATOM 3141 N N . LYS A 1 397 ? 15.892 -2.459 14.874 1.00 97.19 397 LYS A N 1
ATOM 3142 C CA . LYS A 1 397 ? 15.647 -1.332 13.961 1.00 97.19 397 LYS A CA 1
ATOM 3143 C C . LYS A 1 397 ? 15.625 -1.782 12.496 1.00 97.19 397 LYS A C 1
ATOM 3145 O O . LYS A 1 397 ? 16.479 -2.558 12.051 1.00 97.19 397 LYS A O 1
ATOM 3150 N N . ILE A 1 398 ? 14.651 -1.281 11.742 1.00 96.56 398 ILE A N 1
ATOM 3151 C CA . ILE A 1 398 ? 14.589 -1.429 10.288 1.00 96.56 398 ILE A CA 1
ATOM 3152 C C . ILE A 1 398 ? 15.454 -0.340 9.646 1.00 96.56 398 ILE A C 1
ATOM 3154 O O . ILE A 1 398 ? 15.316 0.843 9.948 1.00 96.56 398 ILE A O 1
ATOM 3158 N N . SER A 1 399 ? 16.351 -0.737 8.744 1.00 95.62 399 SER A N 1
ATOM 3159 C CA . SER A 1 399 ? 17.089 0.200 7.887 1.00 95.62 399 SER A CA 1
ATOM 3160 C C . SER A 1 399 ? 16.297 0.465 6.606 1.00 95.62 399 SER A C 1
ATOM 3162 O O . SER A 1 399 ? 15.771 -0.506 6.051 1.00 95.62 399 SER A O 1
ATOM 3164 N N . PRO A 1 400 ? 16.247 1.714 6.108 1.00 97.00 400 PRO A N 1
ATOM 3165 C CA . PRO A 1 400 ? 15.513 2.045 4.893 1.00 97.00 400 PRO A CA 1
ATOM 3166 C C . PRO A 1 400 ? 16.107 1.326 3.680 1.00 97.00 400 PRO A C 1
ATOM 3168 O O . PRO A 1 400 ? 17.302 1.023 3.627 1.00 97.00 400 PRO A O 1
ATOM 3171 N N . PHE A 1 401 ? 15.260 1.047 2.697 1.00 96.94 401 PHE A N 1
ATOM 3172 C CA . PHE A 1 401 ? 15.656 0.531 1.399 1.00 96.94 401 PHE A CA 1
ATOM 3173 C C . PHE A 1 401 ? 15.163 1.483 0.317 1.00 96.94 401 PHE A C 1
ATOM 3175 O O . PHE A 1 401 ? 13.992 1.455 -0.045 1.00 96.94 401 PHE A O 1
ATOM 3182 N N . ASP A 1 402 ? 16.069 2.318 -0.187 1.00 95.56 402 ASP A N 1
ATOM 3183 C CA . ASP A 1 402 ? 15.778 3.209 -1.306 1.00 95.56 402 ASP A CA 1
ATOM 3184 C C . ASP A 1 402 ? 15.787 2.413 -2.629 1.00 95.56 402 ASP A C 1
ATOM 3186 O O . ASP A 1 402 ? 16.856 1.952 -3.052 1.00 95.56 402 ASP A O 1
ATOM 3190 N N . PRO A 1 403 ? 14.634 2.250 -3.310 1.00 95.31 403 PRO A N 1
ATOM 3191 C CA . PRO A 1 403 ? 14.553 1.514 -4.574 1.00 95.31 403 PRO A CA 1
ATOM 3192 C C . PRO A 1 403 ? 15.208 2.252 -5.753 1.00 95.31 403 PRO A C 1
ATOM 3194 O O . PRO A 1 403 ? 15.316 1.693 -6.854 1.00 95.31 403 PRO A O 1
ATOM 3197 N N . HIS A 1 404 ? 15.621 3.501 -5.526 1.00 94.50 404 HIS A N 1
ATOM 3198 C CA . HIS A 1 404 ? 16.232 4.391 -6.507 1.00 94.50 404 HIS A CA 1
ATOM 3199 C C . HIS A 1 404 ? 17.746 4.507 -6.337 1.00 94.50 404 HIS A C 1
ATOM 3201 O O . HIS A 1 404 ? 18.396 5.137 -7.168 1.00 94.50 404 HIS A O 1
ATOM 3207 N N . PHE A 1 405 ? 18.312 3.894 -5.293 1.00 92.56 405 PHE A N 1
ATOM 3208 C CA . PHE A 1 405 ? 19.751 3.839 -5.017 1.00 92.56 405 PHE A CA 1
ATOM 3209 C C . PHE A 1 405 ? 20.446 5.216 -5.037 1.00 92.56 405 PHE A C 1
ATOM 3211 O O . PHE A 1 405 ? 21.568 5.342 -5.527 1.00 92.56 405 PHE A O 1
ATOM 3218 N N . GLY A 1 406 ? 19.777 6.254 -4.528 1.00 86.00 406 GLY A N 1
ATOM 3219 C CA . GLY A 1 406 ? 20.274 7.632 -4.485 1.00 86.00 406 GLY A CA 1
ATOM 3220 C C . GLY A 1 406 ? 20.119 8.428 -5.788 1.00 86.00 406 GLY A C 1
ATOM 3221 O O . GLY A 1 406 ? 20.471 9.604 -5.821 1.00 86.00 406 GLY A O 1
ATOM 3222 N N . CYS A 1 407 ? 19.574 7.839 -6.858 1.00 81.81 407 CYS A N 1
ATOM 3223 C CA . CYS A 1 407 ? 19.437 8.506 -8.161 1.00 81.81 407 CYS A CA 1
ATOM 3224 C C . CYS A 1 407 ? 18.214 9.429 -8.276 1.00 81.81 407 CYS A C 1
ATOM 3226 O O . CYS A 1 407 ? 18.110 10.184 -9.237 1.00 81.81 407 CYS A O 1
ATOM 3228 N N . PHE A 1 408 ? 17.281 9.407 -7.319 1.00 71.31 408 PHE A N 1
ATOM 3229 C CA . PHE A 1 408 ? 16.107 10.287 -7.377 1.00 71.31 408 PHE A CA 1
ATOM 3230 C C . PHE A 1 408 ? 16.483 11.779 -7.288 1.00 71.31 408 PHE A C 1
ATOM 3232 O O . PHE A 1 408 ? 15.786 12.624 -7.839 1.00 71.31 408 PHE A O 1
ATOM 3239 N N . SER A 1 409 ? 17.604 12.095 -6.632 1.00 58.66 409 SER A N 1
ATOM 3240 C CA . SER A 1 409 ? 18.121 13.456 -6.443 1.00 58.66 409 SER A CA 1
ATOM 3241 C C . SER A 1 409 ? 19.317 13.804 -7.337 1.00 58.66 409 SER A C 1
ATOM 3243 O O . SER A 1 409 ? 19.898 14.872 -7.163 1.00 58.66 409 SER A O 1
ATOM 3245 N N . SER A 1 410 ? 19.738 12.924 -8.255 1.00 49.59 410 SER A N 1
ATOM 3246 C CA . SER A 1 410 ? 20.878 13.214 -9.135 1.00 49.59 410 SER A CA 1
ATOM 3247 C C . SER A 1 410 ? 20.481 14.146 -10.284 1.00 49.59 410 SER A C 1
ATOM 3249 O O . SER A 1 410 ? 19.424 13.966 -10.896 1.00 49.59 410 SER A O 1
ATOM 3251 N N . GLU A 1 411 ? 21.350 15.112 -10.597 1.00 40.00 411 GLU A N 1
ATOM 3252 C CA . GLU A 1 411 ? 21.281 15.935 -11.810 1.00 40.00 411 GLU A CA 1
ATOM 3253 C C . GLU A 1 411 ? 21.089 15.030 -13.046 1.00 40.00 411 GLU A C 1
ATOM 3255 O O . GLU A 1 411 ? 21.848 14.081 -13.248 1.00 40.00 411 GLU A O 1
ATOM 3260 N N . GLY A 1 412 ? 20.040 15.280 -13.841 1.00 45.59 412 GLY A N 1
ATOM 3261 C CA . GLY A 1 412 ? 19.683 14.470 -15.019 1.00 45.59 412 GLY A CA 1
ATOM 3262 C C . GLY A 1 412 ? 18.368 13.682 -14.930 1.00 45.59 412 GLY A C 1
ATOM 3263 O O . GLY A 1 412 ? 18.070 12.914 -15.842 1.00 45.59 412 GLY A O 1
ATOM 3264 N N . SER A 1 413 ? 17.573 13.849 -13.866 1.00 59.78 413 SER A N 1
ATOM 3265 C CA . SER A 1 413 ? 16.177 13.392 -13.865 1.00 59.78 413 SER A CA 1
ATOM 3266 C C . SER A 1 413 ? 15.286 14.389 -14.615 1.00 59.78 413 SER A C 1
ATOM 3268 O O . SER A 1 413 ? 15.221 15.567 -14.263 1.00 59.78 413 SER A O 1
ATOM 3270 N N . ASP A 1 414 ? 14.576 13.917 -15.641 1.00 68.50 414 ASP A N 1
ATOM 3271 C CA . ASP A 1 414 ? 13.564 14.725 -16.326 1.00 68.50 414 ASP A CA 1
ATOM 3272 C C . ASP A 1 414 ? 12.337 14.821 -15.413 1.00 68.50 414 ASP A C 1
ATOM 3274 O O . ASP A 1 414 ? 11.478 13.931 -15.406 1.00 68.50 414 ASP A O 1
ATOM 3278 N N . LYS A 1 415 ? 12.282 15.875 -14.589 1.00 78.38 415 LYS A N 1
ATOM 3279 C CA . LYS A 1 415 ? 11.116 16.192 -13.760 1.00 78.38 415 LYS A CA 1
ATOM 3280 C C . LYS A 1 415 ? 10.136 17.048 -14.556 1.00 78.38 415 LYS A C 1
ATOM 3282 O O . LYS A 1 415 ? 10.429 18.180 -14.923 1.00 78.38 415 LYS A O 1
ATOM 3287 N N . SER A 1 416 ? 8.948 16.507 -14.781 1.00 77.69 416 SER A N 1
ATOM 3288 C CA . SER A 1 416 ? 7.808 17.197 -15.380 1.00 77.69 416 SER A CA 1
ATOM 3289 C C . SER A 1 416 ? 6.755 17.460 -14.306 1.00 77.69 416 SER A C 1
ATOM 3291 O O . SER A 1 416 ? 6.214 16.524 -13.715 1.00 77.69 416 SER A O 1
ATOM 3293 N N . ILE A 1 417 ? 6.453 18.732 -14.052 1.00 77.44 417 ILE A N 1
ATOM 3294 C CA . ILE A 1 417 ? 5.289 19.125 -13.248 1.00 77.44 417 ILE A CA 1
ATOM 3295 C C . ILE A 1 417 ? 4.077 19.044 -14.175 1.00 77.44 417 ILE A C 1
ATOM 3297 O O . ILE A 1 417 ? 4.057 19.706 -15.210 1.00 77.44 417 ILE A O 1
ATOM 3301 N N . ILE A 1 418 ? 3.113 18.183 -13.849 1.00 78.56 418 ILE A N 1
ATOM 3302 C CA . ILE A 1 418 ? 1.919 17.994 -14.684 1.00 78.56 418 ILE A CA 1
ATOM 3303 C C . ILE A 1 418 ? 0.820 18.962 -14.250 1.00 78.56 418 ILE A C 1
ATOM 3305 O O . ILE A 1 418 ? 0.156 19.562 -15.092 1.00 78.56 418 ILE A O 1
ATOM 3309 N N . ASN A 1 419 ? 0.655 19.118 -12.939 1.00 79.56 419 ASN A N 1
ATOM 3310 C CA . ASN A 1 419 ? -0.155 20.143 -12.290 1.00 79.56 419 ASN A CA 1
ATOM 3311 C C . ASN A 1 419 ? 0.389 20.383 -10.869 1.00 79.56 419 ASN A C 1
ATOM 3313 O O . ASN A 1 419 ? 1.373 19.750 -10.476 1.00 79.56 419 ASN A O 1
ATOM 3317 N N . ASP A 1 420 ? -0.257 21.268 -10.108 1.00 78.56 420 ASP A N 1
ATOM 3318 C CA . ASP A 1 420 ? 0.174 21.638 -8.752 1.00 78.56 420 ASP A CA 1
ATOM 3319 C C . ASP A 1 420 ? 0.247 20.438 -7.787 1.00 78.56 420 ASP A C 1
ATOM 3321 O O . ASP A 1 420 ? 1.101 20.414 -6.908 1.00 78.56 420 ASP A O 1
ATOM 3325 N N . ASN A 1 421 ? -0.566 19.398 -8.009 1.00 86.81 421 ASN A N 1
ATOM 3326 C CA . ASN A 1 421 ? -0.710 18.254 -7.105 1.00 86.81 421 ASN A CA 1
ATOM 3327 C C . ASN A 1 421 ? 0.028 16.985 -7.575 1.00 86.81 421 ASN A C 1
ATOM 3329 O O . ASN A 1 421 ? 0.048 15.980 -6.857 1.00 86.81 421 ASN A O 1
ATOM 3333 N N . VAL A 1 422 ? 0.564 16.981 -8.804 1.00 90.38 422 VAL A N 1
ATOM 3334 C CA . VAL A 1 422 ? 1.152 15.797 -9.447 1.00 90.38 422 VAL A CA 1
ATOM 3335 C C . VAL A 1 422 ? 2.425 16.148 -10.206 1.00 90.38 422 VAL A C 1
ATOM 3337 O O . VAL A 1 422 ? 2.418 16.917 -11.174 1.00 90.38 422 VAL A O 1
ATOM 3340 N N . SER A 1 423 ? 3.521 15.476 -9.849 1.00 92.00 423 SER A N 1
ATOM 3341 C CA . SER A 1 423 ? 4.776 15.549 -10.607 1.00 92.00 423 SER A CA 1
ATOM 3342 C C . SER A 1 423 ? 5.287 14.172 -11.013 1.00 92.00 423 SER A C 1
ATOM 3344 O O . SER A 1 423 ? 5.084 13.188 -10.304 1.00 92.00 423 SER A O 1
ATOM 3346 N N . ILE A 1 424 ? 5.938 14.107 -12.175 1.00 92.44 424 ILE A N 1
ATOM 3347 C CA . ILE A 1 424 ? 6.533 12.890 -12.727 1.00 92.44 424 ILE A CA 1
ATOM 3348 C C . ILE A 1 424 ? 8.030 13.123 -12.907 1.00 92.44 424 ILE A C 1
ATOM 3350 O O . ILE A 1 424 ? 8.428 14.048 -13.607 1.00 92.44 424 ILE A O 1
ATOM 3354 N N . SER A 1 425 ? 8.854 12.252 -12.336 1.00 91.56 425 SER A N 1
ATOM 3355 C CA . SER A 1 425 ? 10.298 12.200 -12.575 1.00 91.56 425 SER A CA 1
ATOM 3356 C C . SER A 1 425 ? 10.660 10.880 -13.233 1.00 91.56 425 SER A C 1
ATOM 3358 O O . SER A 1 425 ? 10.159 9.830 -12.837 1.00 91.56 425 SER A O 1
ATOM 3360 N N . SER A 1 426 ? 11.558 10.899 -14.211 1.00 91.50 426 SER A N 1
ATOM 3361 C CA . SER A 1 426 ? 12.007 9.671 -14.870 1.00 91.50 426 SER A CA 1
ATOM 3362 C C . SER A 1 426 ? 13.528 9.628 -14.992 1.00 91.50 426 SER A C 1
ATOM 3364 O O . SER A 1 426 ? 14.160 10.642 -15.279 1.00 91.50 426 SER A O 1
ATOM 3366 N N . PHE A 1 427 ? 14.125 8.477 -14.672 1.00 92.44 427 PHE A N 1
ATOM 3367 C CA . PHE A 1 427 ? 15.578 8.283 -14.632 1.00 92.44 427 PHE A CA 1
ATOM 3368 C C . PHE A 1 427 ? 15.941 6.791 -14.691 1.00 92.44 427 PHE A C 1
ATOM 3370 O O . PHE A 1 427 ? 15.077 5.911 -14.639 1.00 92.44 427 PHE A O 1
ATOM 3377 N N . ILE A 1 428 ? 17.238 6.497 -14.813 1.00 92.94 428 ILE A N 1
ATOM 3378 C CA . ILE A 1 428 ? 17.777 5.133 -14.754 1.00 92.94 428 ILE A CA 1
ATOM 3379 C C . ILE A 1 428 ? 18.684 4.951 -13.536 1.00 92.94 428 ILE A C 1
ATOM 3381 O O . ILE A 1 428 ? 19.407 5.868 -13.155 1.00 92.94 428 ILE A O 1
ATOM 3385 N N . VAL A 1 429 ? 18.695 3.748 -12.966 1.00 93.62 429 VAL A N 1
ATOM 3386 C CA . VAL A 1 429 ? 19.561 3.383 -11.832 1.00 93.62 429 VAL A CA 1
ATOM 3387 C C . VAL A 1 429 ? 20.867 2.685 -12.278 1.00 93.62 429 VAL A C 1
ATOM 3389 O O . VAL A 1 429 ? 21.018 2.340 -13.461 1.00 93.62 429 VAL A O 1
ATOM 3392 N N . PRO A 1 430 ? 21.859 2.487 -11.381 1.00 93.12 430 PRO A N 1
ATOM 3393 C CA . PRO A 1 430 ? 23.043 1.668 -11.657 1.00 93.12 430 PRO A CA 1
ATOM 3394 C C . PRO A 1 430 ? 22.683 0.207 -11.946 1.00 93.12 430 PRO A C 1
ATOM 3396 O O . PRO A 1 430 ? 21.604 -0.260 -11.579 1.00 93.12 430 PRO A O 1
ATOM 3399 N N . LYS A 1 431 ? 23.587 -0.538 -12.596 1.00 92.75 431 LYS A N 1
ATOM 3400 C CA . LYS A 1 431 ? 23.378 -1.976 -12.824 1.00 92.75 431 LYS A CA 1
ATOM 3401 C C . LYS A 1 431 ? 23.500 -2.737 -11.512 1.00 92.75 431 LYS A C 1
ATOM 3403 O O . LYS A 1 431 ? 24.254 -2.326 -10.635 1.00 92.75 431 LYS A O 1
ATOM 3408 N N . GLU A 1 432 ? 22.850 -3.898 -11.418 1.00 93.81 432 GLU A N 1
ATOM 3409 C CA . GLU A 1 432 ? 22.965 -4.759 -10.233 1.00 93.81 432 GLU A CA 1
ATOM 3410 C C . GLU A 1 432 ? 24.432 -5.082 -9.898 1.00 93.81 432 GLU A C 1
ATOM 3412 O O . GLU A 1 432 ? 24.809 -5.070 -8.728 1.00 93.81 432 GLU A O 1
ATOM 3417 N N . SER A 1 433 ? 25.284 -5.294 -10.912 1.00 91.38 433 SER A N 1
ATOM 3418 C CA . SER A 1 433 ? 26.727 -5.532 -10.745 1.00 91.38 433 SER A CA 1
ATOM 3419 C C . SER A 1 433 ? 27.428 -4.449 -9.928 1.00 91.38 433 SER A C 1
ATOM 3421 O O . SER A 1 433 ? 28.303 -4.769 -9.118 1.00 91.38 433 SER A O 1
ATOM 3423 N N . ASP A 1 434 ? 26.996 -3.203 -10.108 1.00 92.06 434 ASP A N 1
ATOM 3424 C CA . ASP A 1 434 ? 27.622 -1.996 -9.575 1.00 92.06 434 ASP A CA 1
ATOM 3425 C C . ASP A 1 434 ? 27.127 -1.687 -8.151 1.00 92.06 434 ASP A C 1
ATOM 3427 O O . ASP A 1 434 ? 27.694 -0.848 -7.454 1.00 92.06 434 ASP A O 1
ATOM 3431 N N . LEU A 1 435 ? 26.079 -2.382 -7.691 1.00 93.88 435 LEU A N 1
ATOM 3432 C CA . LEU A 1 435 ? 25.552 -2.240 -6.338 1.00 93.88 435 LEU A CA 1
ATOM 3433 C C . LEU A 1 435 ? 26.459 -2.925 -5.309 1.00 93.88 435 LEU A C 1
ATOM 3435 O O . LEU A 1 435 ? 27.164 -3.903 -5.590 1.00 93.88 435 LEU A O 1
ATOM 3439 N N . SER A 1 436 ? 26.389 -2.447 -4.067 1.00 94.06 436 SER A N 1
ATOM 3440 C CA . SER A 1 436 ? 27.122 -3.035 -2.947 1.00 94.06 436 SER A CA 1
ATOM 3441 C C . SER A 1 436 ? 26.680 -4.480 -2.673 1.00 94.06 436 SER A C 1
ATOM 3443 O O . SER A 1 436 ? 25.536 -4.875 -2.919 1.00 94.06 436 SER A O 1
ATOM 3445 N N . VAL A 1 437 ? 27.590 -5.301 -2.139 1.00 94.62 437 VAL A N 1
ATOM 3446 C CA . VAL A 1 437 ? 27.306 -6.709 -1.798 1.00 94.62 437 VAL A CA 1
ATOM 3447 C C . VAL A 1 437 ? 26.094 -6.860 -0.857 1.00 94.62 437 VAL A C 1
ATOM 3449 O O . VAL A 1 437 ? 25.253 -7.721 -1.132 1.00 94.62 437 VAL A O 1
ATOM 3452 N N . PRO A 1 438 ? 25.922 -6.031 0.198 1.00 93.50 438 PRO A N 1
ATOM 3453 C CA . PRO A 1 438 ? 24.739 -6.106 1.056 1.00 93.50 438 PRO A CA 1
ATOM 3454 C C . PRO A 1 438 ? 23.422 -5.871 0.307 1.00 93.50 438 PRO A C 1
ATOM 3456 O O . PRO A 1 438 ? 22.463 -6.611 0.532 1.00 93.50 438 PRO A O 1
ATOM 3459 N N . ILE A 1 439 ? 23.383 -4.891 -0.606 1.00 93.81 439 ILE A N 1
ATOM 3460 C CA . ILE A 1 439 ? 22.194 -4.590 -1.415 1.00 93.81 439 ILE A CA 1
ATOM 3461 C C . ILE A 1 439 ? 21.891 -5.757 -2.357 1.00 93.81 439 ILE A C 1
ATOM 3463 O O . ILE A 1 439 ? 20.765 -6.244 -2.361 1.00 93.81 439 ILE A O 1
ATOM 3467 N N . LYS A 1 440 ? 22.896 -6.277 -3.077 1.00 95.06 440 LYS A N 1
ATOM 3468 C CA . LYS A 1 440 ? 22.738 -7.450 -3.958 1.00 95.06 440 LYS A CA 1
ATOM 3469 C C . LYS A 1 440 ? 22.164 -8.660 -3.223 1.00 95.06 440 LYS A C 1
ATOM 3471 O O . LYS A 1 440 ? 21.251 -9.315 -3.716 1.00 95.06 440 LYS A O 1
ATOM 3476 N N . ARG A 1 441 ? 22.667 -8.953 -2.019 1.00 93.19 441 ARG A N 1
ATOM 3477 C CA . ARG A 1 441 ? 22.159 -10.066 -1.202 1.00 93.19 441 ARG A CA 1
ATOM 3478 C C . ARG A 1 441 ? 20.701 -9.849 -0.791 1.00 93.19 441 ARG A C 1
ATOM 3480 O O . ARG A 1 441 ? 19.920 -10.792 -0.850 1.00 93.19 441 ARG A O 1
ATOM 3487 N N . LYS A 1 442 ? 20.337 -8.621 -0.400 1.00 92.44 442 LYS A N 1
ATOM 3488 C CA . LYS A 1 442 ? 18.954 -8.263 -0.048 1.00 92.44 442 LYS A CA 1
ATOM 3489 C C . LYS A 1 442 ? 18.022 -8.391 -1.259 1.00 92.44 442 LYS A C 1
ATOM 3491 O O . LYS A 1 442 ? 16.967 -8.996 -1.135 1.00 92.44 442 LYS A O 1
ATOM 3496 N N . LEU A 1 443 ? 1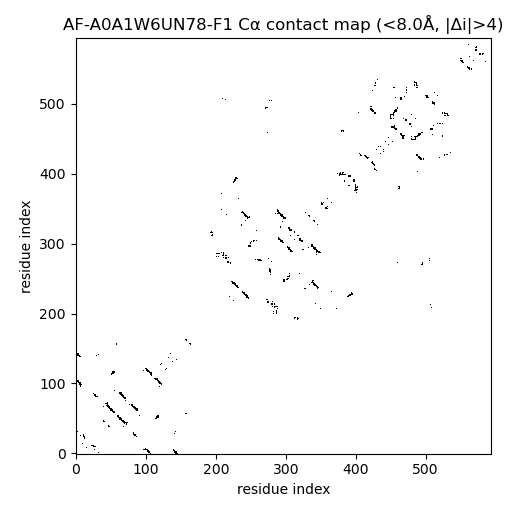8.444 -7.914 -2.432 1.00 93.62 443 LEU A N 1
ATOM 3497 C CA . LEU A 1 443 ? 17.692 -8.045 -3.683 1.00 93.62 443 LEU A CA 1
ATOM 3498 C C . LEU A 1 443 ? 17.419 -9.509 -4.032 1.00 93.62 443 LEU A C 1
ATOM 3500 O O . LEU A 1 443 ? 16.263 -9.872 -4.209 1.00 93.62 443 LEU A O 1
ATOM 3504 N N . LYS A 1 444 ? 18.456 -10.354 -4.074 1.00 93.31 444 LYS A N 1
ATOM 3505 C CA . LYS A 1 444 ? 18.315 -11.784 -4.403 1.00 93.31 444 LYS A CA 1
ATOM 3506 C C . LYS A 1 444 ? 17.398 -12.537 -3.447 1.00 93.31 444 LYS A C 1
ATOM 3508 O O . LYS A 1 444 ? 16.740 -13.479 -3.866 1.00 93.31 444 LYS A O 1
ATOM 3513 N N . LYS A 1 445 ? 17.404 -12.149 -2.172 1.00 91.69 445 LYS A N 1
ATOM 3514 C CA . LYS A 1 445 ? 16.617 -12.820 -1.143 1.00 91.69 445 LYS A CA 1
ATOM 3515 C C . LYS A 1 445 ? 15.143 -12.406 -1.169 1.00 91.69 445 LYS A C 1
ATOM 3517 O O . LYS A 1 445 ? 14.294 -13.268 -0.999 1.00 91.69 445 LYS A O 1
ATOM 3522 N N . GLU A 1 446 ? 14.852 -11.116 -1.344 1.00 90.75 446 GLU A N 1
ATOM 3523 C CA . GLU A 1 446 ? 13.521 -10.580 -1.018 1.00 90.75 446 GLU A CA 1
ATOM 3524 C C . GLU A 1 446 ? 12.660 -10.213 -2.242 1.00 90.75 446 GLU A C 1
ATOM 3526 O O . GLU A 1 446 ? 11.442 -10.323 -2.160 1.00 90.75 446 GLU A O 1
ATOM 3531 N N . VAL A 1 447 ? 13.237 -9.753 -3.367 1.00 91.56 447 VAL A N 1
ATOM 3532 C CA . VAL A 1 447 ? 12.423 -9.158 -4.460 1.00 91.56 447 VAL A CA 1
ATOM 3533 C C . VAL A 1 447 ? 12.942 -9.388 -5.884 1.00 91.56 447 VAL A C 1
ATOM 3535 O O . VAL A 1 447 ? 12.155 -9.463 -6.815 1.00 91.56 447 VAL A O 1
ATOM 3538 N N . GLY A 1 448 ? 14.251 -9.526 -6.087 1.00 93.75 448 GLY A N 1
ATOM 3539 C CA . GLY A 1 448 ? 14.878 -9.517 -7.411 1.00 93.75 448 GLY A CA 1
ATOM 3540 C C . GLY A 1 448 ? 15.040 -8.102 -7.983 1.00 93.75 448 GLY A C 1
ATOM 3541 O O . GLY A 1 448 ? 14.170 -7.243 -7.860 1.00 93.75 448 GLY A O 1
ATOM 3542 N N . PHE A 1 449 ? 16.184 -7.828 -8.615 1.00 95.00 449 PHE A N 1
ATOM 3543 C CA . PHE A 1 449 ? 16.500 -6.484 -9.116 1.00 95.00 449 PHE A CA 1
ATOM 3544 C C . PHE A 1 449 ? 15.539 -6.013 -10.218 1.00 95.00 449 PHE A C 1
ATOM 3546 O O . PHE A 1 449 ? 15.124 -4.854 -10.228 1.00 95.00 449 PHE A O 1
ATOM 3553 N N . ASN A 1 450 ? 15.145 -6.912 -11.121 1.00 93.75 450 ASN A N 1
ATOM 3554 C CA . ASN A 1 450 ? 14.253 -6.591 -12.232 1.00 93.75 450 ASN A CA 1
ATOM 3555 C C . ASN A 1 450 ? 12.817 -6.270 -11.787 1.00 93.75 450 ASN A C 1
ATOM 3557 O O . ASN A 1 450 ? 12.155 -5.496 -12.474 1.00 93.75 450 ASN A O 1
ATOM 3561 N N . GLN A 1 451 ? 12.350 -6.785 -10.647 1.00 94.62 451 GLN A N 1
ATOM 3562 C CA . GLN A 1 451 ? 11.018 -6.490 -10.100 1.00 94.62 451 GLN A CA 1
ATOM 3563 C C . GLN A 1 451 ? 10.888 -5.043 -9.605 1.00 94.62 451 GLN A C 1
ATOM 3565 O O . GLN A 1 451 ? 9.786 -4.511 -9.517 1.00 94.62 451 GLN A O 1
ATOM 3570 N N . LEU A 1 452 ? 12.013 -4.370 -9.345 1.00 95.69 452 LEU A N 1
ATOM 3571 C CA . LEU A 1 452 ? 12.045 -2.951 -8.990 1.00 95.69 452 LEU A CA 1
ATOM 3572 C C . LEU A 1 452 ? 11.967 -2.022 -10.214 1.00 95.69 452 LEU A C 1
ATOM 3574 O O . LEU A 1 452 ? 12.089 -0.812 -10.085 1.00 95.69 452 LEU A O 1
ATOM 3578 N N . GLN A 1 453 ? 11.811 -2.536 -11.432 1.00 95.56 453 GLN A N 1
ATOM 3579 C CA . GLN A 1 453 ? 11.668 -1.660 -12.594 1.00 95.56 453 GLN A CA 1
ATOM 3580 C C . GLN A 1 453 ? 10.294 -1.002 -12.665 1.00 95.56 453 GLN A C 1
ATOM 3582 O O . GLN A 1 453 ? 9.296 -1.619 -12.304 1.00 95.56 453 GLN A O 1
ATOM 3587 N N . GLY A 1 454 ? 10.241 0.188 -13.258 1.00 95.56 454 GLY A N 1
ATOM 3588 C CA . GLY A 1 454 ? 8.995 0.802 -13.693 1.00 95.56 454 GLY A CA 1
ATOM 3589 C C . GLY A 1 454 ? 8.497 1.923 -12.793 1.00 95.56 454 GLY A C 1
ATOM 3590 O O . GLY A 1 454 ? 9.284 2.790 -12.409 1.00 95.56 454 GLY A O 1
ATOM 3591 N N . VAL A 1 455 ? 7.187 1.972 -12.555 1.00 95.69 455 VAL A N 1
ATOM 3592 C CA . VAL A 1 455 ? 6.506 3.124 -11.955 1.00 95.69 455 VAL A CA 1
ATOM 3593 C C . VAL A 1 455 ? 6.416 2.990 -10.435 1.00 95.69 455 VAL A C 1
ATOM 3595 O O . VAL A 1 455 ? 6.131 1.925 -9.897 1.00 95.69 455 VAL A O 1
ATOM 3598 N N . TYR A 1 456 ? 6.649 4.100 -9.749 1.00 95.88 456 TYR A N 1
ATOM 3599 C CA . TYR A 1 456 ? 6.559 4.256 -8.308 1.00 95.88 456 TYR A CA 1
ATOM 3600 C C . TYR A 1 456 ? 5.635 5.421 -8.003 1.00 95.88 456 TYR A C 1
ATOM 3602 O O . TYR A 1 456 ? 5.884 6.529 -8.467 1.00 95.88 456 TYR A O 1
ATOM 3610 N N . ILE A 1 457 ? 4.600 5.186 -7.208 1.00 95.19 457 ILE A N 1
ATOM 3611 C CA . ILE A 1 457 ? 3.640 6.213 -6.811 1.00 95.19 457 ILE A CA 1
ATOM 3612 C C . ILE A 1 457 ? 3.878 6.535 -5.345 1.00 95.19 457 ILE A C 1
ATOM 3614 O O . ILE A 1 457 ? 3.735 5.665 -4.487 1.00 95.19 457 ILE A O 1
ATOM 3618 N N . TYR A 1 458 ? 4.247 7.780 -5.076 1.00 94.06 458 TYR A N 1
ATOM 3619 C CA . TYR A 1 458 ? 4.435 8.330 -3.746 1.00 94.06 458 TYR A CA 1
ATOM 3620 C C . TYR A 1 458 ? 3.262 9.228 -3.389 1.00 94.06 458 TYR A C 1
ATOM 3622 O O . TYR A 1 458 ? 2.775 9.989 -4.221 1.00 94.06 458 TYR A O 1
ATOM 3630 N N . ARG A 1 459 ? 2.854 9.169 -2.126 1.00 90.31 459 ARG A N 1
ATOM 3631 C CA . ARG A 1 459 ? 1.912 10.105 -1.522 1.00 90.31 459 ARG A CA 1
ATOM 3632 C C . ARG A 1 459 ? 2.396 10.424 -0.118 1.00 90.31 459 ARG A C 1
ATOM 3634 O O . ARG A 1 459 ? 2.458 9.524 0.718 1.00 90.31 459 ARG A O 1
ATOM 3641 N N . GLY A 1 460 ? 2.761 11.685 0.116 1.00 85.94 460 GLY A N 1
ATOM 3642 C CA . GLY A 1 460 ? 3.297 12.146 1.399 1.00 85.94 460 GLY A CA 1
ATOM 3643 C C . GLY A 1 460 ? 4.469 11.289 1.883 1.00 85.94 460 GLY A C 1
ATOM 3644 O O . GLY A 1 460 ? 4.358 10.653 2.913 1.00 85.94 460 GLY A O 1
ATOM 3645 N N . ASP A 1 461 ? 5.561 11.190 1.120 1.00 91.81 461 ASP A N 1
ATOM 3646 C CA . ASP A 1 461 ? 6.752 10.366 1.427 1.00 91.81 461 ASP A CA 1
ATOM 3647 C C . ASP A 1 461 ? 6.549 8.835 1.532 1.00 91.81 461 ASP A C 1
ATOM 3649 O O . ASP A 1 461 ? 7.537 8.093 1.537 1.00 91.81 461 ASP A O 1
ATOM 3653 N N . ARG A 1 462 ? 5.308 8.334 1.541 1.00 92.56 462 ARG A N 1
ATOM 3654 C CA . ARG A 1 462 ? 4.983 6.902 1.515 1.00 92.56 462 ARG A CA 1
ATOM 3655 C C . ARG A 1 462 ? 4.850 6.403 0.079 1.00 92.56 462 ARG A C 1
ATOM 3657 O O . ARG A 1 462 ? 4.148 7.010 -0.727 1.00 92.56 462 ARG A O 1
ATOM 3664 N N . ILE A 1 463 ? 5.440 5.251 -0.233 1.00 95.44 463 ILE A N 1
ATOM 3665 C CA . ILE A 1 463 ? 5.137 4.535 -1.483 1.00 95.44 463 ILE A CA 1
ATOM 3666 C C . ILE A 1 463 ? 3.754 3.892 -1.362 1.00 95.44 463 ILE A C 1
ATOM 3668 O O . ILE A 1 463 ? 3.515 3.131 -0.430 1.00 95.44 463 ILE A O 1
ATOM 3672 N N . ILE A 1 464 ? 2.861 4.162 -2.311 1.00 92.75 464 ILE A N 1
ATOM 3673 C CA . ILE A 1 464 ? 1.543 3.521 -2.441 1.00 92.75 464 ILE A CA 1
ATOM 3674 C C . ILE A 1 464 ? 1.630 2.289 -3.338 1.00 92.75 464 ILE A C 1
ATOM 3676 O O . ILE A 1 464 ? 1.089 1.239 -3.024 1.00 92.75 464 ILE A O 1
ATOM 3680 N N . SER A 1 465 ? 2.340 2.410 -4.457 1.00 92.62 465 SER A N 1
ATOM 3681 C CA . SER A 1 465 ? 2.541 1.318 -5.404 1.00 92.62 465 SER A CA 1
ATOM 3682 C C . SER A 1 465 ? 3.940 1.415 -5.996 1.00 92.62 465 SER A C 1
ATOM 3684 O O . SER A 1 465 ? 4.448 2.520 -6.211 1.00 92.62 465 SER A O 1
ATOM 3686 N N . TYR A 1 466 ? 4.584 0.275 -6.226 1.00 93.81 466 TYR A N 1
ATOM 3687 C CA . TYR A 1 466 ? 5.933 0.215 -6.773 1.00 93.81 466 TYR A CA 1
ATOM 3688 C C . TYR A 1 466 ? 6.110 -0.948 -7.735 1.00 93.81 466 TYR A C 1
ATOM 3690 O O . TYR A 1 466 ? 5.523 -2.015 -7.564 1.00 93.81 466 TYR A O 1
ATOM 3698 N N . GLY A 1 467 ? 7.023 -0.754 -8.682 1.00 90.19 467 GLY A N 1
ATOM 3699 C CA . GLY A 1 467 ? 7.396 -1.782 -9.638 1.00 90.19 467 GLY A CA 1
ATOM 3700 C C . GLY A 1 467 ? 6.346 -1.981 -10.732 1.00 90.19 467 GLY A C 1
ATOM 3701 O O . GLY A 1 467 ? 5.211 -1.511 -10.667 1.00 90.19 467 GLY A O 1
ATOM 3702 N N . GLY A 1 468 ? 6.748 -2.679 -11.791 1.00 92.69 468 GLY A N 1
ATOM 3703 C CA . GLY A 1 468 ? 5.916 -2.860 -12.972 1.00 92.69 468 GLY A CA 1
ATOM 3704 C C . GLY A 1 468 ? 5.600 -1.543 -13.687 1.00 92.69 468 GLY A C 1
ATOM 3705 O O . GLY A 1 468 ? 6.064 -0.466 -13.336 1.00 92.69 468 GLY A O 1
ATOM 3706 N N . TRP A 1 469 ? 4.811 -1.622 -14.752 1.00 93.12 469 TRP A N 1
ATOM 3707 C CA . TRP A 1 469 ? 4.585 -0.479 -15.640 1.00 93.12 469 TRP A CA 1
ATOM 3708 C C . TRP A 1 469 ? 3.134 -0.001 -15.636 1.00 93.12 469 TRP A C 1
ATOM 3710 O O . TRP A 1 469 ? 2.713 0.554 -16.634 1.00 93.12 469 TRP A O 1
ATOM 3720 N N . LEU A 1 470 ? 2.350 -0.249 -14.576 1.00 88.25 470 LEU A N 1
ATOM 3721 C CA . LEU A 1 470 ? 0.928 0.152 -14.463 1.00 88.25 470 LEU A CA 1
ATOM 3722 C C . LEU A 1 470 ? 0.075 -0.177 -15.704 1.00 88.25 470 LEU A C 1
ATOM 3724 O O . LEU A 1 470 ? -0.798 0.591 -16.098 1.00 88.25 470 LEU A O 1
ATOM 3728 N N . ASN A 1 471 ? 0.353 -1.309 -16.359 1.00 85.62 471 ASN A N 1
ATOM 3729 C CA . ASN A 1 471 ? -0.268 -1.684 -17.632 1.00 85.62 471 ASN A CA 1
ATOM 3730 C C . ASN A 1 471 ? -0.127 -0.612 -18.740 1.00 85.62 471 ASN A C 1
ATOM 3732 O O . ASN A 1 471 ? -0.972 -0.506 -19.621 1.00 85.62 471 ASN A O 1
ATOM 3736 N N . LEU A 1 472 ? 0.947 0.172 -18.744 1.00 85.38 472 LEU A N 1
ATOM 3737 C CA . LEU A 1 472 ? 1.250 1.135 -19.801 1.00 85.38 472 LEU A CA 1
ATOM 3738 C C . LEU A 1 472 ? 1.665 0.439 -21.115 1.00 85.38 472 LEU A C 1
ATOM 3740 O O . LEU A 1 472 ? 1.876 -0.779 -21.194 1.00 85.38 472 LEU A O 1
ATOM 3744 N N . GLY A 1 473 ? 1.783 1.234 -22.177 1.00 79.12 473 GLY A N 1
ATOM 3745 C CA . GLY A 1 473 ? 2.077 0.783 -23.533 1.00 79.12 473 GLY A CA 1
ATOM 3746 C C . GLY A 1 473 ? 0.850 0.342 -24.325 1.00 79.12 473 GLY A C 1
ATOM 3747 O O . GLY A 1 473 ? -0.216 0.032 -23.789 1.00 79.12 473 GLY A O 1
ATOM 3748 N N . ARG A 1 474 ? 1.011 0.290 -25.651 1.00 74.69 474 ARG A N 1
ATOM 3749 C CA . ARG A 1 474 ? -0.052 -0.145 -26.568 1.00 74.69 474 ARG A CA 1
ATOM 3750 C C . ARG A 1 474 ? -0.502 -1.559 -26.201 1.00 74.69 474 ARG A C 1
ATOM 3752 O O . ARG A 1 474 ? 0.306 -2.481 -26.214 1.00 74.69 474 ARG A O 1
ATOM 3759 N N . ARG A 1 475 ? -1.796 -1.736 -25.908 1.00 72.38 475 ARG A N 1
ATOM 3760 C CA . ARG A 1 475 ? -2.372 -3.017 -25.449 1.00 72.38 475 ARG A CA 1
ATOM 3761 C C . ARG A 1 475 ? -1.671 -3.584 -24.203 1.00 72.38 475 ARG A C 1
ATOM 3763 O O . ARG A 1 475 ? -1.475 -4.793 -24.109 1.00 72.38 475 ARG A O 1
ATOM 3770 N N . HIS A 1 476 ? -1.258 -2.719 -23.274 1.00 80.69 476 HIS A N 1
ATOM 3771 C CA . HIS A 1 476 ? -0.599 -3.113 -22.022 1.00 80.69 476 HIS A CA 1
ATOM 3772 C C . HIS A 1 476 ? 0.693 -3.923 -22.240 1.00 80.69 476 HIS A C 1
ATOM 3774 O O . HIS A 1 476 ? 1.020 -4.838 -21.475 1.00 80.69 476 HIS A O 1
ATOM 3780 N N . SER A 1 477 ? 1.420 -3.609 -23.318 1.00 80.81 477 SER A N 1
ATOM 3781 C CA . SER A 1 477 ? 2.625 -4.327 -23.740 1.00 80.81 477 SER A CA 1
ATOM 3782 C C . SER A 1 477 ? 3.830 -4.102 -22.828 1.00 80.81 477 SER A C 1
ATOM 3784 O O . SER A 1 477 ? 4.812 -4.841 -22.923 1.00 80.81 477 SER A O 1
ATOM 3786 N N . MET A 1 478 ? 3.812 -3.086 -21.959 1.00 88.56 478 MET A N 1
ATOM 3787 C CA . MET A 1 478 ? 4.920 -2.845 -21.041 1.00 88.56 478 MET A CA 1
ATOM 3788 C C . MET A 1 478 ? 4.874 -3.841 -19.882 1.00 88.56 478 MET A C 1
ATOM 3790 O O . MET A 1 478 ? 4.219 -3.630 -18.866 1.00 88.56 478 MET A O 1
ATOM 3794 N N . LYS A 1 479 ? 5.588 -4.955 -20.045 1.00 89.50 479 LYS A N 1
ATOM 3795 C CA . LYS A 1 479 ? 5.812 -5.957 -18.997 1.00 89.50 479 LYS A CA 1
ATOM 3796 C C . LYS A 1 479 ? 7.198 -5.807 -18.374 1.00 89.50 479 LYS A C 1
ATOM 3798 O O . LYS A 1 479 ? 8.066 -5.134 -18.938 1.00 89.50 479 LYS A O 1
ATOM 3803 N N . ILE A 1 480 ? 7.363 -6.418 -17.202 1.00 90.56 480 ILE A N 1
ATOM 3804 C CA . ILE A 1 480 ? 8.650 -6.551 -16.515 1.00 90.56 480 ILE A CA 1
ATOM 3805 C C . ILE A 1 480 ? 9.568 -7.417 -17.384 1.00 90.56 480 ILE A C 1
ATOM 3807 O O . ILE A 1 480 ? 9.178 -8.505 -17.801 1.00 90.56 480 ILE A O 1
ATOM 3811 N N . ASN A 1 481 ? 10.757 -6.904 -17.692 1.00 88.69 481 ASN A N 1
ATOM 3812 C CA . ASN A 1 481 ? 11.805 -7.592 -18.451 1.00 88.69 481 ASN A CA 1
ATOM 3813 C C . ASN A 1 481 ? 13.178 -7.029 -18.034 1.00 88.69 481 ASN A C 1
ATOM 3815 O O . ASN A 1 481 ? 13.300 -5.841 -17.731 1.00 88.69 481 ASN A O 1
ATOM 3819 N N . ASP A 1 482 ? 14.209 -7.864 -18.028 1.00 90.50 482 ASP A N 1
ATOM 3820 C CA . ASP A 1 482 ? 15.592 -7.515 -17.698 1.00 90.50 482 ASP A CA 1
ATOM 3821 C C . ASP A 1 482 ? 16.159 -6.382 -18.568 1.00 90.50 482 ASP A C 1
ATOM 3823 O O . ASP A 1 482 ? 16.921 -5.551 -18.071 1.00 90.50 482 ASP A O 1
ATOM 3827 N N . ASP A 1 483 ? 15.712 -6.263 -19.824 1.00 92.00 483 ASP A N 1
ATOM 3828 C CA . ASP A 1 483 ? 16.071 -5.154 -20.727 1.00 92.00 483 ASP A CA 1
ATOM 3829 C C . ASP A 1 483 ? 15.793 -3.765 -20.120 1.00 92.00 483 ASP A C 1
ATOM 3831 O O . ASP A 1 483 ? 16.485 -2.777 -20.395 1.00 92.00 483 ASP A O 1
ATOM 3835 N N . TYR A 1 484 ? 14.768 -3.685 -19.271 1.00 93.88 484 TYR A N 1
ATOM 3836 C CA . TYR A 1 484 ? 14.266 -2.442 -18.695 1.00 93.88 484 TYR A CA 1
ATOM 3837 C C . TYR A 1 484 ? 14.490 -2.346 -17.184 1.00 93.88 484 TYR A C 1
ATOM 3839 O O . TYR A 1 484 ? 13.959 -1.435 -16.549 1.00 93.88 484 TYR A O 1
ATOM 3847 N N . ALA A 1 485 ? 15.299 -3.246 -16.608 1.00 94.00 485 ALA A N 1
ATOM 3848 C CA . ALA A 1 485 ? 15.520 -3.351 -15.164 1.00 94.00 485 ALA A CA 1
ATOM 3849 C C . ALA A 1 485 ? 16.002 -2.040 -14.505 1.00 94.00 485 ALA A C 1
ATOM 3851 O O . ALA A 1 485 ? 15.765 -1.808 -13.317 1.00 94.00 485 ALA A O 1
ATOM 3852 N N . LEU A 1 486 ? 16.656 -1.162 -15.275 1.00 95.06 486 LEU A N 1
ATOM 3853 C CA . LEU A 1 486 ? 17.217 0.095 -14.778 1.00 95.06 486 LEU A CA 1
ATOM 3854 C C . LEU A 1 486 ? 16.205 1.245 -14.746 1.00 95.06 486 LEU A C 1
ATOM 3856 O O . LEU A 1 486 ? 16.467 2.243 -14.085 1.00 95.06 486 LEU A O 1
ATOM 3860 N N . GLY A 1 487 ? 15.083 1.149 -15.460 1.00 94.94 487 GLY A N 1
ATOM 3861 C CA . GLY A 1 487 ? 14.143 2.262 -15.605 1.00 94.94 487 GLY A CA 1
ATOM 3862 C C . GLY A 1 487 ? 13.343 2.535 -14.331 1.00 94.94 487 GLY A C 1
ATOM 3863 O O . GLY A 1 487 ? 12.824 1.601 -13.712 1.00 94.94 487 GLY A O 1
ATOM 3864 N N . ARG A 1 488 ? 13.223 3.812 -13.955 1.00 95.56 488 ARG A N 1
ATOM 3865 C CA . ARG A 1 488 ? 12.362 4.302 -12.871 1.00 95.56 488 ARG A CA 1
ATOM 3866 C C . ARG A 1 488 ? 11.517 5.471 -13.362 1.00 95.56 488 ARG A C 1
ATOM 3868 O O . ARG A 1 488 ? 12.037 6.411 -13.960 1.00 95.56 488 ARG A O 1
ATOM 3875 N N . VAL A 1 489 ? 10.223 5.418 -13.072 1.00 95.06 489 VAL A N 1
ATOM 3876 C CA . VAL A 1 489 ? 9.296 6.546 -13.196 1.00 95.06 489 VAL A CA 1
ATOM 3877 C C . VAL A 1 489 ? 8.706 6.780 -11.815 1.00 95.06 489 VAL A C 1
ATOM 3879 O O . VAL A 1 489 ? 8.098 5.882 -11.250 1.00 95.06 489 VAL A O 1
ATOM 3882 N N . VAL A 1 490 ? 8.902 7.959 -11.248 1.00 95.06 490 VAL A N 1
ATOM 3883 C CA . VAL A 1 490 ? 8.375 8.339 -9.940 1.00 95.06 490 VAL A CA 1
ATOM 3884 C C . VAL A 1 490 ? 7.258 9.343 -10.143 1.00 95.06 490 VAL A C 1
ATOM 3886 O O . VAL A 1 490 ? 7.456 10.353 -10.809 1.00 95.06 490 VAL A O 1
ATOM 3889 N N . VAL A 1 491 ? 6.101 9.060 -9.564 1.00 94.75 491 VAL A N 1
ATOM 3890 C CA . VAL A 1 491 ? 4.950 9.951 -9.501 1.00 94.75 491 VAL A CA 1
ATOM 3891 C C . VAL A 1 491 ? 4.801 10.406 -8.057 1.00 94.75 491 VAL A C 1
ATOM 3893 O O . VAL A 1 491 ? 4.637 9.570 -7.173 1.00 94.75 491 VAL A O 1
ATOM 3896 N N . GLU A 1 492 ? 4.857 11.709 -7.815 1.00 93.31 492 GLU A N 1
ATOM 3897 C CA . GLU A 1 492 ? 4.539 12.307 -6.514 1.00 93.31 492 GLU A CA 1
ATOM 3898 C C . GLU A 1 492 ? 3.102 12.830 -6.557 1.00 93.31 492 GLU A C 1
ATOM 3900 O O . GLU A 1 492 ? 2.763 13.575 -7.480 1.00 93.31 492 GLU A O 1
ATOM 3905 N N . LEU A 1 493 ? 2.288 12.440 -5.574 1.00 91.62 493 LEU A N 1
ATOM 3906 C CA . LEU A 1 493 ? 0.889 12.832 -5.418 1.00 91.62 493 LEU A CA 1
ATOM 3907 C C . LEU A 1 493 ? 0.666 13.568 -4.097 1.00 91.62 493 LEU A C 1
ATOM 3909 O O . LEU A 1 493 ? 1.151 13.142 -3.044 1.00 91.62 493 LEU A O 1
ATOM 3913 N N . GLU A 1 494 ? -0.162 14.605 -4.136 1.00 88.12 494 GLU A N 1
ATOM 3914 C CA . GLU A 1 494 ? -0.796 15.148 -2.935 1.00 88.12 494 GLU A CA 1
ATOM 3915 C C . GLU A 1 494 ? -2.022 14.323 -2.501 1.00 88.12 494 GLU A C 1
ATOM 3917 O O . GLU A 1 494 ? -2.633 13.603 -3.293 1.00 88.12 494 GLU A O 1
ATOM 3922 N N . ASN A 1 495 ? -2.435 14.450 -1.233 1.00 81.94 495 ASN A N 1
ATOM 3923 C CA . ASN A 1 495 ? -3.587 13.715 -0.679 1.00 81.94 495 ASN A CA 1
ATOM 3924 C C . ASN A 1 495 ? -4.916 14.017 -1.398 1.00 81.94 495 ASN A C 1
ATOM 3926 O O . ASN A 1 495 ? -5.844 13.204 -1.360 1.00 81.94 495 ASN A O 1
ATOM 3930 N N . SER A 1 496 ? -5.024 15.181 -2.045 1.00 82.75 496 SER A N 1
ATOM 3931 C CA . SER A 1 496 ? -6.175 15.589 -2.861 1.00 82.75 496 SER A CA 1
ATOM 3932 C C . SER A 1 496 ? -6.397 14.667 -4.070 1.00 82.75 496 SER A C 1
ATOM 3934 O O . SER A 1 496 ? -7.535 14.489 -4.513 1.00 82.75 496 SER A O 1
ATOM 3936 N N . GLU A 1 497 ? -5.344 14.001 -4.549 1.00 86.50 497 GLU A N 1
ATOM 3937 C CA . GLU A 1 497 ? -5.362 13.168 -5.753 1.00 86.50 497 GLU A CA 1
ATOM 3938 C C . GLU A 1 497 ? -5.806 11.719 -5.504 1.00 86.50 497 GLU A C 1
ATOM 3940 O O . GLU A 1 497 ? -6.056 10.986 -6.464 1.00 86.50 497 GLU A O 1
ATOM 3945 N N . ASP A 1 498 ? -6.018 11.311 -4.243 1.00 82.88 498 ASP A N 1
ATOM 3946 C CA . ASP A 1 498 ? -6.460 9.957 -3.862 1.00 82.88 498 ASP A CA 1
ATOM 3947 C C . ASP A 1 498 ? -7.670 9.477 -4.688 1.00 82.88 498 ASP A C 1
ATOM 3949 O O . ASP A 1 498 ? -7.777 8.301 -5.033 1.00 82.88 498 ASP A O 1
ATOM 3953 N N . LYS A 1 499 ? -8.630 10.378 -4.970 1.00 82.81 499 LYS A N 1
ATOM 3954 C CA . LYS A 1 499 ? -9.853 10.041 -5.723 1.00 82.81 499 LYS A CA 1
ATOM 3955 C C . LYS A 1 499 ? -9.559 9.850 -7.210 1.00 82.81 499 LYS A C 1
ATOM 3957 O O . LYS A 1 499 ? -10.065 8.902 -7.803 1.00 82.81 499 LYS A O 1
ATOM 3962 N N . ASN A 1 500 ? -8.771 10.749 -7.791 1.00 85.19 500 ASN A N 1
ATOM 3963 C CA . ASN A 1 500 ? -8.452 10.743 -9.218 1.00 85.19 500 ASN A CA 1
ATOM 3964 C C . ASN A 1 500 ? -7.602 9.522 -9.581 1.00 85.19 500 ASN A C 1
ATOM 3966 O O . ASN A 1 500 ? -7.799 8.926 -10.635 1.00 85.19 500 ASN A O 1
ATOM 3970 N N . TRP A 1 501 ? -6.720 9.118 -8.665 1.00 88.31 501 TRP A N 1
ATOM 3971 C CA . TRP A 1 501 ? -5.848 7.952 -8.798 1.00 88.31 501 TRP A CA 1
ATOM 3972 C C . TRP A 1 501 ? -6.457 6.650 -8.275 1.00 88.31 501 TRP A C 1
ATOM 3974 O O . TRP A 1 501 ? -5.773 5.629 -8.236 1.00 88.31 501 TRP A O 1
ATOM 3984 N N . GLN A 1 502 ? -7.729 6.684 -7.859 1.00 84.81 502 GLN A N 1
ATOM 3985 C CA . GLN A 1 502 ? -8.487 5.527 -7.376 1.00 84.81 502 GLN A CA 1
ATOM 3986 C C . GLN A 1 502 ? -7.684 4.669 -6.383 1.00 84.81 502 GLN A C 1
ATOM 3988 O O . GLN A 1 502 ? -7.645 3.445 -6.501 1.00 84.81 502 GLN A O 1
ATOM 3993 N N . ILE A 1 503 ? -6.998 5.320 -5.437 1.00 82.06 503 ILE A N 1
ATOM 3994 C CA . ILE A 1 503 ? -6.164 4.615 -4.459 1.00 82.06 503 ILE A CA 1
ATOM 3995 C C . ILE A 1 503 ? -7.070 3.742 -3.593 1.00 82.06 503 ILE A C 1
ATOM 3997 O O . ILE A 1 503 ? -8.032 4.232 -2.987 1.00 82.06 503 ILE A O 1
ATOM 4001 N N . ASP A 1 504 ? -6.766 2.447 -3.551 1.00 78.69 504 ASP A N 1
ATOM 4002 C CA . ASP A 1 504 ? -7.566 1.476 -2.817 1.00 78.69 504 ASP A CA 1
ATOM 4003 C C . ASP A 1 504 ? -7.418 1.631 -1.296 1.00 78.69 504 ASP A C 1
ATOM 4005 O O . ASP A 1 504 ? -6.509 2.292 -0.790 1.00 78.69 504 ASP A O 1
ATOM 4009 N N . ILE A 1 505 ? -8.321 1.005 -0.534 1.00 76.06 505 ILE A N 1
ATOM 4010 C CA . ILE A 1 505 ? -8.322 1.086 0.938 1.00 76.06 505 ILE A CA 1
ATOM 4011 C C . ILE A 1 505 ? -6.981 0.606 1.517 1.00 76.06 505 ILE A C 1
ATOM 4013 O O . ILE A 1 505 ? -6.501 1.194 2.485 1.00 76.06 505 ILE A O 1
ATOM 4017 N N . LYS A 1 506 ? -6.360 -0.399 0.885 1.00 78.00 506 LYS A N 1
ATOM 4018 C CA . LYS A 1 506 ? -5.090 -1.001 1.310 1.00 78.00 506 LYS A CA 1
ATOM 4019 C C . LYS A 1 506 ? -3.866 -0.147 0.976 1.00 78.00 506 LYS A C 1
ATOM 4021 O O . LYS A 1 506 ? -2.778 -0.442 1.465 1.00 78.00 506 LYS A O 1
ATOM 4026 N N . LYS A 1 507 ? -4.021 0.893 0.144 1.00 79.62 507 LYS A N 1
ATOM 4027 C CA . LYS A 1 507 ? -2.933 1.777 -0.320 1.00 79.62 507 LYS A CA 1
ATOM 4028 C C . LYS A 1 507 ? -1.774 0.978 -0.923 1.00 79.62 507 LYS A C 1
ATOM 4030 O O . LYS A 1 507 ? -0.606 1.226 -0.606 1.00 79.62 507 LYS A O 1
ATOM 4035 N N . SER A 1 508 ? -2.144 -0.002 -1.737 1.00 76.19 508 SER A N 1
ATOM 4036 C CA . SER A 1 508 ? -1.248 -0.952 -2.412 1.00 76.19 508 SER A CA 1
ATOM 4037 C C . SER A 1 508 ? -1.340 -0.822 -3.933 1.00 76.19 508 SER A C 1
ATOM 4039 O O . SER A 1 508 ? -0.415 -1.157 -4.680 1.00 76.19 508 SER A O 1
ATOM 4041 N N . THR A 1 509 ? -2.467 -0.286 -4.404 1.00 79.94 509 THR A N 1
ATOM 4042 C CA . THR A 1 509 ? -2.769 -0.095 -5.815 1.00 79.94 509 THR A CA 1
ATOM 4043 C C . THR A 1 509 ? -3.213 1.337 -6.060 1.00 79.94 509 THR A C 1
ATOM 4045 O O . THR A 1 509 ? -3.837 1.983 -5.217 1.00 79.94 509 THR A O 1
ATOM 4048 N N . ALA A 1 510 ? -2.861 1.845 -7.235 1.00 85.12 510 ALA A N 1
ATOM 4049 C CA . ALA A 1 510 ? -3.385 3.099 -7.736 1.00 85.12 510 ALA A CA 1
ATOM 4050 C C . ALA A 1 510 ? -3.533 2.998 -9.252 1.00 85.12 510 ALA A C 1
ATOM 4052 O O . ALA A 1 510 ? -2.691 2.409 -9.940 1.00 85.12 510 ALA A O 1
ATOM 4053 N N . HIS A 1 511 ? -4.606 3.585 -9.764 1.00 85.06 511 HIS A N 1
ATOM 4054 C CA . HIS A 1 511 ? -4.932 3.594 -11.177 1.00 85.06 511 HIS A CA 1
ATOM 4055 C C . HIS A 1 511 ? -4.806 5.021 -11.707 1.00 85.06 511 HIS A C 1
ATOM 4057 O O . HIS A 1 511 ? -5.570 5.890 -11.289 1.00 85.06 511 HIS A O 1
ATOM 4063 N N . PRO A 1 512 ? -3.848 5.291 -12.611 1.00 86.06 512 PRO A N 1
ATOM 4064 C CA . PRO A 1 512 ? -3.674 6.633 -13.146 1.00 86.06 512 PRO A CA 1
ATOM 4065 C C . PRO A 1 512 ? -4.930 7.072 -13.918 1.00 86.06 512 PRO A C 1
ATOM 4067 O O . PRO A 1 512 ? -5.466 6.277 -14.698 1.00 86.06 512 PRO A O 1
ATOM 4070 N N . PRO A 1 513 ? -5.391 8.325 -13.758 1.00 86.19 513 PRO A N 1
ATOM 4071 C CA . PRO A 1 513 ? -6.507 8.837 -14.541 1.00 86.19 513 PRO A CA 1
ATOM 4072 C C . PRO A 1 513 ? -6.116 8.997 -16.020 1.00 86.19 513 PRO A C 1
ATOM 4074 O O . PRO A 1 513 ? -4.940 9.146 -16.364 1.00 86.19 513 PRO A O 1
ATOM 4077 N N . LEU A 1 514 ? -7.108 8.966 -16.915 1.00 81.25 514 LEU A N 1
ATOM 4078 C CA . LEU A 1 514 ? -6.895 8.885 -18.370 1.00 81.25 514 LEU A CA 1
ATOM 4079 C C . LEU A 1 514 ? -6.030 10.023 -18.924 1.00 81.25 514 LEU A C 1
ATOM 4081 O O . LEU A 1 514 ? -5.160 9.796 -19.764 1.00 81.25 514 LEU A O 1
ATOM 4085 N N . ASN A 1 515 ? -6.213 11.236 -18.405 1.00 81.75 515 ASN A N 1
ATOM 4086 C CA . ASN A 1 515 ? -5.434 12.414 -18.785 1.00 81.75 515 ASN A CA 1
ATOM 4087 C C . ASN A 1 515 ? -3.936 12.299 -18.433 1.00 81.75 515 ASN A C 1
ATOM 4089 O O . ASN A 1 515 ? -3.119 12.989 -19.038 1.00 81.75 515 ASN A O 1
ATOM 4093 N N . MET A 1 516 ? -3.557 11.419 -17.500 1.00 84.69 516 MET A N 1
ATOM 4094 C CA . MET A 1 516 ? -2.163 11.201 -17.091 1.00 84.69 516 MET A CA 1
ATOM 4095 C C . MET A 1 516 ? -1.444 10.146 -17.938 1.00 84.69 516 MET A C 1
ATOM 4097 O O . MET A 1 516 ? -0.209 10.114 -17.970 1.00 84.69 516 MET A O 1
ATOM 4101 N N . LEU A 1 517 ? -2.186 9.292 -18.651 1.00 86.38 517 LEU A N 1
ATOM 4102 C CA . LEU A 1 517 ? -1.615 8.192 -19.430 1.00 86.38 517 LEU A CA 1
ATOM 4103 C C . LEU A 1 517 ? -0.619 8.647 -20.511 1.00 86.38 517 LEU A C 1
ATOM 4105 O O . LEU A 1 517 ? 0.410 7.981 -20.642 1.00 86.38 517 LEU A O 1
ATOM 4109 N N . PRO A 1 518 ? -0.832 9.737 -21.279 1.00 87.25 518 PRO A N 1
ATOM 4110 C CA . PRO A 1 518 ? 0.139 10.168 -22.288 1.00 87.25 518 PRO A CA 1
ATOM 4111 C C . PRO A 1 518 ? 1.498 10.545 -21.685 1.00 87.25 518 PRO A C 1
ATOM 4113 O O . PRO A 1 518 ? 2.540 10.118 -22.187 1.00 87.25 518 PRO A O 1
ATOM 4116 N N . SER A 1 519 ? 1.493 11.295 -20.580 1.00 89.38 519 SER A N 1
ATOM 4117 C CA . SER A 1 519 ? 2.711 11.721 -19.879 1.00 89.38 519 SER A CA 1
ATOM 4118 C C . SER A 1 519 ? 3.447 10.536 -19.255 1.00 89.38 519 SER A C 1
ATOM 4120 O O . SER A 1 519 ? 4.663 10.419 -19.406 1.00 89.38 519 SER A O 1
ATOM 4122 N N . LEU A 1 520 ? 2.712 9.611 -18.627 1.00 90.69 520 LEU A N 1
ATOM 4123 C CA . LEU A 1 520 ? 3.278 8.380 -18.070 1.00 90.69 520 LEU A CA 1
ATOM 4124 C C . LEU A 1 520 ? 3.860 7.463 -19.151 1.00 90.69 520 LEU A C 1
ATOM 4126 O O . LEU A 1 520 ? 4.957 6.941 -18.969 1.00 90.69 520 LEU A O 1
ATOM 4130 N N . ASN A 1 521 ? 3.168 7.291 -20.284 1.00 91.75 521 ASN A N 1
ATOM 4131 C CA . ASN A 1 521 ? 3.681 6.505 -21.409 1.00 91.75 521 ASN A CA 1
ATOM 4132 C C . ASN A 1 521 ? 4.975 7.108 -21.953 1.00 91.75 521 ASN A C 1
ATOM 4134 O O . ASN A 1 521 ? 5.949 6.381 -22.116 1.00 91.75 521 ASN A O 1
ATOM 4138 N N . ARG A 1 522 ? 5.018 8.429 -22.166 1.00 90.06 522 ARG A N 1
ATOM 4139 C CA . ARG A 1 522 ? 6.227 9.108 -22.646 1.00 90.06 522 ARG A CA 1
ATOM 4140 C C . ARG A 1 522 ? 7.399 8.908 -21.684 1.00 90.06 522 ARG A C 1
ATOM 4142 O O . ARG A 1 522 ? 8.473 8.502 -22.117 1.00 90.06 522 ARG A O 1
ATOM 4149 N N . ALA A 1 523 ? 7.185 9.137 -20.387 1.00 91.56 523 ALA A N 1
ATOM 4150 C CA . ALA A 1 523 ? 8.211 8.930 -19.366 1.00 91.56 523 ALA A CA 1
ATOM 4151 C C . ALA A 1 523 ? 8.712 7.474 -19.352 1.00 91.56 523 ALA A C 1
ATOM 4153 O O . ALA A 1 523 ? 9.919 7.231 -19.364 1.00 91.56 523 ALA A O 1
ATOM 4154 N N . ALA A 1 524 ? 7.791 6.505 -19.390 1.00 93.31 524 ALA A N 1
ATOM 4155 C CA . ALA A 1 524 ? 8.111 5.082 -19.413 1.00 93.31 524 ALA A CA 1
ATOM 4156 C C . ALA A 1 524 ? 8.884 4.664 -20.677 1.00 93.31 524 ALA A C 1
ATOM 4158 O O . ALA A 1 524 ? 9.866 3.928 -20.579 1.00 93.31 524 ALA A O 1
ATOM 4159 N N . GLU A 1 525 ? 8.483 5.137 -21.860 1.00 92.56 525 GLU A N 1
ATOM 4160 C CA . GLU A 1 525 ? 9.177 4.872 -23.127 1.00 92.56 525 GLU A CA 1
ATOM 4161 C C . GLU A 1 525 ? 10.608 5.413 -23.108 1.00 92.56 525 GLU A C 1
ATOM 4163 O O . GLU A 1 525 ? 11.541 4.685 -23.466 1.00 92.56 525 GLU A O 1
ATOM 4168 N N . THR A 1 526 ? 10.796 6.643 -22.619 1.00 91.06 526 THR A N 1
ATOM 4169 C CA . THR A 1 526 ? 12.114 7.271 -22.481 1.00 91.06 526 THR A CA 1
ATOM 4170 C C . THR A 1 526 ? 13.043 6.426 -21.612 1.00 91.06 526 THR A C 1
ATOM 4172 O O . THR A 1 526 ? 14.112 6.016 -22.071 1.00 91.06 526 THR A O 1
ATOM 4175 N N . VAL A 1 527 ? 12.639 6.079 -20.384 1.00 92.19 527 VAL A N 1
ATOM 4176 C CA . VAL A 1 527 ? 13.521 5.313 -19.482 1.00 92.19 527 VAL A CA 1
ATOM 4177 C C . VAL A 1 527 ? 13.743 3.877 -19.943 1.00 92.19 527 VAL A C 1
ATOM 4179 O O . VAL A 1 527 ? 14.817 3.322 -19.711 1.00 92.19 527 VAL A O 1
ATOM 4182 N N . ARG A 1 528 ? 12.776 3.264 -20.640 1.00 93.50 528 ARG A N 1
ATOM 4183 C CA . ARG A 1 528 ? 12.948 1.934 -21.242 1.00 93.50 528 ARG A CA 1
ATOM 4184 C C . ARG A 1 528 ? 13.983 1.961 -22.361 1.00 93.50 528 ARG A C 1
ATOM 4186 O O . ARG A 1 528 ? 14.818 1.060 -22.422 1.00 93.50 528 ARG A O 1
ATOM 4193 N N . LYS A 1 529 ? 13.969 2.993 -23.211 1.00 92.19 529 LYS A N 1
ATOM 4194 C CA . LYS A 1 529 ? 14.988 3.183 -24.251 1.00 92.19 529 LYS A CA 1
ATOM 4195 C C . LYS A 1 529 ? 16.378 3.360 -23.631 1.00 92.19 529 LYS A C 1
ATOM 4197 O O . LYS A 1 529 ? 17.296 2.629 -23.996 1.00 92.19 529 LYS A O 1
ATOM 4202 N N . LEU A 1 530 ? 16.505 4.243 -22.638 1.00 91.19 530 LEU A N 1
ATOM 4203 C CA . LEU A 1 530 ? 17.769 4.489 -21.932 1.00 91.19 530 LEU A CA 1
ATOM 4204 C C . LEU A 1 530 ? 18.294 3.238 -21.208 1.00 91.19 530 LEU A C 1
ATOM 4206 O O . LEU A 1 530 ? 19.486 2.929 -21.270 1.00 91.19 530 LEU A O 1
ATOM 4210 N N . SER A 1 531 ? 17.408 2.486 -20.546 1.00 92.69 531 SER A N 1
ATOM 4211 C CA . SER A 1 531 ? 17.765 1.217 -19.903 1.00 92.69 531 SER A CA 1
ATOM 4212 C C . SER A 1 531 ? 18.300 0.218 -20.927 1.00 92.69 531 SER A C 1
ATOM 4214 O O . SER A 1 531 ? 19.380 -0.335 -20.725 1.00 92.69 531 SER A O 1
ATOM 4216 N N . LEU A 1 532 ? 17.597 0.035 -22.050 1.00 92.81 532 LEU A N 1
ATOM 4217 C CA . LEU A 1 532 ? 17.986 -0.902 -23.103 1.00 92.81 532 LEU A CA 1
ATOM 4218 C C . LEU A 1 532 ? 19.375 -0.575 -23.670 1.00 92.81 532 LEU A C 1
ATOM 4220 O O . LEU A 1 532 ? 20.207 -1.469 -23.830 1.00 92.81 532 LEU A O 1
ATOM 4224 N N . GLU A 1 533 ? 19.643 0.701 -23.951 1.00 90.19 533 GLU A N 1
ATOM 4225 C CA . GLU A 1 533 ? 20.946 1.170 -24.431 1.00 90.19 53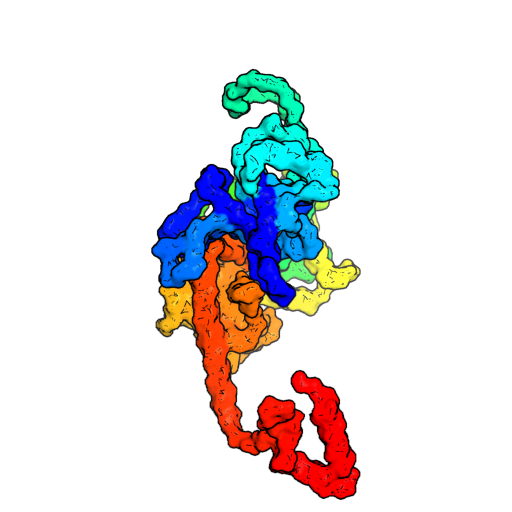3 GLU A CA 1
ATOM 4226 C C . GLU A 1 533 ? 22.056 0.870 -23.409 1.00 90.19 533 GLU A C 1
ATOM 4228 O O . GLU A 1 533 ? 23.078 0.268 -23.753 1.00 90.19 533 GLU A O 1
ATOM 4233 N N . LYS A 1 534 ? 21.837 1.189 -22.126 1.00 88.44 534 LYS A N 1
ATOM 4234 C CA . LYS A 1 534 ? 22.828 0.973 -21.057 1.00 88.44 534 LYS A CA 1
ATOM 4235 C C . LYS A 1 534 ? 23.073 -0.508 -20.754 1.00 88.44 534 LYS A C 1
ATOM 4237 O O . LYS A 1 534 ? 24.216 -0.901 -20.482 1.00 88.44 534 LYS A O 1
ATOM 4242 N N . VAL A 1 535 ? 22.037 -1.344 -20.806 1.00 86.75 535 VAL A N 1
ATOM 4243 C CA . VAL A 1 535 ? 22.155 -2.804 -20.660 1.00 86.75 535 VAL A CA 1
ATOM 4244 C C . VAL A 1 535 ? 22.997 -3.367 -21.811 1.00 86.75 535 VAL A C 1
ATOM 4246 O O . VAL A 1 535 ? 24.011 -4.022 -21.547 1.00 86.75 535 VAL A O 1
ATOM 4249 N N . LYS A 1 536 ? 22.691 -2.998 -23.064 1.00 82.88 536 LYS A N 1
ATOM 4250 C CA . LYS A 1 536 ? 23.419 -3.447 -24.268 1.00 82.88 536 LYS A CA 1
ATOM 4251 C C . LYS A 1 536 ? 24.871 -2.957 -24.353 1.00 82.88 536 LYS A C 1
ATOM 4253 O O . LYS A 1 536 ? 25.744 -3.691 -24.809 1.00 82.88 536 LYS A O 1
ATOM 4258 N N . MET A 1 537 ? 25.187 -1.755 -23.870 1.00 69.44 537 MET A N 1
ATOM 4259 C CA . MET A 1 537 ? 26.581 -1.279 -23.833 1.00 69.44 537 MET A CA 1
ATOM 4260 C C . MET A 1 537 ? 27.484 -2.132 -22.920 1.00 69.44 537 MET A C 1
ATOM 4262 O O . MET A 1 537 ? 28.690 -2.221 -23.149 1.00 69.44 537 MET A O 1
ATOM 4266 N N . GLY A 1 538 ? 26.920 -2.791 -21.899 1.00 54.56 538 GLY A N 1
ATOM 4267 C CA . GLY A 1 538 ? 27.674 -3.703 -21.028 1.00 54.56 538 GLY A CA 1
ATOM 4268 C C . GLY A 1 538 ? 28.023 -5.032 -21.693 1.00 54.56 538 GLY A C 1
ATOM 4269 O O . GLY A 1 538 ? 29.115 -5.551 -21.478 1.00 54.56 538 GLY A O 1
ATOM 4270 N N . THR A 1 539 ? 27.133 -5.561 -22.534 1.00 50.34 539 THR A N 1
ATOM 4271 C CA . THR A 1 539 ? 27.376 -6.809 -23.269 1.00 50.34 539 THR A CA 1
ATOM 4272 C C . THR A 1 539 ? 28.402 -6.632 -24.388 1.00 50.34 539 THR A C 1
ATOM 4274 O O . THR A 1 539 ? 29.179 -7.551 -24.633 1.00 50.34 539 THR A O 1
ATOM 4277 N N . SER A 1 540 ? 28.508 -5.445 -24.999 1.00 43.78 540 SER A N 1
ATOM 4278 C CA . SER A 1 540 ? 29.568 -5.163 -25.984 1.00 43.78 540 SER A CA 1
ATOM 4279 C C . SER A 1 540 ? 30.973 -5.036 -25.380 1.00 43.78 540 SER A C 1
ATOM 4281 O O . SER A 1 540 ? 31.931 -5.414 -26.043 1.00 43.78 540 SER A O 1
ATOM 4283 N N . ARG A 1 541 ? 31.139 -4.575 -24.129 1.00 42.06 541 ARG A N 1
ATOM 4284 C CA . ARG A 1 541 ? 32.472 -4.530 -23.480 1.00 42.06 541 ARG A CA 1
ATOM 4285 C C . ARG A 1 541 ? 32.983 -5.904 -23.034 1.00 42.06 541 ARG A C 1
ATOM 4287 O O . ARG A 1 541 ? 34.191 -6.109 -23.024 1.00 42.06 541 ARG A O 1
ATOM 4294 N N . ASN A 1 542 ? 32.084 -6.848 -22.744 1.00 36.94 542 ASN A N 1
ATOM 4295 C CA . ASN A 1 542 ? 32.443 -8.253 -22.510 1.00 36.94 542 ASN A CA 1
ATOM 4296 C C . ASN A 1 542 ? 32.533 -9.082 -23.801 1.00 36.94 542 ASN A C 1
ATOM 4298 O O . ASN A 1 542 ? 33.001 -10.214 -23.759 1.00 36.94 542 ASN A O 1
ATOM 4302 N N . ARG A 1 543 ? 32.191 -8.506 -24.961 1.00 35.88 543 ARG A N 1
ATOM 4303 C CA . ARG A 1 543 ? 32.659 -8.992 -26.262 1.00 35.88 543 ARG A CA 1
ATOM 4304 C C . ARG A 1 543 ? 34.048 -8.418 -26.548 1.00 35.88 543 ARG A C 1
ATOM 4306 O O . ARG A 1 543 ? 34.250 -7.674 -27.503 1.00 35.88 543 ARG A O 1
ATOM 4313 N N . LYS A 1 544 ? 35.050 -8.850 -25.775 1.00 34.62 544 LYS A N 1
ATOM 4314 C CA . LYS A 1 544 ? 36.288 -9.239 -26.456 1.00 34.62 544 LYS A CA 1
ATOM 4315 C C . LYS A 1 544 ? 35.860 -10.405 -27.334 1.00 34.62 544 LYS A C 1
ATOM 4317 O O . LYS A 1 544 ? 35.532 -11.472 -26.833 1.00 34.62 544 LYS A O 1
ATOM 4322 N N . VAL A 1 545 ? 35.705 -10.116 -28.617 1.00 37.81 545 VAL A N 1
ATOM 4323 C CA . VAL A 1 545 ? 35.438 -11.105 -29.648 1.00 37.81 545 VAL A CA 1
ATOM 4324 C C . VAL A 1 545 ? 36.629 -12.060 -29.639 1.00 37.81 545 VAL A C 1
ATOM 4326 O O . VAL A 1 545 ? 37.642 -11.804 -30.280 1.00 37.81 545 VAL A O 1
ATOM 4329 N N . GLU A 1 546 ? 36.540 -13.149 -28.881 1.00 37.16 546 GLU A N 1
ATOM 4330 C CA . GLU A 1 546 ? 37.005 -14.401 -29.455 1.00 37.16 546 GLU A CA 1
ATOM 4331 C C . GLU A 1 546 ? 36.069 -14.642 -30.636 1.00 37.16 546 GLU A C 1
ATOM 4333 O O . GLU A 1 546 ? 34.847 -14.687 -30.474 1.00 37.16 546 GLU A O 1
ATOM 4338 N N . ASN A 1 547 ? 36.634 -14.632 -31.843 1.00 37.19 547 ASN A N 1
ATOM 4339 C CA . ASN A 1 547 ? 35.937 -14.973 -33.075 1.00 37.19 547 ASN A CA 1
ATOM 4340 C C . ASN A 1 547 ? 35.398 -16.401 -32.929 1.00 37.19 547 ASN A C 1
ATOM 4342 O O . ASN A 1 547 ? 36.045 -17.364 -33.327 1.00 37.19 547 ASN A O 1
ATOM 4346 N N . HIS A 1 548 ? 34.213 -16.551 -32.350 1.00 45.09 548 HIS A N 1
ATOM 4347 C CA . HIS A 1 548 ? 33.415 -17.733 -32.586 1.00 45.09 548 HIS A CA 1
ATOM 4348 C C . HIS A 1 548 ? 32.809 -17.554 -33.971 1.00 45.09 548 HIS A C 1
ATOM 4350 O O . HIS A 1 548 ? 31.916 -16.728 -34.173 1.00 45.09 548 HIS A O 1
ATOM 4356 N N . GLU A 1 549 ? 33.368 -18.286 -34.934 1.00 56.44 549 GLU A N 1
ATOM 4357 C CA . GLU A 1 549 ? 32.772 -18.500 -36.248 1.00 56.44 549 GLU A CA 1
ATOM 4358 C C . GLU A 1 549 ? 31.279 -18.808 -36.067 1.00 56.44 549 GLU A C 1
ATOM 4360 O O . GLU A 1 549 ? 30.891 -19.584 -35.186 1.00 56.44 549 GLU A O 1
ATOM 4365 N N . GLY A 1 550 ? 30.424 -18.145 -36.848 1.00 63.00 550 GLY A N 1
ATOM 4366 C CA . GLY A 1 550 ? 28.979 -18.339 -36.761 1.00 63.00 550 GLY A CA 1
ATOM 4367 C C . GLY A 1 550 ? 28.610 -19.811 -36.962 1.00 63.00 550 GLY A C 1
ATOM 4368 O O . GLY A 1 550 ? 29.262 -20.529 -37.712 1.00 63.00 550 GLY A O 1
ATOM 4369 N N . ILE A 1 551 ? 27.576 -20.280 -36.259 1.00 73.81 551 ILE A N 1
ATOM 4370 C CA . ILE A 1 551 ? 27.067 -21.657 -36.408 1.00 73.81 551 ILE A CA 1
ATOM 4371 C C . ILE A 1 551 ? 26.111 -21.757 -37.608 1.00 73.81 551 ILE A C 1
ATOM 4373 O O . ILE A 1 551 ? 25.952 -22.828 -38.185 1.00 73.81 551 ILE A O 1
ATOM 4377 N N . TRP A 1 552 ? 25.495 -20.643 -38.013 1.00 78.69 552 TRP A N 1
ATOM 4378 C CA . TRP A 1 552 ? 24.480 -20.593 -39.064 1.00 78.69 552 TRP A CA 1
ATOM 4379 C C . TRP A 1 552 ? 24.889 -19.655 -40.203 1.00 78.69 552 TRP A C 1
ATOM 4381 O O . TRP A 1 552 ? 25.314 -18.524 -39.972 1.00 78.69 552 TRP A O 1
ATOM 4391 N N . SER A 1 553 ? 24.680 -20.126 -41.427 1.00 76.56 553 SER A N 1
ATOM 4392 C CA . SER A 1 553 ? 24.729 -19.406 -42.694 1.00 76.56 553 SER A CA 1
ATOM 4393 C C . SER A 1 553 ? 23.301 -19.068 -43.129 1.00 76.56 553 SER A C 1
ATOM 4395 O O . SER A 1 553 ? 22.428 -19.938 -43.173 1.00 76.56 553 SER A O 1
ATOM 4397 N N . LYS A 1 554 ? 23.042 -17.794 -43.438 1.00 72.75 554 LYS A N 1
ATOM 4398 C CA . LYS A 1 554 ? 21.732 -17.323 -43.900 1.00 72.75 554 LYS A CA 1
ATOM 4399 C C . LYS A 1 554 ? 21.834 -16.814 -45.332 1.00 72.75 554 LYS A C 1
ATOM 4401 O O . LYS A 1 554 ? 22.638 -15.930 -45.617 1.00 72.75 554 LYS A O 1
ATOM 4406 N N . THR A 1 555 ? 20.977 -17.337 -46.200 1.00 66.44 555 THR A N 1
ATOM 4407 C CA . THR A 1 555 ? 20.694 -16.782 -47.533 1.00 66.44 555 THR A CA 1
ATOM 4408 C C . THR A 1 555 ? 19.243 -16.305 -47.575 1.00 66.44 555 THR A C 1
ATOM 4410 O O . THR A 1 555 ? 18.473 -16.622 -46.667 1.00 66.44 555 THR A O 1
ATOM 4413 N N . ASP A 1 556 ? 18.856 -15.533 -48.593 1.00 59.44 556 ASP A N 1
ATOM 4414 C CA . ASP A 1 556 ? 17.544 -14.862 -48.637 1.00 59.44 556 ASP A CA 1
ATOM 4415 C C . ASP A 1 556 ? 16.334 -15.812 -48.521 1.00 59.44 556 ASP A C 1
ATOM 4417 O O . ASP A 1 556 ? 15.270 -15.368 -48.098 1.00 59.44 556 ASP A O 1
ATOM 4421 N N . ASN A 1 557 ? 16.505 -17.113 -48.798 1.00 59.38 557 ASN A N 1
ATOM 4422 C CA . ASN A 1 557 ? 15.433 -18.113 -48.745 1.00 59.38 557 ASN A CA 1
ATOM 4423 C C . ASN A 1 557 ? 15.700 -19.323 -47.826 1.00 59.38 557 ASN A C 1
ATOM 4425 O O . ASN A 1 557 ? 14.810 -20.157 -47.691 1.00 59.38 557 ASN A O 1
ATOM 4429 N N . GLU A 1 558 ? 16.875 -19.453 -47.193 1.00 70.25 558 GLU A N 1
ATOM 4430 C CA . GLU A 1 558 ? 17.217 -20.633 -46.374 1.00 70.25 558 GLU A CA 1
ATOM 4431 C C . GLU A 1 558 ? 18.194 -20.306 -45.227 1.00 70.25 558 GLU A C 1
ATOM 4433 O O . GLU A 1 558 ? 19.129 -19.511 -45.390 1.00 70.25 558 GLU A O 1
ATOM 4438 N N . ILE A 1 559 ? 18.009 -20.970 -44.078 1.00 77.06 559 ILE A N 1
ATOM 4439 C CA . ILE A 1 559 ? 18.946 -20.983 -42.943 1.00 77.06 559 ILE A CA 1
ATOM 4440 C C . ILE A 1 559 ? 19.606 -22.367 -42.891 1.00 77.06 559 ILE A C 1
ATOM 4442 O O . ILE A 1 559 ? 18.914 -23.372 -42.754 1.00 77.06 559 ILE A O 1
ATOM 4446 N N . LYS A 1 560 ? 20.937 -22.422 -42.999 1.00 82.25 560 LYS A N 1
ATOM 4447 C CA . LYS A 1 560 ? 21.737 -23.661 -42.974 1.00 82.25 560 LYS A CA 1
ATOM 4448 C C . LYS A 1 560 ? 22.877 -23.555 -41.975 1.00 82.25 560 LYS A C 1
ATOM 4450 O O . LYS A 1 560 ? 23.282 -22.454 -41.617 1.00 82.25 560 LYS A O 1
ATOM 4455 N N . VAL A 1 561 ? 23.415 -24.676 -41.520 1.00 84.62 561 VAL A N 1
ATOM 4456 C CA . VAL A 1 561 ? 24.618 -24.705 -40.686 1.00 84.62 561 VAL A CA 1
ATOM 4457 C C . VAL A 1 561 ? 25.807 -24.204 -41.506 1.00 84.62 561 VAL A C 1
ATOM 4459 O O . VAL A 1 561 ? 25.997 -24.580 -42.667 1.00 84.62 561 VAL A O 1
ATOM 4462 N N . ASP A 1 562 ? 26.624 -23.335 -40.914 1.00 85.00 562 ASP A N 1
ATOM 4463 C CA . ASP A 1 562 ? 27.838 -22.840 -41.554 1.00 85.00 562 ASP A CA 1
ATOM 4464 C C . ASP A 1 562 ? 28.911 -23.937 -41.577 1.00 85.00 562 ASP A C 1
ATOM 4466 O O . ASP A 1 562 ? 29.587 -24.221 -40.588 1.00 85.00 562 ASP A O 1
ATOM 4470 N N . ARG A 1 563 ? 29.093 -24.555 -42.746 1.00 85.31 563 ARG A N 1
ATOM 4471 C CA . ARG A 1 563 ? 30.085 -25.622 -42.959 1.00 85.31 563 ARG A CA 1
ATOM 4472 C C . ARG A 1 563 ? 31.529 -25.110 -42.983 1.00 85.31 563 ARG A C 1
ATOM 4474 O O . ARG A 1 563 ? 32.469 -25.907 -43.047 1.00 85.31 563 ARG A O 1
ATOM 4481 N N . THR A 1 564 ? 31.733 -23.793 -42.970 1.00 79.44 564 THR A N 1
ATOM 4482 C CA . THR A 1 564 ? 33.065 -23.195 -42.829 1.00 79.44 564 THR A CA 1
ATOM 4483 C C . THR A 1 564 ? 33.530 -23.140 -41.378 1.00 79.44 564 THR A C 1
ATOM 4485 O O . THR A 1 564 ? 34.734 -23.040 -41.155 1.00 79.44 564 THR A O 1
ATOM 4488 N N . ASN A 1 565 ? 32.616 -23.342 -40.422 1.00 82.44 565 ASN A N 1
ATOM 4489 C CA . ASN A 1 565 ? 32.912 -23.411 -38.999 1.00 82.44 565 ASN A CA 1
ATOM 4490 C C . ASN A 1 565 ? 33.911 -24.540 -38.672 1.00 82.44 565 ASN A C 1
ATOM 4492 O O . ASN A 1 565 ? 33.743 -25.700 -39.058 1.00 82.44 565 ASN A O 1
ATOM 4496 N N . SER A 1 566 ? 34.952 -24.199 -37.925 1.00 75.50 566 SER A N 1
ATOM 4497 C CA . SER A 1 566 ? 36.036 -25.076 -37.484 1.00 75.50 566 SER A CA 1
ATOM 4498 C C . SER A 1 566 ? 35.541 -26.281 -36.688 1.00 75.50 566 SER A C 1
ATOM 4500 O O . SER A 1 566 ? 36.009 -27.390 -36.939 1.00 75.50 566 SER A O 1
ATOM 4502 N N . LEU A 1 567 ? 34.551 -26.118 -35.805 1.00 79.62 567 LEU A N 1
ATOM 4503 C CA . LEU A 1 567 ? 33.958 -27.238 -35.063 1.00 79.62 567 LEU A CA 1
ATOM 4504 C C . LEU A 1 567 ? 33.202 -28.188 -35.988 1.00 79.62 567 LEU A C 1
ATOM 4506 O O . LEU A 1 567 ? 33.339 -29.403 -35.855 1.00 79.62 567 LEU A O 1
ATOM 4510 N N . TYR A 1 568 ? 32.456 -27.644 -36.954 1.00 87.00 568 TYR A N 1
ATOM 4511 C CA . TYR A 1 568 ? 31.800 -28.463 -37.968 1.00 87.00 568 TYR A CA 1
ATOM 4512 C C . TYR A 1 568 ? 32.835 -29.288 -38.735 1.00 87.00 568 TYR A C 1
ATOM 4514 O O . TYR A 1 568 ? 32.671 -30.496 -38.862 1.00 87.00 568 TYR A O 1
ATOM 4522 N N . ARG A 1 569 ? 33.931 -28.664 -39.187 1.00 84.44 569 ARG A N 1
ATOM 4523 C CA . ARG A 1 569 ? 35.000 -29.353 -39.926 1.00 84.44 569 ARG A CA 1
ATOM 4524 C C . ARG A 1 569 ? 35.684 -30.433 -39.098 1.00 84.44 569 ARG A C 1
ATOM 4526 O O . ARG A 1 569 ? 35.879 -31.524 -39.618 1.00 84.44 569 ARG A O 1
ATOM 4533 N N . ILE A 1 570 ? 36.006 -30.153 -37.834 1.00 86.62 570 ILE A N 1
ATOM 4534 C CA . ILE A 1 570 ? 36.652 -31.117 -36.930 1.00 86.62 570 ILE A CA 1
ATOM 4535 C C . ILE A 1 570 ? 35.773 -32.358 -36.775 1.00 86.62 570 ILE A C 1
ATOM 4537 O O . ILE A 1 570 ? 36.236 -33.465 -37.040 1.00 86.62 570 ILE A O 1
ATOM 4541 N N . ILE A 1 571 ? 34.499 -32.176 -36.423 1.00 87.56 571 ILE A N 1
ATOM 4542 C CA . ILE A 1 571 ? 33.586 -33.296 -36.166 1.00 87.56 571 ILE A CA 1
ATOM 4543 C C . ILE A 1 571 ? 33.248 -34.029 -37.469 1.00 87.56 571 ILE A C 1
ATOM 4545 O O . ILE A 1 571 ? 33.265 -35.255 -37.501 1.00 87.56 571 ILE A O 1
ATOM 4549 N N . ALA A 1 572 ? 33.010 -33.301 -38.565 1.00 88.31 572 ALA A N 1
ATOM 4550 C CA . ALA A 1 572 ? 32.742 -33.889 -39.878 1.00 88.31 572 ALA A CA 1
ATOM 4551 C C . ALA A 1 572 ? 33.938 -34.685 -40.433 1.00 88.31 572 ALA A C 1
ATOM 4553 O O . ALA A 1 572 ? 33.736 -35.624 -41.197 1.00 88.31 572 ALA A O 1
ATOM 4554 N N . SER A 1 573 ? 35.170 -34.325 -40.054 1.00 86.50 573 SER A N 1
ATOM 4555 C CA . SER A 1 573 ? 36.393 -35.040 -40.447 1.00 86.50 573 SER A CA 1
ATOM 4556 C C . SER A 1 573 ? 36.737 -36.244 -39.562 1.00 86.50 573 SER A C 1
ATOM 4558 O O . SER A 1 573 ? 37.677 -36.977 -39.872 1.00 86.50 573 SER A O 1
ATOM 4560 N N . ASP A 1 574 ? 36.001 -36.471 -38.469 1.00 92.38 574 ASP A N 1
ATOM 4561 C CA . ASP A 1 574 ? 36.264 -37.585 -37.562 1.00 92.38 574 ASP A CA 1
ATOM 4562 C C . ASP A 1 574 ? 35.848 -38.928 -38.188 1.00 92.38 574 ASP A C 1
ATOM 4564 O O . ASP A 1 574 ? 34.688 -39.150 -38.536 1.00 92.38 574 ASP A O 1
ATOM 4568 N N . SER A 1 575 ? 36.802 -39.857 -38.290 1.00 83.88 575 SER A N 1
ATOM 4569 C CA . SER A 1 575 ? 36.617 -41.172 -38.927 1.00 83.88 575 SER A CA 1
ATOM 4570 C C . SER A 1 575 ? 35.570 -42.089 -38.276 1.00 83.88 575 SER A C 1
ATOM 4572 O O . SER A 1 575 ? 35.154 -43.059 -38.904 1.00 83.88 575 SER A O 1
ATOM 4574 N N . LYS A 1 576 ? 35.162 -41.830 -37.027 1.00 87.06 576 LYS A N 1
ATOM 4575 C CA . LYS A 1 576 ? 34.191 -42.660 -36.299 1.00 87.06 576 LYS A CA 1
ATOM 4576 C C . LYS A 1 576 ? 32.785 -42.078 -36.313 1.00 87.06 576 LYS A C 1
ATOM 4578 O O . LYS A 1 576 ? 31.828 -42.845 -36.301 1.00 87.06 576 LYS A O 1
ATOM 4583 N N . VAL A 1 577 ? 32.659 -40.750 -36.284 1.00 89.25 577 VAL A N 1
ATOM 4584 C CA . VAL A 1 577 ? 31.364 -40.072 -36.077 1.00 89.25 577 VAL A CA 1
ATOM 4585 C C . VAL A 1 577 ? 30.996 -39.073 -37.171 1.00 89.25 577 VAL A C 1
ATOM 4587 O O . VAL A 1 577 ? 29.848 -38.636 -37.218 1.00 89.25 577 VAL A O 1
ATOM 4590 N N . GLY A 1 578 ? 31.925 -38.725 -38.065 1.00 92.00 578 GLY A N 1
ATOM 4591 C CA . GLY A 1 578 ? 31.738 -37.659 -39.048 1.00 92.00 578 GLY A CA 1
ATOM 4592 C C . GLY A 1 578 ? 30.578 -37.906 -40.007 1.00 92.00 578 GLY A C 1
ATOM 4593 O O . GLY A 1 578 ? 29.775 -37.006 -40.241 1.00 92.00 578 GLY A O 1
ATOM 4594 N N . GLU A 1 579 ? 30.422 -39.134 -40.504 1.00 90.56 579 GLU A N 1
ATOM 4595 C CA . GLU A 1 579 ? 29.351 -39.476 -41.449 1.00 90.56 579 GLU A CA 1
ATOM 4596 C C . GLU A 1 579 ? 27.958 -39.373 -40.803 1.00 90.56 579 GLU A C 1
ATOM 4598 O O . GLU A 1 579 ? 27.073 -38.700 -41.334 1.00 90.56 579 GLU A O 1
ATOM 4603 N N . GLN A 1 580 ? 27.804 -39.922 -39.592 1.00 92.81 580 GLN A N 1
ATOM 4604 C CA . GLN A 1 580 ? 26.564 -39.839 -38.809 1.00 92.81 580 GLN A CA 1
ATOM 4605 C C . GLN A 1 580 ? 26.233 -38.394 -38.417 1.00 92.81 580 GLN A C 1
ATOM 4607 O O . GLN A 1 580 ? 25.076 -37.976 -38.457 1.00 92.81 580 GLN A O 1
ATOM 4612 N N . PHE A 1 581 ? 27.252 -37.607 -38.063 1.00 92.56 581 PHE A N 1
ATOM 4613 C CA . PHE A 1 581 ? 27.095 -36.192 -37.749 1.00 92.56 581 PHE A CA 1
ATOM 4614 C C . PHE A 1 581 ? 26.609 -35.393 -38.966 1.00 92.56 581 PHE A C 1
ATOM 4616 O O . PHE A 1 581 ? 25.667 -34.610 -38.846 1.00 92.56 581 PHE A O 1
ATOM 4623 N N . ILE A 1 582 ? 27.191 -35.612 -40.151 1.00 91.56 582 ILE A N 1
ATOM 4624 C CA . ILE A 1 582 ? 26.769 -34.939 -41.389 1.00 91.56 582 ILE A CA 1
ATOM 4625 C C . ILE A 1 582 ? 25.317 -35.294 -41.738 1.00 91.56 582 ILE A C 1
ATOM 4627 O O . ILE A 1 582 ? 24.551 -34.410 -42.125 1.00 91.56 582 ILE A O 1
ATOM 4631 N N . GLU A 1 583 ? 24.927 -36.562 -41.602 1.00 90.75 583 GLU A N 1
ATOM 4632 C CA . GLU A 1 583 ? 23.565 -37.024 -41.889 1.00 90.75 583 GLU A CA 1
ATOM 4633 C C . GLU A 1 583 ? 22.538 -36.439 -40.906 1.00 90.75 583 GLU A C 1
ATOM 4635 O O . GLU A 1 583 ? 21.486 -35.945 -41.321 1.00 90.75 583 GLU A O 1
ATOM 4640 N N . TYR A 1 584 ? 22.882 -36.382 -39.616 1.00 91.69 584 TYR A N 1
ATOM 4641 C CA . TYR A 1 584 ? 22.058 -35.738 -38.595 1.00 91.69 584 TYR A CA 1
ATOM 4642 C C . TYR A 1 584 ? 21.841 -34.248 -38.886 1.00 91.69 584 TYR A C 1
ATOM 4644 O O . TYR A 1 584 ? 20.706 -33.773 -38.838 1.00 91.69 584 TYR A O 1
ATOM 4652 N N . ILE A 1 585 ? 22.903 -33.516 -39.245 1.00 90.12 585 ILE A N 1
ATOM 4653 C CA . ILE A 1 585 ? 22.804 -32.090 -39.586 1.00 90.12 585 ILE A CA 1
ATOM 4654 C C . ILE A 1 585 ? 21.922 -31.874 -40.823 1.00 90.12 585 ILE A C 1
ATOM 4656 O O . ILE A 1 585 ? 21.094 -30.969 -40.808 1.00 90.12 585 ILE A O 1
ATOM 4660 N N . LYS A 1 586 ? 22.011 -32.729 -41.852 1.00 87.00 586 LYS A N 1
ATOM 4661 C CA . LYS A 1 586 ? 21.111 -32.656 -43.019 1.00 87.00 586 LYS A CA 1
ATOM 4662 C C . LYS A 1 586 ? 19.647 -32.883 -42.636 1.00 87.00 586 LYS A C 1
ATOM 4664 O O . LYS A 1 586 ? 18.797 -32.078 -43.001 1.00 87.00 586 LYS A O 1
ATOM 4669 N N . SER A 1 587 ? 19.352 -33.919 -41.843 1.00 85.25 587 SER A N 1
ATOM 4670 C CA . SER A 1 587 ? 17.984 -34.156 -41.353 1.00 85.25 587 SER A CA 1
ATOM 4671 C C . SER A 1 587 ? 17.479 -33.006 -40.477 1.00 85.25 587 SER A C 1
ATOM 4673 O O . SER A 1 587 ? 16.268 -32.802 -40.395 1.00 85.25 587 SER A O 1
ATOM 4675 N N . LEU A 1 588 ? 18.363 -32.310 -39.762 1.00 83.69 588 LEU A N 1
ATOM 4676 C CA . LEU A 1 588 ? 18.002 -31.150 -38.954 1.00 83.69 588 LEU A CA 1
ATOM 4677 C C . LEU A 1 588 ? 17.646 -29.955 -39.852 1.00 83.69 588 LEU A C 1
ATOM 4679 O O . LEU A 1 588 ? 16.606 -29.339 -39.646 1.00 83.69 588 LEU A O 1
ATOM 4683 N N . GLU A 1 589 ? 18.464 -29.676 -40.872 1.00 82.50 589 GLU A N 1
ATOM 4684 C CA . GLU A 1 589 ? 18.224 -28.621 -41.870 1.00 82.50 589 GLU A CA 1
ATOM 4685 C C . GLU A 1 589 ? 16.911 -28.840 -42.646 1.00 82.50 589 GLU A C 1
ATOM 4687 O O . GLU A 1 589 ? 16.187 -27.883 -42.891 1.00 82.50 589 GLU A O 1
ATOM 4692 N N . GLU A 1 590 ? 16.559 -30.088 -42.977 1.00 80.38 590 GLU A N 1
ATOM 4693 C CA . GLU A 1 590 ? 15.315 -30.428 -43.696 1.00 80.38 590 GLU A CA 1
ATOM 4694 C C . GLU A 1 590 ? 14.043 -30.323 -42.838 1.00 80.38 590 GLU A C 1
ATOM 4696 O O . GLU A 1 590 ? 12.947 -30.147 -43.369 1.00 80.38 590 GLU A O 1
ATOM 4701 N N . LYS A 1 591 ? 14.166 -30.464 -41.512 1.00 78.00 591 LYS A N 1
ATOM 4702 C CA . LYS A 1 591 ? 13.023 -30.504 -40.578 1.00 78.00 591 LYS A CA 1
ATOM 4703 C C . LYS A 1 591 ? 12.809 -29.203 -39.812 1.00 78.00 591 LYS A C 1
ATOM 4705 O O . LYS A 1 591 ? 11.834 -29.103 -39.066 1.00 78.00 591 LYS A O 1
ATOM 4710 N N . LEU A 1 592 ? 13.700 -28.227 -39.960 1.00 68.50 592 LEU A N 1
ATOM 4711 C CA . LEU A 1 592 ? 13.541 -26.911 -39.354 1.00 68.50 592 LEU A CA 1
ATOM 4712 C C . LEU A 1 592 ? 12.472 -26.116 -40.124 1.00 68.50 592 LEU A C 1
ATOM 4714 O O . LEU A 1 592 ? 12.653 -25.854 -41.312 1.00 68.50 592 LEU A O 1
ATOM 4718 N N . PRO A 1 593 ? 11.356 -25.719 -39.486 1.00 55.34 593 PRO A N 1
ATOM 4719 C CA . PRO A 1 593 ? 10.401 -24.821 -40.119 1.00 55.34 593 PRO A CA 1
ATOM 4720 C C . PRO A 1 593 ? 11.039 -23.430 -40.258 1.00 55.34 593 PRO A C 1
ATOM 4722 O O . PRO A 1 593 ? 11.537 -22.884 -39.270 1.00 55.34 593 PRO A O 1
ATOM 4725 N N . LEU A 1 594 ? 11.052 -22.898 -41.486 1.00 54.06 594 LEU A N 1
ATOM 4726 C CA . LEU A 1 594 ? 11.504 -21.536 -41.808 1.00 54.06 594 LEU A CA 1
ATOM 4727 C C . LEU A 1 594 ? 10.683 -20.456 -41.095 1.00 54.06 594 LEU A C 1
ATOM 4729 O O . LEU A 1 594 ? 9.439 -20.604 -41.027 1.00 54.06 594 LEU A O 1
#

Radius of gyration: 32.27 Å; Cα contacts (8 Å, |Δi|>4): 990; chains: 1; bounding box: 88×65×85 Å

Foldseek 3Di:
DKKKFQDACVQFQRDPDDDDDRDFHKDFDDPVCCVVDDDFDLVDAFGWDWFWEQDQLNADIDTWIWTAHCCVPDPDNPTDGTIITGDDCPCVPPDNDDHRKMKMWDADDDPPHGHTYIHIGDPPPHPCSVVVVVVCVVDRMDDDDPVSCPVVLVPDDDHVPDDDDDDDDDDDDDDDPVPDDDDPVNDDDPDDQLLVVLVVLLPPDDDLLLLVVLVVLVLVVLLFAEWEWEFDADVQQTKIKIKTQGQWDDQVRVVLLLDFQSADLPDDDDQSRPARRSSSNSSSLSNFAQKKKKWWAHPNDIFIWMGRSVVCNVVSDPDIDRDDDPSHPDDQDDPYNTIMMIMHGHRPNLQPPPVPSDGDDPVNVVLSVLQSLLSCLEFQVQCVVVSSHWYHYPNHTRHHDDLQAPVVPDPPWPWDDPDPFKIKTKDFHDDLVPDDPVNNVSQVSHPHLLQQFEEWEDENSGTLEGGFHLLADDNSPGGRDQLLSGIYMYMYGTPVCCVQQVQDNSSHHTHHHPVCRVVSNVRSVVSSVVSNVVVVVVVVVVPPDPPQPDQWDDDPPAIAGDCVGPVLVVQLPDPPRNVVVVVVRVVVRVPDDD

pLDDT: mean 79.19, std 17.44, range [27.09, 98.38]

Sequence (594 aa):
MIYVRIVNANEIGIRKGGKSKRAGSFLMVSKKCLSFLPEQNPEIPDSTIEVQYISPNGQEMGLVDYVWHNKALHEDKSTRNEHRLYFTRSLDSDSYIEPDDIVIMKRVIESNFNGLKLFLFKKEKDKEYYSIFKLISGKSHSIIEETGIDYIDNYQFSVKGLPNVYIDDNSTSSKNIHDIPLEPSDKDIIAPSAASMIENLRSLGYSTEEAIADIIDNSISANAINIDIEMKWHGGQSYIAICDDGHGMDEAELIQAMRPGSKNPRATRESSDLGRFGMGMKSASFSLGKELTVFTKKNGSNSLRRWDLDVVSDLNEWKVLKNQSPDSKFNYAPECSSGTVVLIESLDRMMSLNGSGNMISDEDFYSLLGKVKFHLSLVFHRYITQNKVTITINKRKISPFDPHFGCFSSEGSDKSIINDNVSISSFIVPKESDLSVPIKRKLKKEVGFNQLQGVYIYRGDRIISYGGWLNLGRRHSMKINDDYALGRVVVELENSEDKNWQIDIKKSTAHPPLNMLPSLNRAAETVRKLSLEKVKMGTSRNRKVENHEGIWSKTDNEIKVDRTNSLYRIIASDSKVGEQFIEYIKSLEEKLPL

Secondary structure (DSSP, 8-state):
-EEEEEPPTTTTT--TTS----PPPEEEEPGGGGGGSPPP-TTSTTEEEEEEEE-TTSS-EEEEEEEEE-GGG-S-TT---EEEEEE-GGGGTTTS--TTPEEEEEEEEETTEEEEEEEEE-TTT-TTHHHHHHHTTT-SEEEE-GGG-TTTTT-----TTS--------------GGGS---GGG----PPPHHHHHHHHHTS---HHHHHHHHHHHHHHTT-SEEEEEEE-BTBT-EEEEEE-S----HHHHHHHHSTT-S-TTS---TT---SSS-HHHHHHHHH-SEEEEEEEETTEEEEEEEEHHHHHHHTS---BSSPPTT--S----SSSSEEEEEEE--TTGGGGGSSSPPPPHHHHHHHHHHHHHHHHHHTHHHHHTTS-EEEETTEEPPP--TTTTGGGSTT-EEEEEETTEEEEEEEPPPGGGS-HHHHHHHHHHT-TGGG-EEEEEETTEEEEESB-TT-SGGG-----GGGTTEEEEEEE-GGGGTTTT--TTSS-----GGGHHHHHHHHHHHHHHHHHHHHHHHHHS--------SEEEETTEEEE-TTSHHHHHHHT-TTTHHHHHHHHHHHHHHS--

InterPro domains:
  IPR036890 Histidine kinase/HSP90-like ATPase superfamily [G3DSA:3.30.565.10] (195-397)
  IPR036890 Histidine kinase/HSP90-like ATPase superfamily [SSF55874] (208-346)

Nearest PDB structures (foldseek):
  6o1e-assembly1_A-2  TM=6.697E-01  e=2.785E-15  Homo sapiens
  5ix2-assembly1_B  TM=6.492E-01  e=1.024E-14  Mus musculus
  5ix2-assembly1_A  TM=6.399E-01  e=9.188E-15  Mus musculus
  5ix1-assembly1_B  TM=6.555E-01  e=3.766E-14  Mus musculus
  5ix1-assembly1_A  TM=6.357E-01  e=2.189E-14  Mus musculus

Solvent-accessible surface area (backbone atoms only — not comparable to full-atom values): 33892 Å² total; per-residue (Å²): 97,32,41,38,34,50,38,50,47,71,30,64,30,50,66,94,88,67,98,63,82,70,52,82,44,33,46,79,50,55,85,95,50,48,87,76,49,83,87,75,57,88,90,40,64,51,26,68,44,82,36,42,29,34,40,60,83,43,80,45,78,48,60,28,41,37,32,35,35,40,31,92,68,47,94,56,85,84,55,58,76,47,36,34,36,35,59,51,70,80,67,60,72,81,79,72,82,56,64,63,19,38,41,38,37,33,70,44,81,53,101,89,44,70,31,32,41,39,39,73,36,42,70,90,78,39,88,61,32,66,62,57,50,55,74,36,70,86,47,63,51,41,76,44,64,55,93,79,46,83,64,67,76,70,66,77,63,78,40,96,89,53,88,83,77,90,80,87,91,83,80,86,86,79,74,73,79,87,76,63,86,78,58,80,89,78,60,84,85,82,71,78,54,33,36,64,52,48,56,52,40,36,63,72,73,69,53,73,47,46,23,53,50,43,40,48,41,51,35,52,54,40,66,20,45,46,36,42,32,41,74,46,88,54,72,90,69,20,35,41,35,43,37,28,50,12,62,43,35,52,65,68,55,44,54,46,66,70,35,81,57,59,35,64,75,82,59,91,75,62,88,73,59,75,76,62,51,41,37,45,55,59,34,29,41,43,40,40,15,48,29,40,37,39,35,23,23,26,94,83,42,76,34,53,40,19,43,46,49,66,62,22,46,76,68,46,40,93,65,69,40,74,60,79,66,91,83,62,85,73,80,83,74,71,94,59,76,26,12,38,36,46,36,31,30,52,45,65,58,67,36,44,82,74,79,68,82,50,74,70,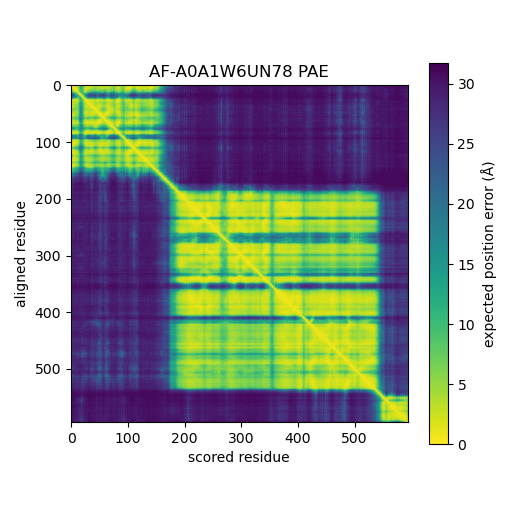48,73,66,57,50,53,49,50,54,49,52,32,54,50,48,55,15,42,33,40,17,52,39,42,72,70,63,58,33,48,49,24,50,71,86,41,73,63,66,57,40,66,89,47,76,75,46,83,79,40,93,82,50,58,68,44,75,78,52,99,55,36,35,40,35,28,37,66,47,79,58,74,86,77,47,54,69,72,56,47,54,50,29,72,71,76,67,38,67,44,54,59,10,32,36,31,37,31,44,80,67,28,50,35,30,70,31,38,43,86,60,32,54,80,91,45,62,42,67,81,45,74,59,30,28,31,11,37,34,40,35,44,35,40,74,85,43,45,72,62,26,54,48,44,86,70,44,59,47,64,46,80,40,78,90,49,47,65,61,51,40,52,43,50,52,51,23,36,53,54,17,36,53,58,56,53,57,54,57,56,70,71,51,68,74,72,84,71,66,56,66,64,40,77,55,100,87,50,74,40,73,28,74,82,20,65,69,52,46,54,49,50,66,34,93,87,51,6,70,63,50,51,52,50,51,50,57,47,55,75,67,56,84,130

Organism: Vibrio alginolyticus (NCBI:txid663)